Protein AF-0000000087793978 (afdb_homodimer)

Secondary structure (DSSP, 8-state):
--HHHHHHHHHHHHHHHT-SEEEE--HHHHHHHH---SSS-EEEE-SS-EEEEEEGGGHHHHHHHS-TTSEEEEESS-HHHHHHHHHHHHT-SEEEEEGGGSBHHHHHHHHHHH-TTSEEEEE-STTHHHHTS--HHHHHHHHHHHHHHHHHHHHHHHH--TT-BHHHHHHHHHHHHHHTT-SEESSPPEEEEGGGGG-TT-B--SPBP-TT-EEEEEE-EEETTEE--EEEEEESSPPPHHHHHHHHHHHHHHHHHHHH--TT-BHHHHHHHHHHHHHHTT-GGG--S-SEEE-SSSSSEEEEESTT--SB--TT-EEEE--EEEETTTEEEE-BEEEEEETTEEEE---S---SSPEE-/--HHHHHHHHHHHHHHHT-SEEEE--HHHHHHHH---SSSEEEEE-SS-EEEEEEGGGHHHHHHHS-TTSEEEEESS-HHHHHHHHHHHHT-SEEEEEGGGSBHHHHHHHHHHH-TTSEEEEE-STTHHHHTS--HHHHHHHHHHHHHHHHHHHHHHHH--TT-BHHHHHHHHHHHHHHTT-SEESSPPEEEEGGGGG-TT-B--SPBP-TT-EEEEEE-EEETTEE--EEEEEESSPPPHHHHHHHHHHHHHHHHHHHH--TT-BHHHHHHHHHHHHHHTT-GGG--S-SEEE-SSSSSEEEEESTT--SB--TT-EEEE--EEEETTTEEEE-BEEEEEETTEEEE---S---SSPEE-

Foldseek 3Di:
DCLVVLLVLLLVLVVVQPWQKEKEFPVLLVCSNFVQDDDAWIWIDGNVAIEIEGAPVCVVVCVVGGDPRHHYYHDDPGRLLVVLVVCVVVQTAEYEYAQVPADPVNVVVSDVSNDDRHHYDYDHCSSLVVVQFADPVQVVQQLLFLVQQQVQVVVLVVVDDFFDFLVNSQVSSQVSSVVSPFPGWLDQKAWAWWLRQLPPRHHTDRDTHDQQIWIKIWTTTHGSLWIFIWIFIAGAHDYDPVRFVQLLLQVVLLVQLQFQAAFPAFLQVSQCSSLVSCVVVPQNVQFDDFQKAWTTSHRHGDDTNGNPGGDTDHQRTKMKGWTKGRDHSGHMGIGMFIWGHHNNGTDTSNDNDDDSTHHYD/DCLVVLLVLLLVLVVVQPWQKEKAFPVLLVCSNFVQDDDAWIWIDGNVAIEIEGAPVCVVVCVVGGDPRHHYYHDDPGRLLVVLVVCVVVQTAEYEYAQVPADPVNVVVSDVSNDDRHHYDYDHCSSLVVVQFADPVQVVQQLLFLVQQQVQVVVLVVVDDFFDFLVNSQVSSQVSSVVSPFPGWLDQKAWAWWLRQLPPRHHTDRDTHDQQIWIKIWTTTHGSLWIDIWIFIAGAHDYDPVRFVQLLLQVVLLVQLQFQFAFPAFLQVSQCSSLVSCVVVPQNVQFDAFQKAWTTSHRHGDDTNGNPGGDTDHQRTKMKGWTKGRDHSGHMGIGMFIWGHHNNGTDTSNDNDDDSTHHYD

Nearest PDB structures (foldseek):
  3q6d-assembly2_B  TM=9.823E-01  e=2.619E-48  Bacillus anthracis str. Ames
  1wy2-assembly1_B  TM=9.639E-01  e=1.153E-41  Pyrococcus horikoshii OT3
  2zsg-assembly1_A  TM=9.156E-01  e=2.717E-42  Thermotoga maritima
  2zsg-assembly1_B  TM=9.093E-01  e=2.268E-42  Thermotoga maritima
  1pv9-assembly1_A  TM=9.529E-01  e=6.613E-41  Pyrococcus furiosus

Radius of gyration: 26.36 Å; Cα contacts (8 Å, |Δi|>4): 1694; chains: 2; bounding box: 59×70×66 Å

InterPro domains:
  IPR000587 Creatinase, N-terminal [PF01321] (6-133)
  IPR000994 Peptidase M24 [PF00557] (142-342)
  IPR001131 Peptidase M24B, X-Pro dipeptidase/aminopeptidase P, conserved site [PS00491] (289-301)
  IPR029149 Creatinase/Aminopeptidase P/Spt16, N-terminal [G3DSA:3.40.350.10] (5-132)
  IPR029149 Creatinase/Aminopeptidase P/Spt16, N-terminal [SSF53092] (4-117)
  IPR036005 Creatinase/aminopeptidase-like [G3DSA:3.90.230.10] (133-357)
  IPR036005 Creatinase/aminopeptidase-like [SSF55920] (86-354)
  IPR050659 Peptidase M24B family [PTHR46112] (2-354)

Organism: NCBI:txid1960156

Solvent-accessible surface area (backbone atoms only — not comparable to full-atom values): 35819 Å² total; per-residue (Å²): 127,66,33,69,59,48,47,53,55,44,44,57,50,40,70,73,67,77,37,51,28,38,43,42,57,48,56,71,57,40,25,67,43,41,59,44,83,72,95,58,55,35,36,43,38,36,92,88,49,39,35,34,35,27,35,74,81,40,51,70,55,45,66,74,44,46,56,88,82,37,50,80,41,72,26,86,85,36,58,66,58,47,48,42,53,54,36,59,75,69,64,49,46,31,37,26,36,46,17,72,72,31,22,41,45,54,48,54,52,49,48,63,70,52,37,91,74,35,43,79,36,83,34,70,58,68,63,57,59,60,62,37,46,47,51,72,63,53,49,54,41,29,50,51,10,31,49,37,35,34,56,26,48,60,56,50,62,72,66,66,52,69,69,43,28,24,41,56,52,46,50,51,46,51,52,38,22,38,75,65,68,24,83,32,59,41,53,84,48,26,31,14,50,28,42,43,18,29,34,88,79,24,60,42,39,83,55,58,40,44,78,48,21,35,35,26,39,36,43,27,13,18,22,97,64,19,24,27,58,37,28,45,48,36,20,36,40,65,69,54,72,65,59,41,46,55,36,32,49,38,44,52,19,32,53,52,28,54,67,62,39,20,35,68,37,39,20,28,56,46,20,45,52,24,49,48,50,36,33,76,72,72,42,43,86,30,42,81,69,52,27,30,31,6,48,37,68,43,62,75,36,64,52,41,19,13,91,80,27,65,62,57,39,43,59,36,25,34,33,38,44,38,35,41,42,36,38,83,83,54,16,35,38,38,43,30,37,30,29,40,26,28,78,89,22,47,48,70,66,53,71,62,85,76,65,76,53,67,46,62,90,126,67,32,70,60,47,48,52,54,45,44,56,49,41,69,71,67,78,37,51,28,39,42,41,56,47,57,70,57,40,25,68,42,42,61,46,82,71,96,57,54,34,35,42,38,37,93,86,50,42,33,33,34,26,36,74,81,42,48,71,55,45,64,74,44,46,55,86,82,38,50,78,40,72,26,85,85,37,58,65,58,46,48,41,52,55,36,60,74,70,64,46,46,32,36,26,34,45,18,74,72,31,22,41,45,55,48,55,51,49,47,61,71,51,35,90,74,34,42,79,37,83,34,72,58,68,63,56,58,58,63,36,46,46,52,73,62,53,49,54,42,30,51,51,9,32,50,38,36,34,57,27,48,60,55,50,61,72,66,66,50,69,70,44,27,24,41,57,52,44,49,53,45,53,52,37,23,38,75,66,67,25,83,32,59,44,52,84,46,27,29,15,50,29,41,41,19,30,36,88,77,25,58,40,39,82,55,58,41,44,78,48,22,36,35,26,38,36,43,26,13,19,22,96,65,18,25,26,60,38,28,45,49,36,22,36,39,68,68,54,72,66,59,42,48,55,37,34,48,39,44,51,19,33,53,52,27,54,67,62,39,21,35,68,36,39,20,25,56,45,20,45,51,24,50,48,51,35,32,73,72,73,42,44,88,30,42,83,68,55,27,29,31,6,48,36,69,42,63,74,38,65,53,41,19,12,90,80,26,65,64,58,39,43,58,35,24,34,34,38,44,38,35,41,41,36,38,82,83,55,17,35,38,38,42,31,36,30,30,38,27,28,78,90,21,46,46,70,66,52,71,59,83,77,65,76,53,68,47,63,89

Structure (mmCIF, N/CA/C/O backbone):
data_AF-0000000087793978-model_v1
#
loop_
_entity.id
_entity.type
_entity.pdbx_description
1 polymer 'Xaa-Pro aminopeptidase/Xaa-Pro dipeptidase'
#
loop_
_atom_site.group_PDB
_atom_site.id
_atom_site.type_symbol
_atom_site.label_atom_id
_atom_site.label_alt_id
_atom_site.label_comp_id
_atom_site.label_asym_id
_atom_site.label_entity_id
_atom_site.label_seq_id
_atom_site.pdbx_PDB_ins_code
_atom_site.Cartn_x
_atom_site.Cartn_y
_atom_site.Cartn_z
_atom_site.occupancy
_atom_site.B_iso_or_equiv
_atom_site.auth_seq_id
_atom_site.auth_comp_id
_atom_site.auth_asym_id
_atom_site.auth_atom_id
_atom_site.pdbx_PDB_model_num
ATOM 1 N N . MET A 1 1 ? 23.922 8.617 -0.248 1 83.12 1 MET A N 1
ATOM 2 C CA . MET A 1 1 ? 23.453 8.391 1.116 1 83.12 1 MET A CA 1
ATOM 3 C C . MET A 1 1 ? 24.5 7.637 1.931 1 83.12 1 MET A C 1
ATOM 5 O O . MET A 1 1 ? 25.172 6.746 1.409 1 83.12 1 MET A O 1
ATOM 9 N N . ASN A 1 2 ? 24.594 8.094 3.148 1 90.31 2 ASN A N 1
ATOM 10 C CA . ASN A 1 2 ? 25.562 7.434 4.012 1 90.31 2 ASN A CA 1
ATOM 11 C C . ASN A 1 2 ? 24.906 6.352 4.867 1 90.31 2 ASN A C 1
ATOM 13 O O . ASN A 1 2 ? 24.641 6.566 6.051 1 90.31 2 ASN A O 1
ATOM 17 N N . TYR A 1 3 ? 24.781 5.191 4.293 1 94.12 3 TYR A N 1
ATOM 18 C CA . TYR A 1 3 ? 24.062 4.098 4.926 1 94.12 3 TYR A CA 1
ATOM 19 C C . TYR A 1 3 ? 24.844 3.545 6.117 1 94.12 3 TYR A C 1
ATOM 21 O O . TYR A 1 3 ? 24.25 3.156 7.125 1 94.12 3 TYR A O 1
ATOM 29 N N . SER A 1 4 ? 26.172 3.545 6.016 1 93.62 4 SER A N 1
ATOM 30 C CA . SER A 1 4 ? 27 3.053 7.117 1 93.62 4 SER A CA 1
ATOM 31 C C . SER A 1 4 ? 26.797 3.887 8.375 1 93.62 4 SER A C 1
ATOM 33 O O . SER A 1 4 ? 26.719 3.344 9.484 1 93.62 4 SER A O 1
ATOM 35 N N . PHE A 1 5 ? 26.688 5.133 8.172 1 94.44 5 PHE A N 1
ATOM 36 C CA . PHE A 1 5 ? 26.453 6.039 9.289 1 94.44 5 PHE A CA 1
ATOM 37 C C . PHE A 1 5 ? 25.094 5.789 9.914 1 94.44 5 PHE A C 1
ATOM 39 O O . PHE A 1 5 ? 24.938 5.844 11.133 1 94.44 5 PHE A O 1
ATOM 46 N N . ARG A 1 6 ? 24.078 5.48 9.133 1 96.19 6 ARG A N 1
ATOM 47 C CA . ARG A 1 6 ? 22.719 5.195 9.609 1 96.19 6 ARG A CA 1
ATOM 48 C C . ARG A 1 6 ? 22.703 3.926 10.461 1 96.19 6 ARG A C 1
ATOM 50 O O . ARG A 1 6 ? 22.016 3.865 11.484 1 96.19 6 ARG A O 1
ATOM 57 N N . LEU A 1 7 ? 23.484 2.977 10.039 1 96 7 LEU A N 1
ATOM 58 C CA . LEU A 1 7 ? 23.562 1.732 10.797 1 96 7 LEU A CA 1
ATOM 59 C C . LEU A 1 7 ? 24.266 1.958 12.133 1 96 7 LEU A C 1
ATOM 61 O O . LEU A 1 7 ? 23.891 1.374 13.148 1 96 7 LEU A O 1
ATOM 65 N N . GLN A 1 8 ? 25.266 2.818 12.125 1 95.12 8 GLN A N 1
ATOM 66 C CA . GLN A 1 8 ? 25.938 3.154 13.375 1 95.12 8 GLN A CA 1
ATOM 67 C C . GLN A 1 8 ? 25 3.855 14.344 1 95.12 8 GLN A C 1
ATOM 69 O O . GLN A 1 8 ? 25.016 3.57 15.547 1 95.12 8 GLN A O 1
ATOM 74 N N . ASN A 1 9 ? 24.219 4.73 13.844 1 95.81 9 ASN A N 1
ATOM 75 C CA . ASN A 1 9 ? 23.234 5.41 14.68 1 95.81 9 ASN A CA 1
ATOM 76 C C . ASN A 1 9 ? 22.203 4.434 15.242 1 95.81 9 ASN A C 1
ATOM 78 O O . ASN A 1 9 ? 21.766 4.59 16.375 1 95.81 9 ASN A O 1
ATOM 82 N N . LEU A 1 10 ? 21.812 3.455 14.414 1 96.88 10 LEU A N 1
ATOM 83 C CA . LEU A 1 10 ? 20.859 2.449 14.883 1 96.88 10 LEU A CA 1
ATOM 84 C C . LEU A 1 10 ? 21.469 1.615 16.016 1 96.88 10 LEU A C 1
ATOM 86 O O . LEU A 1 10 ? 20.781 1.228 16.953 1 96.88 10 LEU A O 1
ATOM 90 N N . ARG A 1 11 ? 22.75 1.348 15.906 1 95.06 11 ARG A N 1
ATOM 91 C CA . ARG A 1 11 ? 23.438 0.604 16.953 1 95.06 11 ARG A CA 1
ATOM 92 C C . ARG A 1 11 ? 23.406 1.37 18.281 1 95.06 11 ARG A C 1
ATOM 94 O O . ARG A 1 11 ? 23.281 0.771 19.344 1 95.06 11 ARG A O 1
ATOM 101 N N . VAL A 1 12 ? 23.516 2.615 18.188 1 93.88 12 VAL A N 1
ATOM 102 C CA . VAL A 1 12 ? 23.406 3.455 19.375 1 93.88 12 VAL A CA 1
ATOM 103 C C . VAL A 1 12 ? 22.016 3.32 19.984 1 93.88 12 VAL A C 1
ATOM 105 O O . VAL A 1 12 ? 21.859 3.211 21.203 1 93.88 12 VAL A O 1
ATOM 108 N N . GLN A 1 13 ? 20.969 3.293 19.125 1 92.81 13 GLN A N 1
ATOM 109 C CA . GLN A 1 13 ? 19.609 3.09 19.609 1 92.81 13 GLN A CA 1
ATOM 110 C C . GLN A 1 13 ? 19.453 1.73 20.281 1 92.81 13 GLN A C 1
ATOM 112 O O . GLN A 1 13 ? 18.75 1.607 21.281 1 92.81 13 GLN A O 1
ATOM 117 N N . LEU A 1 14 ? 20.062 0.732 19.672 1 94.44 14 LEU A N 1
ATOM 118 C CA . LEU A 1 14 ? 20 -0.621 20.203 1 94.44 14 LEU A CA 1
ATOM 119 C C . LEU A 1 14 ? 20.484 -0.648 21.656 1 94.44 14 LEU A C 1
ATOM 121 O O . LEU A 1 14 ? 19.891 -1.331 22.5 1 94.44 14 LEU A O 1
ATOM 125 N N . SER A 1 15 ? 21.484 0.105 21.969 1 91.62 15 SER A N 1
ATOM 126 C CA . SER A 1 15 ? 22.062 0.128 23.312 1 91.62 15 SER A CA 1
ATOM 127 C C . SER A 1 15 ? 21.062 0.684 24.328 1 91.62 15 SER A C 1
ATOM 129 O O . SER A 1 15 ? 21.094 0.329 25.5 1 91.62 15 SER A O 1
ATOM 131 N N . LYS A 1 16 ? 20.125 1.435 23.844 1 92.12 16 LYS A N 1
ATOM 132 C CA . LYS A 1 16 ? 19.125 2.041 24.703 1 92.12 16 LYS A CA 1
ATOM 133 C C . LYS A 1 16 ? 17.938 1.099 24.922 1 92.12 16 LYS A C 1
ATOM 135 O O . LYS A 1 16 ? 17.188 1.238 25.891 1 92.12 16 LYS A O 1
ATOM 140 N N . LEU A 1 17 ? 17.609 0.109 24.031 1 92.12 17 LEU A N 1
ATOM 141 C CA . LEU A 1 17 ? 16.453 -0.776 24.047 1 92.12 17 LEU A CA 1
ATOM 142 C C . LEU A 1 17 ? 16.688 -1.983 24.938 1 92.12 17 LEU A C 1
ATOM 144 O O . LEU A 1 17 ? 15.758 -2.719 25.266 1 92.12 17 LEU A O 1
ATOM 148 N N . LYS A 1 18 ? 17.812 -2.191 25.516 1 89.62 18 LYS A N 1
ATOM 149 C CA . LYS A 1 18 ? 18.156 -3.348 26.344 1 89.62 18 LYS A CA 1
ATOM 150 C C . LYS A 1 18 ? 17.922 -4.652 25.578 1 89.62 18 LYS A C 1
ATOM 152 O O . LYS A 1 18 ? 17.281 -5.57 26.094 1 89.62 18 LYS A O 1
ATOM 157 N N . CYS A 1 19 ? 18.203 -4.742 24.344 1 95.31 19 CYS A N 1
ATOM 158 C CA . CYS A 1 19 ? 18.125 -5.918 23.484 1 95.31 19 CYS A CA 1
ATOM 159 C C . CYS A 1 19 ? 19.516 -6.312 22.984 1 95.31 19 CYS A C 1
ATOM 161 O O . CYS A 1 19 ? 20.391 -5.461 22.844 1 95.31 19 CYS A O 1
ATOM 163 N N . ASP A 1 20 ? 19.688 -7.578 22.766 1 96.38 20 ASP A N 1
ATOM 164 C CA . ASP A 1 20 ? 20.938 -8.086 22.219 1 96.38 20 ASP A CA 1
ATOM 165 C C . ASP A 1 20 ? 21 -7.914 20.703 1 96.38 20 ASP A C 1
ATOM 167 O O . ASP A 1 20 ? 22.078 -7.918 20.094 1 96.38 20 ASP A O 1
ATOM 171 N N . ALA A 1 21 ? 19.812 -7.828 20.109 1 97.25 21 ALA A N 1
ATOM 172 C CA . ALA A 1 21 ? 19.672 -7.637 18.656 1 97.25 21 ALA A CA 1
ATOM 173 C C . ALA A 1 21 ? 18.359 -6.953 18.328 1 97.25 21 ALA A C 1
ATOM 175 O O . ALA A 1 21 ? 17.422 -6.957 19.141 1 97.25 21 ALA A O 1
ATOM 176 N N . LEU A 1 22 ? 18.344 -6.297 17.219 1 98.06 22 LEU A N 1
ATOM 177 C CA . LEU A 1 22 ? 17.125 -5.703 16.688 1 98.06 22 LEU A CA 1
ATOM 178 C C . LEU A 1 22 ? 16.859 -6.191 15.266 1 98.06 22 LEU A C 1
ATOM 180 O O . LEU A 1 22 ? 17.75 -6.125 14.414 1 98.06 22 LEU A O 1
ATOM 184 N N . ALA A 1 23 ? 15.688 -6.762 15.094 1 98.12 23 ALA A N 1
ATOM 185 C CA . ALA A 1 23 ? 15.242 -7.176 13.766 1 98.12 23 ALA A CA 1
ATOM 186 C C . ALA A 1 23 ? 14.398 -6.086 13.109 1 98.12 23 ALA A C 1
ATOM 188 O O . ALA A 1 23 ? 13.344 -5.719 13.625 1 98.12 23 ALA A O 1
ATOM 189 N N . VAL A 1 24 ? 14.898 -5.535 12 1 98.44 24 VAL A N 1
ATOM 190 C CA . VAL A 1 24 ? 14.18 -4.547 11.211 1 98.44 24 VAL A CA 1
ATOM 191 C C . VAL A 1 24 ? 13.555 -5.219 9.984 1 98.44 24 VAL A C 1
ATOM 193 O O . VAL A 1 24 ? 14.273 -5.672 9.086 1 98.44 24 VAL A O 1
ATOM 196 N N . THR A 1 25 ? 12.234 -5.238 9.992 1 97.38 25 THR A N 1
ATOM 197 C CA . THR A 1 25 ? 11.562 -5.988 8.938 1 97.38 25 THR A CA 1
ATOM 198 C C . THR A 1 25 ? 10.711 -5.062 8.07 1 97.38 25 THR A C 1
ATOM 200 O O . THR A 1 25 ? 10.305 -5.438 6.969 1 97.38 25 THR A O 1
ATOM 203 N N . HIS A 1 26 ? 10.328 -3.904 8.602 1 97.69 26 HIS A N 1
ATOM 204 C CA . HIS A 1 26 ? 9.578 -2.951 7.785 1 97.69 26 HIS A CA 1
ATOM 205 C C . HIS A 1 26 ? 10.406 -2.479 6.594 1 97.69 26 HIS A C 1
ATOM 207 O O . HIS A 1 26 ? 11.461 -1.866 6.77 1 97.69 26 HIS A O 1
ATOM 213 N N . LEU A 1 27 ? 9.914 -2.701 5.418 1 97.38 27 LEU A N 1
ATOM 214 C CA . LEU A 1 27 ? 10.719 -2.551 4.211 1 97.38 27 LEU A CA 1
ATOM 215 C C . LEU A 1 27 ? 11.141 -1.098 4.016 1 97.38 27 LEU A C 1
ATOM 217 O O . LEU A 1 27 ? 12.227 -0.825 3.5 1 97.38 27 LEU A O 1
ATOM 221 N N . THR A 1 28 ? 10.312 -0.139 4.438 1 97.56 28 THR A N 1
ATOM 222 C CA . THR A 1 28 ? 10.711 1.263 4.359 1 97.56 28 THR A CA 1
ATOM 223 C C . THR A 1 28 ? 11.93 1.529 5.23 1 97.56 28 THR A C 1
ATOM 225 O O . THR A 1 28 ? 12.836 2.264 4.828 1 97.56 28 THR A O 1
ATOM 228 N N . ASN A 1 29 ? 11.938 0.895 6.402 1 98.25 29 ASN A N 1
ATOM 229 C CA . ASN A 1 29 ? 13.086 1.024 7.297 1 98.25 29 ASN A CA 1
ATOM 230 C C . ASN A 1 29 ? 14.32 0.338 6.723 1 98.25 29 ASN A C 1
ATOM 232 O O . ASN A 1 29 ? 15.438 0.858 6.836 1 98.25 29 ASN A O 1
ATOM 236 N N . VAL A 1 30 ? 14.125 -0.796 6.094 1 98.19 30 VAL A N 1
ATOM 237 C CA . VAL A 1 30 ? 15.219 -1.494 5.434 1 98.19 30 VAL A CA 1
ATOM 238 C C . VAL A 1 30 ? 15.797 -0.617 4.324 1 98.19 30 VAL A C 1
ATOM 240 O O . VAL A 1 30 ? 17.016 -0.447 4.23 1 98.19 30 VAL A O 1
ATOM 243 N N . ARG A 1 31 ? 14.922 -0.029 3.525 1 96.88 31 ARG A N 1
ATOM 244 C CA . ARG A 1 31 ? 15.328 0.871 2.451 1 96.88 31 ARG A CA 1
ATOM 245 C C . ARG A 1 31 ? 16.125 2.053 3 1 96.88 31 ARG A C 1
ATOM 247 O O . ARG A 1 31 ? 17.141 2.438 2.43 1 96.88 31 ARG A O 1
ATOM 254 N N . TYR A 1 32 ? 15.68 2.576 4.09 1 97.81 32 TYR A N 1
ATOM 255 C CA . TYR A 1 32 ? 16.359 3.697 4.727 1 97.81 32 TYR A CA 1
ATOM 256 C C . TYR A 1 32 ? 17.766 3.305 5.164 1 97.81 32 TYR A C 1
ATOM 258 O O . TYR A 1 32 ? 18.719 4.062 4.969 1 97.81 32 TYR A O 1
ATOM 266 N N . LEU A 1 33 ? 17.953 2.121 5.684 1 97.81 33 LEU A N 1
ATOM 267 C CA . LEU A 1 33 ? 19.188 1.718 6.359 1 97.81 33 LEU A CA 1
ATOM 268 C C . LEU A 1 33 ? 20.219 1.229 5.352 1 97.81 33 LEU A C 1
ATOM 270 O O . LEU A 1 33 ? 21.422 1.254 5.633 1 97.81 33 LEU A O 1
ATOM 274 N N . CYS A 1 34 ? 19.703 0.743 4.129 1 97 34 CYS A N 1
ATOM 275 C CA . CYS A 1 34 ? 20.734 0.135 3.303 1 97 34 CYS A CA 1
ATOM 276 C C . CYS A 1 34 ? 20.469 0.362 1.822 1 97 34 CYS A C 1
ATOM 278 O O . CYS A 1 34 ? 21.234 -0.079 0.967 1 97 34 CYS A O 1
ATOM 280 N N . GLY A 1 35 ? 19.328 0.941 1.468 1 95.56 35 GLY A N 1
ATOM 281 C CA . GLY A 1 35 ? 19.062 1.303 0.086 1 95.56 35 GLY A CA 1
ATOM 282 C C . GLY A 1 35 ? 18.406 0.184 -0.706 1 95.56 35 GLY A C 1
ATOM 283 O O . GLY A 1 35 ? 18.094 0.355 -1.885 1 95.56 35 GLY A O 1
ATOM 284 N N . PHE A 1 36 ? 18.172 -1 -0.053 1 95.25 36 PHE A N 1
ATOM 285 C CA . PHE A 1 36 ? 17.594 -2.137 -0.751 1 95.25 36 PHE A CA 1
ATOM 286 C C . PHE A 1 36 ? 16.141 -1.846 -1.133 1 95.25 36 PHE A C 1
ATOM 288 O O . PHE A 1 36 ? 15.359 -1.375 -0.305 1 95.25 36 PHE A O 1
ATOM 295 N N . SER A 1 37 ? 15.727 -2.17 -2.391 1 90.88 37 SER A N 1
ATOM 296 C CA . SER A 1 37 ? 14.414 -1.781 -2.898 1 90.88 37 SER A CA 1
ATOM 297 C C . SER A 1 37 ? 13.531 -3.002 -3.15 1 90.88 37 SER A C 1
ATOM 299 O O . SER A 1 37 ? 12.43 -2.879 -3.686 1 90.88 37 SER A O 1
ATOM 301 N N . GLY A 1 38 ? 14.055 -4.207 -2.801 1 89.88 38 GLY A N 1
ATOM 302 C CA . GLY A 1 38 ? 13.266 -5.41 -3.004 1 89.88 38 GLY A CA 1
ATOM 303 C C . GLY A 1 38 ? 12.109 -5.535 -2.023 1 89.88 38 GLY A C 1
ATOM 304 O O . GLY A 1 38 ? 11.977 -4.723 -1.106 1 89.88 38 GLY A O 1
ATOM 305 N N . SER A 1 39 ? 11.266 -6.52 -2.207 1 91 39 SER A N 1
ATOM 306 C CA . SER A 1 39 ? 10.031 -6.637 -1.436 1 91 39 SER A CA 1
ATOM 307 C C . SER A 1 39 ? 10.156 -7.715 -0.364 1 91 39 SER A C 1
ATOM 309 O O . SER A 1 39 ? 9.156 -8.094 0.259 1 91 39 SER A O 1
ATOM 311 N N . SER A 1 40 ? 11.289 -8.289 -0.178 1 94.06 40 SER A N 1
ATOM 312 C CA . SER A 1 40 ? 11.531 -9.289 0.859 1 94.06 40 SER A CA 1
ATOM 313 C C . SER A 1 40 ? 12.914 -9.109 1.479 1 94.06 40 SER A C 1
ATOM 315 O O . SER A 1 40 ? 13.93 -9.43 0.85 1 94.06 40 SER A O 1
ATOM 317 N N . ALA A 1 41 ? 12.93 -8.609 2.682 1 97.56 41 ALA A N 1
ATOM 318 C CA . ALA A 1 41 ? 14.219 -8.344 3.309 1 97.56 41 ALA A CA 1
ATOM 319 C C . ALA A 1 41 ? 14.062 -8.062 4.801 1 97.56 41 ALA A C 1
ATOM 321 O O . ALA A 1 41 ? 12.961 -7.738 5.262 1 97.56 41 ALA A O 1
ATOM 322 N N . MET A 1 42 ? 15.125 -8.258 5.52 1 97.94 42 MET A N 1
ATOM 323 C CA . MET A 1 42 ? 15.25 -7.887 6.926 1 97.94 42 MET A CA 1
ATOM 324 C C . MET A 1 42 ? 16.688 -7.508 7.262 1 97.94 42 MET A C 1
ATOM 326 O O . MET A 1 42 ? 17.625 -7.984 6.617 1 97.94 42 MET A O 1
ATOM 330 N N . ILE A 1 43 ? 16.875 -6.602 8.148 1 98.31 43 ILE A N 1
ATOM 331 C CA . ILE A 1 43 ? 18.188 -6.293 8.727 1 98.31 43 ILE A CA 1
ATOM 332 C C . ILE A 1 43 ? 18.219 -6.738 10.188 1 98.31 43 ILE A C 1
ATOM 334 O O . ILE A 1 43 ? 17.297 -6.453 10.953 1 98.31 43 ILE A O 1
ATOM 338 N N . LEU A 1 44 ? 19.125 -7.52 10.531 1 98.06 44 LEU A N 1
ATOM 339 C CA . LEU A 1 44 ? 19.406 -7.91 11.906 1 98.06 44 LEU A CA 1
ATOM 340 C C . LEU A 1 44 ? 20.672 -7.227 12.422 1 98.06 44 LEU A C 1
ATOM 342 O O . LEU A 1 44 ? 21.766 -7.5 11.938 1 98.06 44 LEU A O 1
ATOM 346 N N . ILE A 1 45 ? 20.5 -6.348 13.398 1 97.44 45 ILE A N 1
ATOM 347 C CA . ILE A 1 45 ? 21.656 -5.598 13.906 1 97.44 45 ILE A CA 1
ATOM 348 C C . ILE A 1 45 ? 21.969 -6.035 15.328 1 97.44 45 ILE A C 1
ATOM 350 O O . ILE A 1 45 ? 21.062 -6.254 16.141 1 97.44 45 ILE A O 1
ATOM 354 N N . THR A 1 46 ? 23.234 -6.297 15.617 1 95.69 46 THR A N 1
ATOM 355 C CA . THR A 1 46 ? 23.797 -6.59 16.938 1 95.69 46 THR A CA 1
ATOM 356 C C . THR A 1 46 ? 24.828 -5.539 17.328 1 95.69 46 THR A C 1
ATOM 358 O O . THR A 1 46 ? 25.141 -4.641 16.531 1 95.69 46 THR A O 1
ATOM 361 N N . PRO A 1 47 ? 25.312 -5.609 18.547 1 93.44 47 PRO A N 1
ATOM 362 C CA . PRO A 1 47 ? 26.312 -4.629 18.953 1 93.44 47 PRO A CA 1
ATOM 363 C C . PRO A 1 47 ? 27.578 -4.703 18.109 1 93.44 47 PRO A C 1
ATOM 365 O O . PRO A 1 47 ? 28.281 -3.697 17.938 1 93.44 47 PRO A O 1
ATOM 368 N N . ASP A 1 48 ? 27.812 -5.879 17.438 1 92.38 48 ASP A N 1
ATOM 369 C CA . ASP A 1 48 ? 29.109 -6.051 16.797 1 92.38 48 ASP A CA 1
ATOM 370 C C . ASP A 1 48 ? 28.969 -6.324 15.305 1 92.38 48 ASP A C 1
ATOM 372 O O . ASP A 1 48 ? 29.953 -6.324 14.57 1 92.38 48 ASP A O 1
ATOM 376 N N . ALA A 1 49 ? 27.766 -6.59 14.859 1 94.88 49 ALA A N 1
ATOM 377 C CA . ALA A 1 49 ? 27.594 -6.953 13.453 1 94.88 49 ALA A CA 1
ATOM 378 C C . ALA A 1 49 ? 26.234 -6.512 12.938 1 94.88 49 ALA A C 1
ATOM 380 O O . ALA A 1 49 ? 25.328 -6.203 13.719 1 94.88 49 ALA A O 1
ATOM 381 N N . ALA A 1 50 ? 26.125 -6.418 11.641 1 97.06 50 ALA A N 1
ATOM 382 C CA . ALA A 1 50 ? 24.875 -6.156 10.945 1 97.06 50 ALA A CA 1
ATOM 383 C C . ALA A 1 50 ? 24.672 -7.133 9.789 1 97.06 50 ALA A C 1
ATOM 385 O O . ALA A 1 50 ? 25.594 -7.355 8.992 1 97.06 50 ALA A O 1
ATOM 386 N N . HIS A 1 51 ? 23.5 -7.734 9.789 1 98.06 51 HIS A N 1
ATOM 387 C CA . HIS A 1 51 ? 23.172 -8.75 8.789 1 98.06 51 HIS A CA 1
ATOM 388 C C . HIS A 1 51 ? 22 -8.32 7.926 1 98.06 51 HIS A C 1
ATOM 390 O O . HIS A 1 51 ? 21.031 -7.738 8.422 1 98.06 51 HIS A O 1
ATOM 396 N N . PHE A 1 52 ? 22.125 -8.516 6.625 1 98.56 52 PHE A N 1
ATOM 397 C CA . PHE A 1 52 ? 21.047 -8.383 5.664 1 98.56 52 PHE A CA 1
ATOM 398 C C . PHE A 1 52 ? 20.547 -9.75 5.215 1 98.56 52 PHE A C 1
ATOM 400 O O . PHE A 1 52 ? 21.344 -10.602 4.793 1 98.56 52 PHE A O 1
ATOM 407 N N . ILE A 1 53 ? 19.25 -9.977 5.359 1 98.25 53 ILE A N 1
ATOM 408 C CA . ILE A 1 53 ? 18.672 -11.273 5.008 1 98.25 53 ILE A CA 1
ATOM 409 C C . ILE A 1 53 ? 17.594 -11.086 3.943 1 98.25 53 ILE A C 1
ATOM 411 O O . ILE A 1 53 ? 16.719 -10.227 4.082 1 98.25 53 ILE A O 1
ATOM 415 N N . THR A 1 54 ? 17.609 -11.805 2.865 1 96 54 THR A N 1
ATOM 416 C CA . THR A 1 54 ? 16.594 -11.859 1.824 1 96 54 THR A CA 1
ATOM 417 C C . THR A 1 54 ? 16.422 -13.281 1.303 1 96 54 THR A C 1
ATOM 419 O O . THR A 1 54 ? 16.844 -14.242 1.958 1 96 54 THR A O 1
ATOM 422 N N . ASP A 1 55 ? 15.648 -13.453 0.296 1 89.94 55 ASP A N 1
ATOM 423 C CA . ASP A 1 55 ? 15.484 -14.781 -0.276 1 89.94 55 ASP A CA 1
ATOM 424 C C . ASP A 1 55 ? 15.992 -14.828 -1.717 1 89.94 55 ASP A C 1
ATOM 426 O O . ASP A 1 55 ? 16.547 -13.852 -2.215 1 89.94 55 ASP A O 1
ATOM 430 N N . PHE A 1 56 ? 15.867 -15.977 -2.357 1 79.81 56 PHE A N 1
ATOM 431 C CA . PHE A 1 56 ? 16.531 -16.266 -3.625 1 79.81 56 PHE A CA 1
ATOM 432 C C . PHE A 1 56 ? 16.047 -15.32 -4.715 1 79.81 56 PHE A C 1
ATOM 434 O O . PHE A 1 56 ? 16.766 -15.062 -5.688 1 79.81 56 PHE A O 1
ATOM 441 N N . ARG A 1 57 ? 14.852 -14.781 -4.621 1 81.25 57 ARG A N 1
ATOM 442 C CA . ARG A 1 57 ? 14.281 -13.906 -5.641 1 81.25 57 ARG A CA 1
ATOM 443 C C . ARG A 1 57 ? 15.117 -12.648 -5.812 1 81.25 57 ARG A C 1
ATOM 445 O O . ARG A 1 57 ? 15.109 -12.031 -6.879 1 81.25 57 ARG A O 1
ATOM 452 N N . TYR A 1 58 ? 15.906 -12.344 -4.691 1 86.62 58 TYR A N 1
ATOM 453 C CA . TYR A 1 58 ? 16.578 -11.047 -4.699 1 86.62 58 TYR A CA 1
ATOM 454 C C . TYR A 1 58 ? 18.078 -11.211 -4.535 1 86.62 58 TYR A C 1
ATOM 456 O O . TYR A 1 58 ? 18.766 -10.266 -4.137 1 86.62 58 TYR A O 1
ATOM 464 N N . ARG A 1 59 ? 18.578 -12.367 -4.789 1 84.38 59 ARG A N 1
ATOM 465 C CA . ARG A 1 59 ? 20 -12.648 -4.613 1 84.38 59 ARG A CA 1
ATOM 466 C C . ARG A 1 59 ? 20.859 -11.656 -5.391 1 84.38 59 ARG A C 1
ATOM 468 O O . ARG A 1 59 ? 21.719 -10.977 -4.812 1 84.38 59 ARG A O 1
ATOM 475 N N . SER A 1 60 ? 20.594 -11.555 -6.668 1 82.62 60 SER A N 1
ATOM 476 C CA . SER A 1 60 ? 21.391 -10.672 -7.516 1 82.62 60 SER A CA 1
ATOM 477 C C . SER A 1 60 ? 21.172 -9.211 -7.145 1 82.62 60 SER A C 1
ATOM 479 O O . SER A 1 60 ? 22.109 -8.414 -7.145 1 82.62 60 SER A O 1
ATOM 481 N N . GLN A 1 61 ? 19.969 -8.906 -6.82 1 85.44 61 GLN A N 1
ATOM 482 C CA . GLN A 1 61 ? 19.656 -7.527 -6.453 1 85.44 61 GLN A CA 1
ATOM 483 C C . GLN A 1 61 ? 20.359 -7.129 -5.156 1 85.44 61 GLN A C 1
ATOM 485 O O . GLN A 1 61 ? 20.844 -6.004 -5.027 1 85.44 61 GLN A O 1
ATOM 490 N N . ALA A 1 62 ? 20.375 -8.016 -4.215 1 91.94 62 ALA A N 1
ATOM 491 C CA . ALA A 1 62 ? 21.047 -7.758 -2.947 1 91.94 62 ALA A CA 1
ATOM 492 C C . ALA A 1 62 ? 22.531 -7.504 -3.162 1 91.94 62 ALA A C 1
ATOM 494 O O . ALA A 1 62 ? 23.109 -6.598 -2.553 1 91.94 62 ALA A O 1
ATOM 495 N N . GLN A 1 63 ? 23.109 -8.234 -4.055 1 88.06 63 GLN A N 1
ATOM 496 C CA . GLN A 1 63 ? 24.516 -8.062 -4.371 1 88.06 63 GLN A CA 1
ATOM 497 C C . GLN A 1 63 ? 24.781 -6.695 -4.988 1 88.06 63 GLN A C 1
ATOM 499 O O . GLN A 1 63 ? 25.828 -6.078 -4.719 1 88.06 63 GLN A O 1
ATOM 504 N N . ALA A 1 64 ? 23.875 -6.246 -5.676 1 86.62 64 ALA A N 1
ATOM 505 C CA . ALA A 1 64 ? 24.047 -4.988 -6.398 1 86.62 64 ALA A CA 1
ATOM 506 C C . ALA A 1 64 ? 23.734 -3.795 -5.496 1 86.62 64 ALA A C 1
ATOM 508 O O . ALA A 1 64 ? 24.344 -2.73 -5.641 1 86.62 64 ALA A O 1
ATOM 509 N N . GLN A 1 65 ? 22.828 -3.93 -4.535 1 91.19 65 GLN A N 1
ATOM 510 C CA . GLN A 1 65 ? 22.297 -2.764 -3.844 1 91.19 65 GLN A CA 1
ATOM 511 C C . GLN A 1 65 ? 22.828 -2.68 -2.416 1 91.19 65 GLN A C 1
ATOM 513 O O . GLN A 1 65 ? 22.875 -1.596 -1.83 1 91.19 65 GLN A O 1
ATOM 518 N N . VAL A 1 66 ? 23.172 -3.768 -1.837 1 95.69 66 VAL A N 1
ATOM 519 C CA . VAL A 1 66 ? 23.516 -3.789 -0.417 1 95.69 66 VAL A CA 1
ATOM 520 C C . VAL A 1 66 ? 25.016 -3.631 -0.243 1 95.69 66 VAL A C 1
ATOM 522 O O . VAL A 1 66 ? 25.797 -4.352 -0.869 1 95.69 66 VAL A O 1
ATOM 525 N N . GLY A 1 67 ? 25.453 -2.668 0.58 1 93.56 67 GLY A N 1
ATOM 526 C CA . GLY A 1 67 ? 26.859 -2.361 0.777 1 93.56 67 GLY A CA 1
ATOM 527 C C . GLY A 1 67 ? 27.594 -3.418 1.585 1 93.56 67 GLY A C 1
ATOM 528 O O . GLY A 1 67 ? 26.969 -4.23 2.266 1 93.56 67 GLY A O 1
ATOM 529 N N . ALA A 1 68 ? 28.891 -3.346 1.603 1 91.94 68 ALA A N 1
ATOM 530 C CA . ALA A 1 68 ? 29.766 -4.34 2.201 1 91.94 68 ALA A CA 1
ATOM 531 C C . ALA A 1 68 ? 29.719 -4.281 3.725 1 91.94 68 ALA A C 1
ATOM 533 O O . ALA A 1 68 ? 30.188 -5.195 4.406 1 91.94 68 ALA A O 1
ATOM 534 N N . TYR A 1 69 ? 29.125 -3.236 4.242 1 92.69 69 TYR A N 1
ATOM 535 C CA . TYR A 1 69 ? 29.016 -3.08 5.688 1 92.69 69 TYR A CA 1
ATOM 536 C C . TYR A 1 69 ? 27.953 -4.016 6.262 1 92.69 69 TYR A C 1
ATOM 538 O O . TYR A 1 69 ? 27.859 -4.172 7.48 1 92.69 69 TYR A O 1
ATOM 546 N N . LEU A 1 70 ? 27.172 -4.676 5.422 1 96.94 70 LEU A N 1
ATOM 547 C CA . LEU A 1 70 ? 26.203 -5.684 5.82 1 96.94 70 LEU A CA 1
ATOM 548 C C . LEU A 1 70 ? 26.625 -7.066 5.34 1 96.94 70 LEU A C 1
ATOM 550 O O . LEU A 1 70 ? 27.094 -7.219 4.211 1 96.94 70 LEU A O 1
ATOM 554 N N . LYS A 1 71 ? 26.547 -8.031 6.195 1 97 71 LYS A N 1
ATOM 555 C CA . LYS A 1 71 ? 26.703 -9.422 5.766 1 97 71 LYS A CA 1
ATOM 556 C C . LYS A 1 71 ? 25.422 -9.945 5.133 1 97 71 LYS A C 1
ATOM 558 O O . LYS A 1 71 ? 24.391 -10.055 5.805 1 97 71 LYS A O 1
ATOM 563 N N . VAL A 1 72 ? 25.453 -10.344 3.891 1 97.25 72 VAL A N 1
ATOM 564 C CA . VAL A 1 72 ? 24.266 -10.719 3.141 1 97.25 72 VAL A CA 1
ATOM 565 C C . VAL A 1 72 ? 24.016 -12.219 3.293 1 97.25 72 VAL A C 1
ATOM 567 O O . VAL A 1 72 ? 24.938 -13.031 3.133 1 97.25 72 VAL A O 1
ATOM 570 N N . HIS A 1 73 ? 22.812 -12.547 3.674 1 97.19 73 HIS A N 1
ATOM 571 C CA . HIS A 1 73 ? 22.344 -13.93 3.779 1 97.19 73 HIS A CA 1
ATOM 572 C C . HIS A 1 73 ? 21.156 -14.18 2.859 1 97.19 73 HIS A C 1
ATOM 574 O O . HIS A 1 73 ? 20.219 -13.383 2.818 1 97.19 73 HIS A O 1
ATOM 580 N N . ILE A 1 74 ? 21.203 -15.281 2.16 1 93.56 74 ILE A N 1
ATOM 581 C CA . ILE A 1 74 ? 20.078 -15.727 1.353 1 93.56 74 ILE A CA 1
ATOM 582 C C . ILE A 1 74 ? 19.328 -16.844 2.07 1 93.56 74 ILE A C 1
ATOM 584 O O . ILE A 1 74 ? 19.828 -17.969 2.148 1 93.56 74 ILE A O 1
ATOM 588 N N . ALA A 1 75 ? 18.172 -16.516 2.572 1 93.81 75 ALA A N 1
ATOM 589 C CA . ALA A 1 75 ? 17.375 -17.469 3.332 1 93.81 75 ALA A CA 1
ATOM 590 C C . ALA A 1 75 ? 16.781 -18.531 2.418 1 93.81 75 ALA A C 1
ATOM 592 O O . ALA A 1 75 ? 16.281 -18.219 1.333 1 93.81 75 ALA A O 1
ATOM 593 N N . GLU A 1 76 ? 16.75 -19.719 2.869 1 84.44 76 GLU A N 1
ATOM 594 C CA . GLU A 1 76 ? 16.203 -20.828 2.098 1 84.44 76 GLU A CA 1
ATOM 595 C C . GLU A 1 76 ? 14.781 -21.172 2.553 1 84.44 76 GLU A C 1
ATOM 597 O O . GLU A 1 76 ? 13.953 -21.609 1.751 1 84.44 76 GLU A O 1
ATOM 602 N N . ARG A 1 77 ? 14.609 -21.062 3.861 1 84.25 77 ARG A N 1
ATOM 603 C CA . ARG A 1 77 ? 13.352 -21.516 4.434 1 84.25 77 ARG A CA 1
ATOM 604 C C . ARG A 1 77 ? 12.562 -20.359 5.035 1 84.25 77 ARG A C 1
ATOM 606 O O . ARG A 1 77 ? 11.625 -20.578 5.809 1 84.25 77 ARG A O 1
ATOM 613 N N . GLY A 1 78 ? 13.023 -19.156 4.859 1 91.06 78 GLY A N 1
ATOM 614 C CA . GLY A 1 78 ? 12.359 -17.984 5.41 1 91.06 78 GLY A CA 1
ATOM 615 C C . GLY A 1 78 ? 13.305 -17.031 6.105 1 91.06 78 GLY A C 1
ATOM 616 O O . GLY A 1 78 ? 14.328 -17.438 6.652 1 91.06 78 GLY A O 1
ATOM 617 N N . LEU A 1 79 ? 12.914 -15.812 6.18 1 95.38 79 LEU A N 1
ATOM 618 C CA . LEU A 1 79 ? 13.781 -14.766 6.715 1 95.38 79 LEU A CA 1
ATOM 619 C C . LEU A 1 79 ? 14.023 -14.977 8.211 1 95.38 79 LEU A C 1
ATOM 621 O O . LEU A 1 79 ? 15.172 -14.922 8.664 1 95.38 79 LEU A O 1
ATOM 625 N N . TRP A 1 80 ? 12.945 -15.297 8.953 1 95.12 80 TRP A N 1
ATOM 626 C CA . TRP A 1 80 ? 13.078 -15.422 10.398 1 95.12 80 TRP A CA 1
ATOM 627 C C . TRP A 1 80 ? 13.805 -16.719 10.773 1 95.12 80 TRP A C 1
ATOM 629 O O . TRP A 1 80 ? 14.477 -16.781 11.805 1 95.12 80 TRP A O 1
ATOM 639 N N . GLN A 1 81 ? 13.664 -17.719 9.93 1 94.69 81 GLN A N 1
ATOM 640 C CA . GLN A 1 81 ? 14.445 -18.938 10.172 1 94.69 81 GLN A CA 1
ATOM 641 C C . GLN A 1 81 ? 15.938 -18.656 10.078 1 94.69 81 GLN A C 1
ATOM 643 O O . GLN A 1 81 ? 16.719 -19.125 10.898 1 94.69 81 GLN A O 1
ATOM 648 N N . GLU A 1 82 ? 16.281 -17.922 9.031 1 95.88 82 GLU A N 1
ATOM 649 C CA . GLU A 1 82 ? 17.672 -17.516 8.883 1 95.88 82 GLU A CA 1
ATOM 650 C C . GLU A 1 82 ? 18.109 -16.609 10.031 1 95.88 82 GLU A C 1
ATOM 652 O O . GLU A 1 82 ? 19.219 -16.781 10.57 1 95.88 82 GLU A O 1
ATOM 657 N N . ALA A 1 83 ? 17.281 -15.688 10.438 1 96.19 83 ALA A N 1
ATOM 658 C CA . ALA A 1 83 ? 17.578 -14.789 11.555 1 96.19 83 ALA A CA 1
ATOM 659 C C . ALA A 1 83 ? 17.812 -15.578 12.836 1 96.19 83 ALA A C 1
ATOM 661 O O . ALA A 1 83 ? 18.734 -15.281 13.602 1 96.19 83 ALA A O 1
ATOM 662 N N . ALA A 1 84 ? 16.953 -16.578 13.086 1 95 84 ALA A N 1
ATOM 663 C CA . ALA A 1 84 ? 17.062 -17.406 14.289 1 95 84 ALA A CA 1
ATOM 664 C C . ALA A 1 84 ? 18.422 -18.109 14.352 1 95 84 ALA A C 1
ATOM 666 O O . ALA A 1 84 ? 19.031 -18.203 15.422 1 95 84 ALA A O 1
ATOM 667 N N . LYS A 1 85 ? 18.859 -18.578 13.188 1 94.44 85 LYS A N 1
ATOM 668 C CA . LYS A 1 85 ? 20.156 -19.234 13.117 1 94.44 85 LYS A CA 1
ATOM 669 C C . LYS A 1 85 ? 21.281 -18.266 13.523 1 94.44 85 LYS A C 1
ATOM 671 O O . LYS A 1 85 ? 22.156 -18.625 14.312 1 94.44 85 LYS A O 1
ATOM 676 N N . ILE A 1 86 ? 21.219 -17.109 13.016 1 95.31 86 ILE A N 1
ATOM 677 C CA . ILE A 1 86 ? 22.219 -16.094 13.281 1 95.31 86 ILE A CA 1
ATOM 678 C C . ILE A 1 86 ? 22.203 -15.703 14.758 1 95.31 86 ILE A C 1
ATOM 680 O O . ILE A 1 86 ? 23.25 -15.602 15.398 1 95.31 86 ILE A O 1
ATOM 684 N N . LEU A 1 87 ? 21.047 -15.539 15.289 1 95.06 87 LEU A N 1
ATOM 685 C CA . LEU A 1 87 ? 20.859 -15.125 16.672 1 95.06 87 LEU A CA 1
ATOM 686 C C . LEU A 1 87 ? 21.375 -16.188 17.641 1 95.06 87 LEU A C 1
ATOM 688 O O . LEU A 1 87 ? 22.031 -15.883 18.625 1 95.06 87 LEU A O 1
ATOM 692 N N . LYS A 1 88 ? 21 -17.422 17.328 1 92.25 88 LYS A N 1
ATOM 693 C CA . LYS A 1 88 ? 21.453 -18.531 18.156 1 92.25 88 LYS A CA 1
ATOM 694 C C . LYS A 1 88 ? 22.984 -18.625 18.172 1 92.25 88 LYS A C 1
ATOM 696 O O . LYS A 1 88 ? 23.578 -18.828 19.234 1 92.25 88 LYS A O 1
ATOM 701 N N . LYS A 1 89 ? 23.531 -18.469 17.016 1 91.94 89 LYS A N 1
ATOM 702 C CA . LYS A 1 89 ? 24.984 -18.516 16.891 1 91.94 89 LYS A CA 1
ATOM 703 C C . LYS A 1 89 ? 25.641 -17.406 17.719 1 91.94 89 LYS A C 1
ATOM 705 O O . LYS A 1 89 ? 26.734 -17.609 18.266 1 91.94 89 LYS A O 1
ATOM 710 N N . ASN A 1 90 ? 24.984 -16.297 17.891 1 90.94 90 ASN A N 1
ATOM 711 C CA . ASN A 1 90 ? 25.547 -15.141 18.594 1 90.94 90 ASN A CA 1
ATOM 712 C C . ASN A 1 90 ? 25.156 -15.141 20.062 1 90.94 90 ASN A C 1
ATOM 714 O O . ASN A 1 90 ? 25.547 -14.234 20.812 1 90.94 90 ASN A O 1
ATOM 718 N N . GLY A 1 91 ? 24.344 -16.047 20.484 1 89.44 91 GLY A N 1
ATOM 719 C CA . GLY A 1 91 ? 23.953 -16.172 21.875 1 89.44 91 GLY A CA 1
ATOM 720 C C . GLY A 1 91 ? 23 -15.07 22.328 1 89.44 91 GLY A C 1
ATOM 721 O O . GLY A 1 91 ? 23.062 -14.625 23.469 1 89.44 91 GLY A O 1
ATOM 722 N N . ALA A 1 92 ? 22.203 -14.609 21.422 1 92.38 92 ALA A N 1
ATOM 723 C CA . ALA A 1 92 ? 21.266 -13.555 21.766 1 92.38 92 ALA A CA 1
ATOM 724 C C . ALA A 1 92 ? 20.156 -14.078 22.688 1 92.38 92 ALA A C 1
ATOM 726 O O . ALA A 1 92 ? 19.641 -15.18 22.484 1 92.38 92 ALA A O 1
ATOM 727 N N . ALA A 1 93 ? 19.844 -13.328 23.703 1 94 93 ALA A N 1
ATOM 728 C CA . ALA A 1 93 ? 18.812 -13.719 24.656 1 94 93 ALA A CA 1
ATOM 729 C C . ALA A 1 93 ? 17.547 -12.875 24.469 1 94 93 ALA A C 1
ATOM 731 O O . ALA A 1 93 ? 16.438 -13.352 24.703 1 94 93 ALA A O 1
ATOM 732 N N . ARG A 1 94 ? 17.781 -11.68 24.109 1 95.94 94 ARG A N 1
ATOM 733 C CA . ARG A 1 94 ? 16.672 -10.75 23.938 1 95.94 94 ARG A CA 1
ATOM 734 C C . ARG A 1 94 ? 16.719 -10.086 22.562 1 95.94 94 ARG A C 1
ATOM 736 O O . ARG A 1 94 ? 17.688 -9.375 22.25 1 95.94 94 ARG A O 1
ATOM 743 N N . VAL A 1 95 ? 15.664 -10.312 21.781 1 96.81 95 VAL A N 1
ATOM 744 C CA . VAL A 1 95 ? 15.633 -9.805 20.406 1 96.81 95 VAL A CA 1
ATOM 745 C C . VAL A 1 95 ? 14.5 -8.797 20.266 1 96.81 95 VAL A C 1
ATOM 747 O O . VAL A 1 95 ? 13.336 -9.125 20.484 1 96.81 95 VAL A O 1
ATOM 750 N N . GLY A 1 96 ? 14.875 -7.539 19.953 1 97.5 96 GLY A N 1
ATOM 751 C CA . GLY A 1 96 ? 13.875 -6.527 19.656 1 97.5 96 GLY A CA 1
ATOM 752 C C . GLY A 1 96 ? 13.297 -6.672 18.25 1 97.5 96 GLY A C 1
ATOM 753 O O . GLY A 1 96 ? 13.992 -7.078 17.328 1 97.5 96 GLY A O 1
ATOM 754 N N . PHE A 1 97 ? 11.992 -6.363 18.109 1 97.81 97 PHE A N 1
ATOM 755 C CA . PHE A 1 97 ? 11.328 -6.316 16.812 1 97.81 97 PHE A CA 1
ATOM 756 C C . PHE A 1 97 ? 10.469 -5.066 16.688 1 97.81 97 PHE A C 1
ATOM 758 O O . PHE A 1 97 ? 10.18 -4.406 17.688 1 97.81 97 PHE A O 1
ATOM 765 N N . GLU A 1 98 ? 10.133 -4.68 15.523 1 97.88 98 GLU A N 1
ATOM 766 C CA . GLU A 1 98 ? 9.328 -3.486 15.258 1 97.88 98 GLU A CA 1
ATOM 767 C C . GLU A 1 98 ? 7.852 -3.744 15.531 1 97.88 98 GLU A C 1
ATOM 769 O O . GLU A 1 98 ? 7.117 -4.172 14.641 1 97.88 98 GLU A O 1
ATOM 774 N N . ALA A 1 99 ? 7.445 -3.359 16.656 1 97.69 99 ALA A N 1
ATOM 775 C CA . ALA A 1 99 ? 6.113 -3.717 17.141 1 97.69 99 ALA A CA 1
ATOM 776 C C . ALA A 1 99 ? 5.027 -3.072 16.281 1 97.69 99 ALA A C 1
ATOM 778 O O . ALA A 1 99 ? 3.939 -3.635 16.125 1 97.69 99 ALA A O 1
ATOM 779 N N . GLN A 1 100 ? 5.277 -1.895 15.703 1 96.62 100 GLN A N 1
ATOM 780 C CA . GLN A 1 100 ? 4.289 -1.182 14.906 1 96.62 100 GLN A CA 1
ATOM 781 C C . GLN A 1 100 ? 4.113 -1.839 13.539 1 96.62 100 GLN A C 1
ATOM 783 O O . GLN A 1 100 ? 3.123 -1.591 12.844 1 96.62 100 GLN A O 1
ATOM 788 N N . HIS A 1 101 ? 5.117 -2.713 13.211 1 97.19 101 HIS A N 1
ATOM 789 C CA . HIS A 1 101 ? 5.129 -3.24 11.852 1 97.19 101 HIS A CA 1
ATOM 790 C C . HIS A 1 101 ? 5.066 -4.766 11.852 1 97.19 101 HIS A C 1
ATOM 792 O O . HIS A 1 101 ? 5.312 -5.398 10.828 1 97.19 101 HIS A O 1
ATOM 798 N N . THR A 1 102 ? 4.855 -5.332 12.984 1 97.75 102 THR A N 1
ATOM 799 C CA . THR A 1 102 ? 4.742 -6.781 13.125 1 97.75 102 THR A CA 1
ATOM 800 C C . THR A 1 102 ? 3.35 -7.168 13.617 1 97.75 102 THR A C 1
ATOM 802 O O . THR A 1 102 ? 2.938 -6.773 14.703 1 97.75 102 THR A O 1
ATOM 805 N N . SER A 1 103 ? 2.674 -7.887 12.805 1 97.5 103 SER A N 1
ATOM 806 C CA . SER A 1 103 ? 1.338 -8.312 13.211 1 97.5 103 SER A CA 1
ATOM 807 C C . SER A 1 103 ? 1.401 -9.281 14.383 1 97.5 103 SER A C 1
ATOM 809 O O . SER A 1 103 ? 2.434 -9.914 14.625 1 97.5 103 SER A O 1
ATOM 811 N N . VAL A 1 104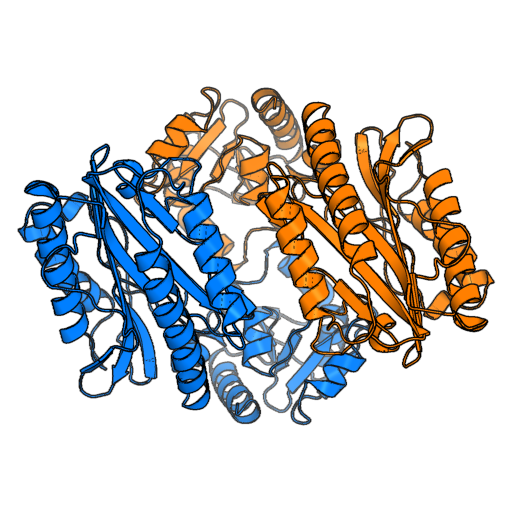 ? 0.318 -9.414 15.102 1 97.88 104 VAL A N 1
ATOM 812 C CA . VAL A 1 104 ? 0.233 -10.344 16.219 1 97.88 104 VAL A CA 1
ATOM 813 C C . VAL A 1 104 ? 0.468 -11.773 15.727 1 97.88 104 VAL A C 1
ATOM 815 O O . VAL A 1 104 ? 1.202 -12.539 16.344 1 97.88 104 VAL A O 1
ATOM 818 N N . ALA A 1 105 ? -0.071 -12.078 14.555 1 96.5 105 ALA A N 1
ATOM 819 C CA . ALA A 1 105 ? 0.116 -13.414 14 1 96.5 105 ALA A CA 1
ATOM 820 C C . ALA A 1 105 ? 1.585 -13.672 13.68 1 96.5 105 ALA A C 1
ATOM 822 O O . ALA A 1 105 ? 2.117 -14.742 13.992 1 96.5 105 ALA A O 1
ATOM 823 N N . ALA A 1 106 ? 2.189 -12.742 13.031 1 95.31 106 ALA A N 1
ATOM 824 C CA . ALA A 1 106 ? 3.609 -12.875 12.711 1 95.31 106 ALA A CA 1
ATOM 825 C C . ALA A 1 106 ? 4.445 -13.008 13.984 1 95.31 106 ALA A C 1
ATOM 827 O O . ALA A 1 106 ? 5.371 -13.82 14.039 1 95.31 106 ALA A O 1
ATOM 828 N N . TRP A 1 107 ? 4.137 -12.211 14.969 1 96.81 107 TRP A N 1
ATOM 829 C CA . TRP A 1 107 ? 4.855 -12.234 16.234 1 96.81 107 TRP A CA 1
ATOM 830 C C . TRP A 1 107 ? 4.734 -13.602 16.906 1 96.81 107 TRP A C 1
ATOM 832 O O . TRP A 1 107 ? 5.719 -14.133 17.438 1 96.81 107 TRP A O 1
ATOM 842 N N . GLN A 1 108 ? 3.559 -14.18 16.875 1 95.19 108 GLN A N 1
ATOM 843 C CA . GLN A 1 108 ? 3.348 -15.508 17.438 1 95.19 108 GLN A CA 1
ATOM 844 C C . GLN A 1 108 ? 4.207 -16.547 16.734 1 95.19 108 GLN A C 1
ATOM 846 O O . GLN A 1 108 ? 4.797 -17.422 17.375 1 95.19 108 GLN A O 1
ATOM 851 N N . GLU A 1 109 ? 4.328 -16.422 15.453 1 92.62 109 GLU A N 1
ATOM 852 C CA . GLU A 1 109 ? 5.168 -17.328 14.68 1 92.62 109 GLU A CA 1
ATOM 853 C C . GLU A 1 109 ? 6.645 -17.141 15.016 1 92.62 109 GLU A C 1
ATOM 855 O O . GLU A 1 109 ? 7.398 -18.109 15.102 1 92.62 109 GLU A O 1
ATOM 860 N N . ILE A 1 110 ? 7.039 -15.938 15.133 1 94.19 110 ILE A N 1
ATOM 861 C CA . ILE A 1 110 ? 8.414 -15.602 15.484 1 94.19 110 ILE A CA 1
ATOM 862 C C . ILE A 1 110 ? 8.766 -16.219 16.844 1 94.19 110 ILE A C 1
ATOM 864 O O . ILE A 1 110 ? 9.844 -16.797 17 1 94.19 110 ILE A O 1
ATOM 868 N N . GLN A 1 111 ? 7.867 -16.109 17.75 1 94.94 111 GLN A N 1
ATOM 869 C CA . GLN A 1 111 ? 8.094 -16.656 19.078 1 94.94 111 GLN A CA 1
ATOM 870 C C . GLN A 1 111 ? 8.297 -18.172 19.031 1 94.94 111 GLN A C 1
ATOM 872 O O . GLN A 1 111 ? 9.188 -18.703 19.703 1 94.94 111 GLN A O 1
ATOM 877 N N . LYS A 1 112 ? 7.496 -18.812 18.281 1 92.88 112 LYS A N 1
ATOM 878 C CA . LYS A 1 112 ? 7.617 -20.25 18.109 1 92.88 112 LYS A CA 1
ATOM 879 C C . LYS A 1 112 ? 8.969 -20.625 17.516 1 92.88 112 LYS A C 1
ATOM 881 O O . LYS A 1 112 ? 9.602 -21.594 17.953 1 92.88 112 LYS A O 1
ATOM 886 N N . LEU A 1 113 ? 9.352 -19.875 16.547 1 91.19 113 LEU A N 1
ATOM 887 C CA . LEU A 1 113 ? 10.594 -20.156 15.828 1 91.19 113 LEU A CA 1
ATOM 888 C C . LEU A 1 113 ? 11.797 -19.938 16.75 1 91.19 113 LEU A C 1
ATOM 890 O O . LEU A 1 113 ? 12.758 -20.719 16.703 1 91.19 113 LEU A O 1
ATOM 894 N N . LEU A 1 114 ? 11.781 -18.906 17.531 1 92.94 114 LEU A N 1
ATOM 895 C CA . LEU A 1 114 ? 12.906 -18.578 18.391 1 92.94 114 LEU A CA 1
ATOM 896 C C . LEU A 1 114 ? 12.961 -19.484 19.609 1 92.94 114 LEU A C 1
ATOM 898 O O . LEU A 1 114 ? 14.039 -19.719 20.172 1 92.94 114 LEU A O 1
ATOM 902 N N . GLY A 1 115 ? 11.836 -20.031 19.969 1 88.56 115 GLY A N 1
ATOM 903 C CA . GLY A 1 115 ? 11.773 -20.953 21.094 1 88.56 115 GLY A CA 1
ATOM 904 C C . GLY A 1 115 ? 11.812 -20.281 22.438 1 88.56 115 GLY A C 1
ATOM 905 O O . GLY A 1 115 ? 11.719 -19.047 22.516 1 88.56 115 GLY A O 1
ATOM 906 N N . GLN A 1 116 ? 12 -21.031 23.469 1 86 116 GLN A N 1
ATOM 907 C CA . GLN A 1 116 ? 11.883 -20.547 24.844 1 86 116 GLN A CA 1
ATOM 908 C C . GLN A 1 116 ? 13.18 -19.891 25.312 1 86 116 GLN A C 1
ATOM 910 O O . GLN A 1 116 ? 13.188 -19.156 26.312 1 86 116 GLN A O 1
ATOM 915 N N . SER A 1 117 ? 14.211 -20.062 24.562 1 87.69 117 SER A N 1
ATOM 916 C CA . SER A 1 117 ? 15.516 -19.578 25 1 87.69 117 SER A CA 1
ATOM 917 C C . SER A 1 117 ? 15.719 -18.109 2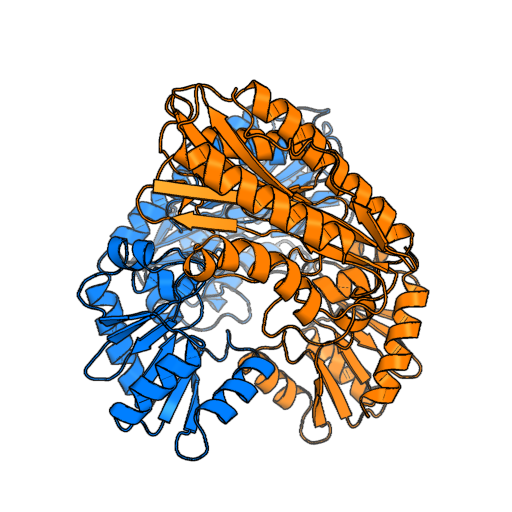4.641 1 87.69 117 SER A C 1
ATOM 919 O O . SER A 1 117 ? 16.641 -17.469 25.141 1 87.69 117 SER A O 1
ATOM 921 N N . MET A 1 118 ? 14.922 -17.625 23.781 1 92.38 118 MET A N 1
ATOM 922 C CA . MET A 1 118 ? 15.031 -16.234 23.344 1 92.38 118 MET A CA 1
ATOM 923 C C . MET A 1 118 ? 13.727 -15.477 23.594 1 92.38 118 MET A C 1
ATOM 925 O O . MET A 1 118 ? 12.641 -15.992 23.328 1 92.38 118 MET A O 1
ATOM 929 N N . GLU A 1 119 ? 13.922 -14.352 24.156 1 94.69 119 GLU A N 1
ATOM 930 C CA . GLU A 1 119 ? 12.781 -13.484 24.422 1 94.69 119 GLU A CA 1
ATOM 931 C C . GLU A 1 119 ? 12.648 -12.414 23.344 1 94.69 119 GLU A C 1
ATOM 933 O O . GLU A 1 119 ? 13.641 -11.844 22.891 1 94.69 119 GLU A O 1
ATOM 938 N N . THR A 1 120 ? 11.398 -12.211 22.891 1 95.88 120 THR A N 1
ATOM 939 C CA . THR A 1 120 ? 11.148 -11.109 21.969 1 95.88 120 THR A CA 1
ATOM 940 C C . THR A 1 120 ? 10.75 -9.844 22.719 1 95.88 120 THR A C 1
ATOM 942 O O . THR A 1 120 ? 10.023 -9.914 23.719 1 95.88 120 THR A O 1
ATOM 945 N N . SER A 1 121 ? 11.273 -8.742 22.344 1 96.5 121 SER A N 1
ATOM 946 C CA . SER A 1 121 ? 10.977 -7.449 22.953 1 96.5 121 SER A CA 1
ATOM 947 C C . SER A 1 121 ? 10.352 -6.496 21.938 1 96.5 121 SER A C 1
ATOM 949 O O . SER A 1 121 ? 10.961 -6.195 20.906 1 96.5 121 SER A O 1
ATOM 951 N N . ALA A 1 122 ? 9.117 -6.039 22.234 1 96.62 122 ALA A N 1
ATOM 952 C CA . ALA A 1 122 ? 8.445 -5.066 21.375 1 96.62 122 ALA A CA 1
ATOM 953 C C . ALA A 1 122 ? 9.164 -3.721 21.406 1 96.62 122 ALA A C 1
ATOM 955 O O . ALA A 1 122 ? 9.383 -3.15 22.484 1 96.62 122 ALA A O 1
ATOM 956 N N . THR A 1 123 ? 9.609 -3.301 20.312 1 96.38 123 THR A N 1
ATOM 957 C CA . THR A 1 123 ? 10.211 -1.977 20.188 1 96.38 123 THR A CA 1
ATOM 958 C C . THR A 1 123 ? 9.422 -1.116 19.203 1 96.38 123 THR A C 1
ATOM 960 O O . THR A 1 123 ? 8.727 -1.64 18.328 1 96.38 123 THR A O 1
ATOM 963 N N . SER A 1 124 ? 9.461 0.212 19.484 1 93.44 124 SER A N 1
ATOM 964 C CA . SER A 1 124 ? 8.781 1.141 18.594 1 93.44 124 SER A CA 1
ATOM 965 C C . SER A 1 124 ? 9.672 2.33 18.25 1 93.44 124 SER A C 1
ATOM 967 O O . SER A 1 124 ? 10.484 2.764 19.062 1 93.44 124 SER A O 1
ATOM 969 N N . MET A 1 125 ? 9.672 2.785 17.031 1 94.44 125 MET A N 1
ATOM 970 C CA . MET A 1 125 ? 10.211 4.062 16.562 1 94.44 125 MET A CA 1
ATOM 971 C C . MET A 1 125 ? 11.734 4.039 16.547 1 94.44 125 MET A C 1
ATOM 973 O O . MET A 1 125 ? 12.375 5.082 16.391 1 94.44 125 MET A O 1
ATOM 977 N N . ALA A 1 126 ? 12.359 2.838 16.703 1 96.12 126 ALA A N 1
ATOM 978 C CA . ALA A 1 126 ? 13.82 2.783 16.766 1 96.12 126 ALA A CA 1
ATOM 979 C C . ALA A 1 126 ? 14.438 3.34 15.484 1 96.12 126 ALA A C 1
ATOM 981 O O . ALA A 1 126 ? 15.391 4.125 15.539 1 96.12 126 ALA A O 1
ATOM 982 N N . VAL A 1 127 ? 13.922 2.951 14.352 1 97.56 127 VAL A N 1
ATOM 983 C CA . VAL A 1 127 ? 14.438 3.432 13.07 1 97.56 127 VAL A CA 1
ATOM 984 C C . VAL A 1 127 ? 13.766 4.754 12.711 1 97.56 127 VAL A C 1
ATOM 986 O O . VAL A 1 127 ? 14.43 5.688 12.258 1 97.56 127 VAL A O 1
ATOM 989 N N . GLU A 1 128 ? 12.461 4.898 13.008 1 97 128 GLU A N 1
ATOM 990 C CA . GLU A 1 128 ? 11.695 6.094 12.672 1 97 128 GLU A CA 1
ATOM 991 C C . GLU A 1 128 ? 12.266 7.328 13.367 1 97 128 GLU A C 1
ATOM 993 O O . GLU A 1 128 ? 12.234 8.43 12.812 1 97 128 GLU A O 1
ATOM 998 N N . ASN A 1 129 ? 12.836 7.148 14.523 1 96.06 129 ASN A N 1
ATOM 999 C CA . ASN A 1 129 ? 13.445 8.273 15.227 1 96.06 129 ASN A CA 1
ATOM 1000 C C . ASN A 1 129 ? 14.672 8.805 14.492 1 96.06 129 ASN A C 1
ATOM 1002 O O . ASN A 1 129 ? 14.938 10.008 14.523 1 96.06 129 ASN A O 1
ATOM 1006 N N . LEU A 1 130 ? 15.383 7.895 13.883 1 97.06 130 LEU A N 1
ATOM 1007 C CA . LEU A 1 130 ? 16.516 8.32 13.07 1 97.06 130 LEU A CA 1
ATOM 1008 C C . LEU A 1 130 ? 16.047 9.062 11.828 1 97.06 130 LEU A C 1
ATOM 1010 O O . LEU A 1 130 ? 16.703 10 11.375 1 97.06 130 LEU A O 1
ATOM 1014 N N . ARG A 1 131 ? 14.859 8.688 11.32 1 97.62 131 ARG A N 1
ATOM 1015 C CA . ARG A 1 131 ? 14.32 9.258 10.086 1 97.62 131 ARG A CA 1
ATOM 1016 C C . ARG A 1 131 ? 13.734 10.641 10.336 1 97.62 131 ARG A C 1
ATOM 1018 O O . ARG A 1 131 ? 13.445 11.375 9.391 1 97.62 131 ARG A O 1
ATOM 1025 N N . LEU A 1 132 ? 13.586 11.023 11.633 1 97.62 132 LEU A N 1
ATOM 1026 C CA . LEU A 1 132 ? 13 12.312 11.969 1 97.62 132 LEU A CA 1
ATOM 1027 C C . LEU A 1 132 ? 13.852 13.461 11.43 1 97.62 132 LEU A C 1
ATOM 1029 O O . LEU A 1 132 ? 13.312 14.461 10.953 1 97.62 132 LEU A O 1
ATOM 1033 N N . ILE A 1 133 ? 15.133 13.258 11.586 1 97.88 133 ILE A N 1
ATOM 1034 C CA . ILE A 1 133 ? 16.078 14.289 11.164 1 97.88 133 ILE A CA 1
ATOM 1035 C C . ILE A 1 133 ? 16.672 13.93 9.812 1 97.88 133 ILE A C 1
ATOM 1037 O O . ILE A 1 133 ? 17.438 12.977 9.695 1 97.88 133 ILE A O 1
ATOM 1041 N N . LYS A 1 134 ? 16.328 14.688 8.812 1 98.19 134 LYS A N 1
ATOM 1042 C CA . LYS A 1 134 ? 16.828 14.438 7.469 1 98.19 134 LYS A CA 1
ATOM 1043 C C . LYS A 1 134 ? 18.281 14.891 7.332 1 98.19 134 LYS A C 1
ATOM 1045 O O . LYS A 1 134 ? 18.641 15.969 7.816 1 98.19 134 LYS A O 1
ATOM 1050 N N . ASP A 1 135 ? 19.125 14.055 6.75 1 96.38 135 ASP A N 1
ATOM 1051 C CA . ASP A 1 135 ? 20.469 14.5 6.418 1 96.38 135 ASP A CA 1
ATOM 1052 C C . ASP A 1 135 ? 20.484 15.297 5.113 1 96.38 135 ASP A C 1
ATOM 1054 O O . ASP A 1 135 ? 19.438 15.484 4.492 1 96.38 135 ASP A O 1
ATOM 1058 N N . GLU A 1 136 ? 21.641 15.766 4.703 1 96.81 136 GLU A N 1
ATOM 1059 C CA . GLU A 1 136 ? 21.75 16.672 3.561 1 96.81 136 GLU A CA 1
ATOM 1060 C C . GLU A 1 136 ? 21.328 15.969 2.268 1 96.81 136 GLU A C 1
ATOM 1062 O O . GLU A 1 136 ? 20.734 16.594 1.386 1 96.81 136 GLU A O 1
ATOM 1067 N N . ASP A 1 137 ? 21.656 14.742 2.158 1 96.88 137 ASP A N 1
ATOM 1068 C CA . ASP A 1 137 ? 21.297 13.992 0.96 1 96.88 137 ASP A CA 1
ATOM 1069 C C . ASP A 1 137 ? 19.781 13.828 0.853 1 96.88 137 ASP A C 1
ATOM 1071 O O . ASP A 1 137 ? 19.219 13.953 -0.235 1 96.88 137 ASP A O 1
ATOM 1075 N N . GLU A 1 138 ? 19.156 13.516 1.957 1 97.94 138 GLU A N 1
ATOM 1076 C CA . GLU A 1 138 ? 17.703 13.398 1.981 1 97.94 138 GLU A CA 1
ATOM 1077 C C . GLU A 1 138 ? 17.031 14.711 1.593 1 97.94 138 GLU A C 1
ATOM 1079 O O . GLU A 1 138 ? 16.094 14.727 0.798 1 97.94 138 GLU A O 1
ATOM 1084 N N . VAL A 1 139 ? 17.516 15.789 2.139 1 98.44 139 VAL A N 1
ATOM 1085 C CA . VAL A 1 139 ? 16.953 17.109 1.872 1 98.44 139 VAL A CA 1
ATOM 1086 C C . VAL A 1 139 ? 17.031 17.406 0.379 1 98.44 139 VAL A C 1
ATOM 1088 O O . VAL A 1 139 ? 16.078 17.922 -0.212 1 98.44 139 VAL A O 1
ATOM 1091 N N . LYS A 1 140 ? 18.125 17.109 -0.195 1 98.31 140 LYS A N 1
ATOM 1092 C CA . LYS A 1 140 ? 18.312 17.344 -1.623 1 98.31 140 LYS A CA 1
ATOM 1093 C C . LYS A 1 140 ? 17.281 16.578 -2.447 1 98.31 140 LYS A C 1
ATOM 1095 O O .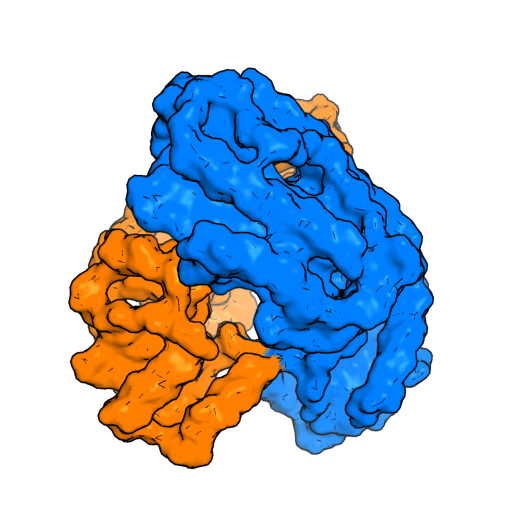 LYS A 1 140 ? 16.672 17.141 -3.355 1 98.31 140 LYS A O 1
ATOM 1100 N N . VAL A 1 141 ? 17.094 15.328 -2.127 1 98.12 141 VAL A N 1
ATOM 1101 C CA . VAL A 1 141 ? 16.172 14.492 -2.869 1 98.12 141 VAL A CA 1
ATOM 1102 C C . VAL A 1 141 ? 14.734 14.992 -2.654 1 98.12 141 VAL A C 1
ATOM 1104 O O . VAL A 1 141 ? 13.938 15.031 -3.594 1 98.12 141 VAL A O 1
ATOM 1107 N N . ILE A 1 142 ? 14.422 15.383 -1.448 1 98.69 142 ILE A N 1
ATOM 1108 C CA . ILE A 1 142 ? 13.086 15.891 -1.141 1 98.69 142 ILE A CA 1
ATOM 1109 C C . ILE A 1 142 ? 12.844 17.203 -1.887 1 98.69 142 ILE A C 1
ATOM 1111 O O . ILE A 1 142 ? 11.75 17.422 -2.404 1 98.69 142 ILE A O 1
ATOM 1115 N N . ARG A 1 143 ? 13.859 18.062 -1.98 1 98.69 143 ARG A N 1
ATOM 1116 C CA . ARG A 1 143 ? 13.742 19.281 -2.77 1 98.69 143 ARG A CA 1
ATOM 1117 C C . ARG A 1 143 ? 13.398 18.953 -4.223 1 98.69 143 ARG A C 1
ATOM 1119 O O . ARG A 1 143 ? 12.609 19.672 -4.848 1 98.69 143 ARG A O 1
ATOM 1126 N N . ASP A 1 144 ? 13.992 17.938 -4.707 1 98.56 144 ASP A N 1
ATOM 1127 C CA . ASP A 1 144 ? 13.688 17.516 -6.07 1 98.56 144 ASP A CA 1
ATOM 1128 C C . ASP A 1 144 ? 12.242 17.047 -6.188 1 98.56 144 ASP A C 1
ATOM 1130 O O . ASP A 1 144 ? 11.547 17.391 -7.152 1 98.56 144 ASP A O 1
ATOM 1134 N N . ALA A 1 145 ? 11.758 16.266 -5.215 1 98.69 145 ALA A N 1
ATOM 1135 C CA . ALA A 1 145 ? 10.367 15.82 -5.211 1 98.69 145 ALA A CA 1
ATOM 1136 C C . ALA A 1 145 ? 9.414 17 -5.172 1 98.69 145 ALA A C 1
ATOM 1138 O O . ALA A 1 145 ? 8.406 17.016 -5.879 1 98.69 145 ALA A O 1
ATOM 1139 N N . VAL A 1 146 ? 9.742 17.984 -4.379 1 98.81 146 VAL A N 1
ATOM 1140 C CA . VAL A 1 146 ? 8.93 19.188 -4.246 1 98.81 146 VAL A CA 1
ATOM 1141 C C . VAL A 1 146 ? 8.922 19.953 -5.566 1 98.81 146 VAL A C 1
ATOM 1143 O O . VAL A 1 146 ? 7.867 20.406 -6.027 1 98.81 146 VAL A O 1
ATOM 1146 N N . ARG A 1 147 ? 10.062 20.094 -6.16 1 98.75 147 ARG A N 1
ATOM 1147 C CA . ARG A 1 147 ? 10.18 20.781 -7.441 1 98.75 147 ARG A CA 1
ATOM 1148 C C . ARG A 1 147 ? 9.305 20.109 -8.5 1 98.75 147 ARG A C 1
ATOM 1150 O O . ARG A 1 147 ? 8.594 20.797 -9.25 1 98.75 147 ARG A O 1
ATOM 1157 N N . ILE A 1 148 ? 9.328 18.812 -8.547 1 98.5 148 ILE A N 1
ATOM 1158 C CA . ILE A 1 148 ? 8.523 18.047 -9.5 1 98.5 148 ILE A CA 1
ATOM 1159 C C . ILE A 1 148 ? 7.043 18.344 -9.273 1 98.5 148 ILE A C 1
ATOM 1161 O O . ILE A 1 148 ? 6.305 18.609 -10.227 1 98.5 148 ILE A O 1
ATOM 1165 N N . ALA A 1 149 ? 6.613 18.328 -8.047 1 98.69 149 ALA A N 1
ATOM 1166 C CA . ALA A 1 149 ? 5.223 18.609 -7.711 1 98.69 149 ALA A CA 1
ATOM 1167 C C . ALA A 1 149 ? 4.844 20.047 -8.086 1 98.69 149 ALA A C 1
ATOM 1169 O O . ALA A 1 149 ? 3.787 20.281 -8.672 1 98.69 149 ALA A O 1
ATOM 1170 N N . ASP A 1 150 ? 5.738 20.984 -7.785 1 98.75 150 ASP A N 1
ATOM 1171 C CA . ASP A 1 150 ? 5.508 22.391 -8.102 1 98.75 150 ASP A CA 1
ATOM 1172 C C . ASP A 1 150 ? 5.32 22.594 -9.602 1 98.75 150 ASP A C 1
ATOM 1174 O O . ASP A 1 150 ? 4.344 23.203 -10.031 1 98.75 150 ASP A O 1
ATOM 1178 N N . GLU A 1 151 ? 6.203 22.094 -10.352 1 98.62 151 GLU A N 1
ATOM 1179 C CA . GLU A 1 151 ? 6.164 22.25 -11.797 1 98.62 151 GLU A CA 1
ATOM 1180 C C . GLU A 1 151 ? 4.938 21.578 -12.398 1 98.62 151 GLU A C 1
ATOM 1182 O O . GLU A 1 151 ? 4.336 22.094 -13.344 1 98.62 151 GLU A O 1
ATOM 1187 N N . THR A 1 152 ? 4.605 20.438 -11.867 1 98.44 152 THR A N 1
ATOM 1188 C CA . THR A 1 152 ? 3.436 19.719 -12.352 1 98.44 152 THR A CA 1
ATOM 1189 C C . THR A 1 152 ? 2.16 20.516 -12.094 1 98.44 152 THR A C 1
ATOM 1191 O O . THR A 1 152 ? 1.318 20.656 -12.977 1 98.44 152 THR A O 1
ATOM 1194 N N . LEU A 1 153 ? 2.016 21.031 -10.883 1 98.44 153 LEU A N 1
ATOM 1195 C CA . LEU A 1 153 ? 0.803 21.781 -10.562 1 98.44 153 LEU A CA 1
ATOM 1196 C C . LEU A 1 153 ? 0.693 23.031 -11.438 1 98.44 153 LEU A C 1
ATOM 1198 O O . LEU A 1 153 ? -0.4 23.375 -11.883 1 98.44 153 LEU A O 1
ATOM 1202 N N . ALA A 1 154 ? 1.796 23.703 -11.672 1 98 154 ALA A N 1
ATOM 1203 C CA . ALA A 1 154 ? 1.792 24.875 -12.539 1 98 154 ALA A CA 1
ATOM 1204 C C . ALA A 1 154 ? 1.197 24.547 -13.906 1 98 154 ALA A C 1
ATOM 1206 O O . ALA A 1 154 ? 0.374 25.297 -14.43 1 98 154 ALA A O 1
ATOM 1207 N N . GLU A 1 155 ? 1.545 23.484 -14.453 1 97.44 155 GLU A N 1
ATOM 1208 C CA . GLU A 1 155 ? 1.039 23.047 -15.75 1 97.44 155 GLU A CA 1
ATOM 1209 C C . GLU A 1 155 ? -0.439 22.688 -15.672 1 97.44 155 GLU A C 1
ATOM 1211 O O . GLU A 1 155 ? -1.222 23.031 -16.562 1 97.44 155 GLU A O 1
ATOM 1216 N N . VAL A 1 156 ? -0.8 22 -14.633 1 97.5 156 VAL A N 1
ATOM 1217 C CA . VAL A 1 156 ? -2.164 21.5 -14.492 1 97.5 156 VAL A CA 1
ATOM 1218 C C . VAL A 1 156 ? -3.125 22.672 -14.297 1 97.5 156 VAL A C 1
ATOM 1220 O O . VAL A 1 156 ? -4.25 22.656 -14.805 1 97.5 156 VAL A O 1
ATOM 1223 N N . LEU A 1 157 ? -2.697 23.656 -13.57 1 97.31 157 LEU A N 1
ATOM 1224 C CA . LEU A 1 157 ? -3.541 24.828 -13.336 1 97.31 157 LEU A CA 1
ATOM 1225 C C . LEU A 1 157 ? -3.916 25.5 -14.648 1 97.31 157 LEU A C 1
ATOM 1227 O O . LEU A 1 157 ? -5.023 26.031 -14.789 1 97.31 157 LEU A O 1
ATOM 1231 N N . GLU A 1 158 ? -3.09 25.406 -15.641 1 96.62 158 GLU A N 1
ATOM 1232 C CA . GLU A 1 158 ? -3.344 26.016 -16.938 1 96.62 158 GLU A CA 1
ATOM 1233 C C . GLU A 1 158 ? -4.375 25.203 -17.734 1 96.62 158 GLU A C 1
ATOM 1235 O O . GLU A 1 158 ? -5 25.719 -18.656 1 96.62 158 GLU A O 1
ATOM 1240 N N . LEU A 1 159 ? -4.516 24 -17.312 1 95.5 159 LEU A N 1
ATOM 1241 C CA . LEU A 1 159 ? -5.406 23.094 -18.031 1 95.5 159 LEU A CA 1
ATOM 1242 C C . LEU A 1 159 ? -6.828 23.188 -17.484 1 95.5 159 LEU A C 1
ATOM 1244 O O . LEU A 1 159 ? -7.77 22.703 -18.125 1 95.5 159 LEU A O 1
ATOM 1248 N N . LEU A 1 160 ? -7.031 23.719 -16.281 1 97.44 160 LEU A N 1
ATOM 1249 C CA . LEU A 1 160 ? -8.328 23.688 -15.609 1 97.44 160 LEU A CA 1
ATOM 1250 C C . LEU A 1 160 ? -9.359 24.516 -16.391 1 97.44 160 LEU A C 1
ATOM 1252 O O . LEU A 1 160 ? -9.102 25.656 -16.75 1 97.44 160 LEU A O 1
ATOM 1256 N N . ARG A 1 161 ? -10.492 23.938 -16.688 1 97.44 161 ARG A N 1
ATOM 1257 C CA . ARG A 1 161 ? -11.617 24.547 -17.375 1 97.44 161 ARG A CA 1
ATOM 1258 C C . ARG A 1 161 ? -12.914 23.812 -17.094 1 97.44 161 ARG A C 1
ATOM 1260 O O . ARG A 1 161 ? -12.891 22.625 -16.75 1 97.44 161 ARG A O 1
ATOM 1267 N N . PRO A 1 162 ? -14.016 24.547 -17.219 1 97.19 162 PRO A N 1
ATOM 1268 C CA . PRO A 1 162 ? -15.289 23.844 -17.047 1 97.19 162 PRO A CA 1
ATOM 1269 C C . PRO A 1 162 ? -15.414 22.625 -17.969 1 97.19 162 PRO A C 1
ATOM 1271 O O . PRO A 1 162 ? -14.969 22.672 -19.125 1 97.19 162 PRO A O 1
ATOM 1274 N N . GLY A 1 163 ? -15.977 21.594 -17.438 1 97.44 163 GLY A N 1
ATOM 1275 C CA . GLY A 1 163 ? -16.219 20.406 -18.266 1 97.44 163 GLY A CA 1
ATOM 1276 C C . GLY A 1 163 ? -15.219 19.297 -18.016 1 97.44 163 GLY A C 1
ATOM 1277 O O . GLY A 1 163 ? -15.492 18.141 -18.312 1 97.44 163 GLY A O 1
ATOM 1278 N N . LEU A 1 164 ? -14.055 19.625 -17.469 1 96.38 164 LEU A N 1
ATOM 1279 C CA . LEU A 1 164 ? -13.102 18.594 -17.062 1 96.38 164 LEU A CA 1
ATOM 1280 C C . LEU A 1 164 ? -13.586 17.859 -15.828 1 96.38 164 LEU A C 1
ATOM 1282 O O . LEU A 1 164 ? -14.148 18.469 -14.914 1 96.38 164 LEU A O 1
ATOM 1286 N N . SER A 1 165 ? -13.359 16.625 -15.781 1 95.94 165 SER A N 1
ATOM 1287 C CA . SER A 1 165 ? -13.695 15.898 -14.555 1 95.94 165 SER A CA 1
ATOM 1288 C C . SER A 1 165 ? -12.547 15.961 -13.555 1 95.94 165 SER A C 1
ATOM 1290 O O . SER A 1 165 ? -11.398 16.172 -13.93 1 95.94 165 SER A O 1
ATOM 1292 N N . GLU A 1 166 ? -12.898 15.766 -12.281 1 96.31 166 GLU A N 1
ATOM 1293 C CA . GLU A 1 166 ? -11.859 15.672 -11.258 1 96.31 166 GLU A CA 1
ATOM 1294 C C . GLU A 1 166 ? -10.859 14.578 -11.586 1 96.31 166 GLU A C 1
ATOM 1296 O O . GLU A 1 166 ? -9.656 14.742 -11.375 1 96.31 166 GLU A O 1
ATOM 1301 N N . ARG A 1 167 ? -11.328 13.5 -12.133 1 91.25 167 ARG A N 1
ATOM 1302 C CA . ARG A 1 167 ? -10.492 12.359 -12.477 1 91.25 167 ARG A CA 1
ATOM 1303 C C . ARG A 1 167 ? -9.508 12.711 -13.586 1 91.25 167 ARG A C 1
ATOM 1305 O O . ARG A 1 167 ? -8.359 12.266 -13.562 1 91.25 167 ARG A O 1
ATOM 1312 N N . GLU A 1 168 ? -9.984 13.453 -14.539 1 91.31 168 GLU A N 1
ATOM 1313 C CA . GLU A 1 168 ? -9.102 13.891 -15.617 1 91.31 168 GLU A CA 1
ATOM 1314 C C . GLU A 1 168 ? -7.984 14.789 -15.086 1 91.31 168 GLU A C 1
ATOM 1316 O O . GLU A 1 168 ? -6.844 14.703 -15.547 1 91.31 168 GLU A O 1
ATOM 1321 N N . VAL A 1 169 ? -8.328 15.641 -14.133 1 96 169 VAL A N 1
ATOM 1322 C CA . VAL A 1 169 ? -7.328 16.5 -13.508 1 96 169 VAL A CA 1
ATOM 1323 C C . VAL A 1 169 ? -6.305 15.648 -12.758 1 96 169 VAL A C 1
ATOM 1325 O O . VAL A 1 169 ? -5.098 15.852 -12.898 1 96 169 VAL A O 1
ATOM 1328 N N . ALA A 1 170 ? -6.773 14.695 -12.008 1 94.19 170 ALA A N 1
ATOM 1329 C CA . ALA A 1 170 ? -5.891 13.797 -11.266 1 94.19 170 ALA A CA 1
ATOM 1330 C C . ALA A 1 170 ? -4.965 13.039 -12.219 1 94.19 170 ALA A C 1
ATOM 1332 O O . ALA A 1 170 ? -3.783 12.844 -11.914 1 94.19 170 ALA A O 1
ATOM 1333 N N . LEU A 1 171 ? -5.504 12.617 -13.305 1 88.81 171 LEU A N 1
ATOM 1334 C CA . LEU A 1 171 ? -4.711 11.906 -14.305 1 88.81 171 LEU A CA 1
ATOM 1335 C C . LEU A 1 171 ? -3.615 12.805 -14.867 1 88.81 171 LEU A C 1
ATOM 1337 O O . LEU A 1 171 ? -2.479 12.367 -15.055 1 88.81 171 LEU A O 1
ATOM 1341 N N . ALA A 1 172 ? -3.973 14.031 -15.164 1 93.5 172 ALA A N 1
ATOM 1342 C CA . ALA A 1 172 ? -2.986 14.992 -15.656 1 93.5 172 ALA A CA 1
ATOM 1343 C C . ALA A 1 172 ? -1.854 15.18 -14.648 1 93.5 172 ALA A C 1
ATOM 1345 O O . ALA A 1 172 ? -0.687 15.289 -15.031 1 93.5 172 ALA A O 1
ATOM 1346 N N . ILE A 1 173 ? -2.17 15.195 -13.398 1 96.38 173 ILE A N 1
ATOM 1347 C CA . ILE A 1 173 ? -1.179 15.344 -12.344 1 96.38 173 ILE A CA 1
ATOM 1348 C C . ILE A 1 173 ? -0.259 14.125 -12.32 1 96.38 173 ILE A C 1
ATOM 1350 O O . ILE A 1 173 ? 0.965 14.266 -12.266 1 96.38 173 ILE A O 1
ATOM 1354 N N . GLU A 1 174 ? -0.82 12.961 -12.352 1 91.62 174 GLU A N 1
ATOM 1355 C CA . GLU A 1 174 ? -0.032 11.734 -12.352 1 91.62 174 GLU A CA 1
ATOM 1356 C C . GLU A 1 174 ? 0.918 11.695 -13.547 1 91.62 174 GLU A C 1
ATOM 1358 O O . GLU A 1 174 ? 2.096 11.359 -13.391 1 91.62 174 GLU A O 1
ATOM 1363 N N . GLN A 1 175 ? 0.386 12.023 -14.703 1 87.5 175 GLN A N 1
ATOM 1364 C CA . GLN A 1 175 ? 1.213 12.055 -15.898 1 87.5 175 GLN A CA 1
ATOM 1365 C C . GLN A 1 175 ? 2.322 13.094 -15.781 1 87.5 175 GLN A C 1
ATOM 1367 O O . GLN A 1 175 ? 3.451 12.859 -16.219 1 87.5 175 GLN A O 1
ATOM 1372 N N . GLY A 1 176 ? 2.006 14.203 -15.203 1 94 176 GLY A N 1
ATOM 1373 C CA . GLY A 1 176 ? 2.967 15.281 -15.047 1 94 176 GLY A CA 1
ATOM 1374 C C . GLY A 1 176 ? 4.145 14.914 -14.172 1 94 176 GLY A C 1
ATOM 1375 O O . GLY A 1 176 ? 5.297 15.172 -14.523 1 94 176 GLY A O 1
ATOM 1376 N N . VAL A 1 177 ? 3.865 14.297 -13.039 1 95.62 177 VAL A N 1
ATOM 1377 C CA . VAL A 1 177 ? 4.957 13.969 -12.125 1 95.62 177 VAL A CA 1
ATOM 1378 C C . VAL A 1 177 ? 5.844 12.891 -12.75 1 95.62 177 VAL A C 1
ATOM 1380 O O . VAL A 1 177 ? 7.066 12.922 -12.602 1 95.62 177 VAL A O 1
ATOM 1383 N N . ARG A 1 178 ? 5.246 11.945 -13.43 1 87.38 178 ARG A N 1
ATOM 1384 C CA . ARG A 1 178 ? 6.004 10.883 -14.086 1 87.38 178 ARG A CA 1
ATOM 1385 C C . ARG A 1 178 ? 6.875 11.445 -15.203 1 87.38 178 ARG A C 1
ATOM 1387 O O . ARG A 1 178 ? 8.023 11.031 -15.367 1 87.38 178 ARG A O 1
ATOM 1394 N N . ALA A 1 179 ? 6.297 12.336 -15.961 1 87.44 179 ALA A N 1
ATOM 1395 C CA . ALA A 1 179 ? 7.02 12.953 -17.062 1 87.44 179 ALA A CA 1
ATOM 1396 C C . ALA A 1 179 ? 8.258 13.688 -16.578 1 87.44 179 ALA A C 1
ATOM 1398 O O . ALA A 1 179 ? 9.211 13.898 -17.328 1 87.44 179 ALA A O 1
ATOM 1399 N N . ARG A 1 180 ? 8.281 14 -15.352 1 94.06 180 ARG A N 1
ATOM 1400 C CA . ARG A 1 180 ? 9.367 14.797 -14.789 1 94.06 180 ARG A CA 1
ATOM 1401 C C . ARG A 1 180 ? 10.312 13.922 -13.977 1 94.06 180 ARG A C 1
ATOM 1403 O O . ARG A 1 180 ? 11.148 14.43 -13.227 1 94.06 180 ARG A O 1
ATOM 1410 N N . GLY A 1 181 ? 10.117 12.68 -14.008 1 89 181 GLY A N 1
ATOM 1411 C CA . GLY A 1 181 ? 11.117 11.758 -13.5 1 89 181 GLY A CA 1
ATOM 1412 C C . GLY A 1 181 ? 10.711 11.094 -12.195 1 89 181 GLY A C 1
ATOM 1413 O O . GLY A 1 181 ? 11.438 10.242 -11.672 1 89 181 GLY A O 1
ATOM 1414 N N . ALA A 1 182 ? 9.555 11.531 -11.633 1 93.75 182 ALA A N 1
ATOM 1415 C CA . ALA A 1 182 ? 9.102 10.883 -10.414 1 93.75 182 ALA A CA 1
ATOM 1416 C C . ALA A 1 182 ? 8.711 9.43 -10.672 1 93.75 182 ALA A C 1
ATOM 1418 O O . ALA A 1 182 ? 8.312 9.078 -11.781 1 93.75 182 ALA A O 1
ATOM 1419 N N . SER A 1 183 ? 8.859 8.539 -9.641 1 87.69 183 SER A N 1
ATOM 1420 C CA . SER A 1 183 ? 8.398 7.156 -9.742 1 87.69 183 SER A CA 1
ATOM 1421 C C . SER A 1 183 ? 6.879 7.078 -9.727 1 87.69 183 SER A C 1
ATOM 1423 O O . SER A 1 183 ? 6.297 6.102 -10.203 1 87.69 183 SER A O 1
ATOM 1425 N N . GLY A 1 184 ? 6.23 8.07 -9.258 1 89.94 184 GLY A N 1
ATOM 1426 C CA . GLY A 1 184 ? 4.781 8.18 -9.164 1 89.94 184 GLY A CA 1
ATOM 1427 C C . GLY A 1 184 ? 4.32 9.203 -8.148 1 89.94 184 GLY A C 1
ATOM 1428 O O . GLY A 1 184 ? 5.051 10.141 -7.832 1 89.94 184 GLY A O 1
ATOM 1429 N N . LEU A 1 185 ? 3.115 9.023 -7.73 1 94 185 LEU A N 1
ATOM 1430 C CA . LEU A 1 185 ? 2.535 9.906 -6.719 1 94 185 LEU A CA 1
ATOM 1431 C C . LEU A 1 185 ? 2.91 9.445 -5.316 1 94 185 LEU A C 1
ATOM 1433 O O . LEU A 1 185 ? 3.105 8.25 -5.082 1 94 185 LEU A O 1
ATOM 1437 N N . SER A 1 186 ? 3.072 10.414 -4.43 1 97 186 SER A N 1
ATOM 1438 C CA . SER A 1 186 ? 3.354 10.055 -3.045 1 97 186 SER A CA 1
ATOM 1439 C C . SER A 1 186 ? 2.098 9.547 -2.342 1 97 186 SER A C 1
ATOM 1441 O O . SER A 1 186 ? 2.184 8.914 -1.286 1 97 186 SER A O 1
ATOM 1443 N N . PHE A 1 187 ? 0.957 9.859 -2.824 1 93.94 187 PHE A N 1
ATOM 1444 C CA . PHE A 1 187 ? -0.354 9.43 -2.348 1 93.94 187 PHE A CA 1
ATOM 1445 C C . PHE A 1 187 ? -1.421 9.672 -3.408 1 93.94 187 PHE A C 1
ATOM 1447 O O . PHE A 1 187 ? -1.16 10.328 -4.418 1 93.94 187 PHE A O 1
ATOM 1454 N N . ASP A 1 188 ? -2.598 9.141 -3.189 1 89.06 188 ASP A N 1
ATOM 1455 C CA . ASP A 1 188 ? -3.674 9.359 -4.148 1 89.06 188 ASP A CA 1
ATOM 1456 C C . ASP A 1 188 ? -4.07 10.836 -4.199 1 89.06 188 ASP A C 1
ATOM 1458 O O . ASP A 1 188 ? -4.418 11.422 -3.172 1 89.06 188 ASP A O 1
ATOM 1462 N N . THR A 1 189 ? -4.066 11.359 -5.379 1 94.69 189 THR A N 1
ATOM 1463 C CA . THR A 1 189 ? -4.324 12.789 -5.566 1 94.69 189 THR A CA 1
ATOM 1464 C C . THR A 1 189 ? -5.754 13.133 -5.168 1 94.69 189 THR A C 1
ATOM 1466 O O . THR A 1 189 ? -6.691 12.406 -5.488 1 94.69 189 THR A O 1
ATOM 1469 N N . ILE A 1 190 ? -5.891 14.172 -4.406 1 94.94 190 ILE A N 1
ATOM 1470 C CA . ILE A 1 190 ? -7.195 14.734 -4.09 1 94.94 190 ILE A CA 1
ATOM 1471 C C . ILE A 1 190 ? -7.516 15.883 -5.051 1 94.94 190 ILE A C 1
ATOM 1473 O O . ILE A 1 190 ? -6.719 16.812 -5.207 1 94.94 190 ILE A O 1
ATOM 1477 N N . VAL A 1 191 ? -8.555 15.75 -5.738 1 97 191 VAL A N 1
ATOM 1478 C CA . VAL A 1 191 ? -9.18 16.812 -6.512 1 97 191 VAL A CA 1
ATOM 1479 C C . VAL A 1 191 ? -10.656 16.922 -6.152 1 97 191 VAL A C 1
ATOM 1481 O O . VAL A 1 191 ? -11.461 16.078 -6.559 1 97 191 VAL A O 1
ATOM 1484 N N . ALA A 1 192 ? -10.977 17.922 -5.422 1 96 192 ALA A N 1
ATOM 1485 C CA . ALA A 1 192 ? -12.352 18.109 -4.949 1 96 192 ALA A CA 1
ATOM 1486 C C . ALA A 1 192 ? -12.875 19.484 -5.32 1 96 192 ALA A C 1
ATOM 1488 O O . ALA A 1 192 ? -12.328 20.5 -4.891 1 96 192 ALA A O 1
ATOM 1489 N N . SER A 1 193 ? -13.953 19.531 -6.129 1 97.5 193 SER A N 1
ATOM 1490 C CA . SER A 1 193 ? -14.484 20.797 -6.625 1 97.5 193 SER A CA 1
ATOM 1491 C C . SER A 1 193 ? -15.883 21.062 -6.082 1 97.5 193 SER A C 1
ATOM 1493 O O . SER A 1 193 ? -16.641 20.125 -5.809 1 97.5 193 SER A O 1
ATOM 1495 N N . GLY A 1 194 ? -16.188 22.297 -5.922 1 96.56 194 GLY A N 1
ATOM 1496 C CA . GLY A 1 194 ? -17.5 22.656 -5.414 1 96.56 194 GLY A CA 1
ATOM 1497 C C . GLY A 1 194 ? -17.797 22.109 -4.031 1 96.56 194 GLY A C 1
ATOM 1498 O O . GLY A 1 194 ? -16.969 22.219 -3.127 1 96.56 194 GLY A O 1
ATOM 1499 N N . ALA A 1 195 ? -18.938 21.562 -3.875 1 94.5 195 ALA A N 1
ATOM 1500 C CA . ALA A 1 195 ? -19.375 21.047 -2.578 1 94.5 195 ALA A CA 1
ATOM 1501 C C . ALA A 1 195 ? -18.469 19.922 -2.104 1 94.5 195 ALA A C 1
ATOM 1503 O O . ALA A 1 195 ? -18.328 19.688 -0.901 1 94.5 195 ALA A O 1
ATOM 1504 N N . ARG A 1 196 ? -17.766 19.297 -3.037 1 93.81 196 ARG A N 1
ATOM 1505 C CA . ARG A 1 196 ? -16.906 18.172 -2.678 1 93.81 196 ARG A CA 1
ATOM 1506 C C . ARG A 1 196 ? -15.648 18.656 -1.968 1 93.81 196 ARG A C 1
ATOM 1508 O O . ARG A 1 196 ? -14.93 17.859 -1.349 1 93.81 196 ARG A O 1
ATOM 1515 N N . GLY A 1 197 ? -15.398 19.969 -2.096 1 93.88 197 GLY A N 1
ATOM 1516 C CA . GLY A 1 197 ? -14.281 20.547 -1.361 1 93.88 197 GLY A CA 1
ATOM 1517 C C . GLY A 1 197 ? -14.422 20.406 0.143 1 93.88 197 GLY A C 1
ATOM 1518 O O . GLY A 1 197 ? -13.445 20.578 0.881 1 93.88 197 GLY A O 1
ATOM 1519 N N . ALA A 1 198 ? -15.602 20.062 0.589 1 91.38 198 ALA A N 1
ATOM 1520 C CA . ALA A 1 198 ? -15.859 19.859 2.012 1 91.38 198 ALA A CA 1
ATOM 1521 C C . ALA A 1 198 ? -15.289 18.516 2.488 1 91.38 198 ALA A C 1
ATOM 1523 O O . ALA A 1 198 ? -15.195 18.266 3.691 1 91.38 198 ALA A O 1
ATOM 1524 N N . LEU A 1 199 ? -14.859 17.656 1.594 1 87.56 199 LEU A N 1
ATOM 1525 C CA . LEU A 1 199 ? -14.281 16.359 1.907 1 87.56 199 LEU A CA 1
ATOM 1526 C C . LEU A 1 199 ? -12.766 16.438 2.035 1 87.56 199 LEU A C 1
ATOM 1528 O O . LEU A 1 199 ? -12.055 16.484 1.027 1 87.56 199 LEU A O 1
ATOM 1532 N N . PRO A 1 200 ? -12.266 16.391 3.283 1 85.5 200 PRO A N 1
ATOM 1533 C CA . PRO A 1 200 ? -10.812 16.516 3.43 1 85.5 200 PRO A CA 1
ATOM 1534 C C . PRO A 1 200 ? -10.047 15.484 2.609 1 85.5 200 PRO A C 1
ATOM 1536 O O . PRO A 1 200 ? -8.93 15.758 2.158 1 85.5 200 PRO A O 1
ATOM 1539 N N . HIS A 1 201 ? -10.617 14.312 2.416 1 86.31 201 HIS A N 1
ATOM 1540 C CA . HIS A 1 201 ? -9.984 13.25 1.638 1 86.31 201 HIS A CA 1
ATOM 1541 C C . HIS A 1 201 ? -10.805 12.922 0.393 1 86.31 201 HIS A C 1
ATOM 1543 O O . HIS A 1 201 ? -10.977 11.75 0.049 1 86.31 201 HIS A O 1
ATOM 1549 N N . GLY A 1 202 ? -11.297 14.008 -0.26 1 84.06 202 GLY A N 1
ATOM 1550 C CA . GLY A 1 202 ? -12.125 13.852 -1.443 1 84.06 202 GLY A CA 1
ATOM 1551 C C . GLY A 1 202 ? -11.359 13.344 -2.648 1 84.06 202 GLY A C 1
ATOM 1552 O O . GLY A 1 202 ? -10.859 14.133 -3.455 1 84.06 202 GLY A O 1
ATOM 1553 N N . VAL A 1 203 ? -11.328 12.031 -2.801 1 84.38 203 VAL A N 1
ATOM 1554 C CA . VAL A 1 203 ? -10.688 11.406 -3.955 1 84.38 203 VAL A CA 1
ATOM 1555 C C . VAL A 1 203 ? -11.367 11.875 -5.238 1 84.38 203 VAL A C 1
ATOM 1557 O O . VAL A 1 203 ? -12.594 12.008 -5.289 1 84.38 203 VAL A O 1
ATOM 1560 N N . ALA A 1 204 ? -10.562 12.148 -6.285 1 90.62 204 ALA A N 1
ATOM 1561 C CA . ALA A 1 204 ? -11.055 12.672 -7.555 1 90.62 204 ALA A CA 1
ATOM 1562 C C . ALA A 1 204 ? -12.188 11.805 -8.102 1 90.62 204 ALA A C 1
ATOM 1564 O O . ALA A 1 204 ? -12.07 10.578 -8.156 1 90.62 204 ALA A O 1
ATOM 1565 N N . SER A 1 205 ? -13.266 12.438 -8.484 1 89.19 205 SER A N 1
ATOM 1566 C CA . SER A 1 205 ? -14.453 11.742 -8.961 1 89.19 205 SER A CA 1
ATOM 1567 C C . SER A 1 205 ? -14.766 12.109 -10.406 1 89.19 205 SER A C 1
ATOM 1569 O O . SER A 1 205 ? -13.961 12.75 -11.078 1 89.19 205 SER A O 1
ATOM 1571 N N . ASP A 1 206 ? -15.938 11.617 -10.828 1 90.88 206 ASP A N 1
ATOM 1572 C CA . ASP A 1 206 ? -16.375 11.922 -12.188 1 90.88 206 ASP A CA 1
ATOM 1573 C C . ASP A 1 206 ? -17.094 13.266 -12.25 1 90.88 206 ASP A C 1
ATOM 1575 O O . ASP A 1 206 ? -17.547 13.68 -13.312 1 90.88 206 ASP A O 1
ATOM 1579 N N . LYS A 1 207 ? -17.109 13.914 -11.109 1 94.81 207 LYS A N 1
ATOM 1580 C CA . LYS A 1 207 ? -17.734 15.227 -11.133 1 94.81 207 LYS A CA 1
ATOM 1581 C C . LYS A 1 207 ? -17.047 16.156 -12.125 1 94.81 207 LYS A C 1
ATOM 1583 O O . LYS A 1 207 ? -15.82 16.203 -12.188 1 94.81 207 LYS A O 1
ATOM 1588 N N . LEU A 1 208 ? -17.859 16.844 -12.875 1 97.56 208 LEU A N 1
ATOM 1589 C CA . LEU A 1 208 ? -17.328 17.828 -13.82 1 97.56 208 LEU A CA 1
ATOM 1590 C C . LEU A 1 208 ? -17.125 19.188 -13.156 1 97.56 208 LEU A C 1
ATOM 1592 O O . LEU A 1 208 ? -17.969 19.625 -12.367 1 97.56 208 LEU A O 1
ATOM 1596 N N . LEU A 1 209 ? -15.992 19.797 -13.414 1 98 209 LEU A N 1
ATOM 1597 C CA . LEU A 1 209 ? -15.734 21.156 -12.938 1 98 209 LEU A CA 1
ATOM 1598 C C . LEU A 1 209 ? -16.734 22.141 -13.523 1 98 209 LEU A C 1
ATOM 1600 O O . LEU A 1 209 ? -17.125 22.016 -14.688 1 98 209 LEU A O 1
ATOM 1604 N N . LYS A 1 210 ? -17.141 23.125 -12.695 1 97.75 210 LYS A N 1
ATOM 1605 C CA . LYS A 1 210 ? -18.062 24.188 -13.133 1 97.75 210 LYS A CA 1
ATOM 1606 C C . LYS A 1 210 ? -17.531 25.562 -12.766 1 97.75 210 LYS A C 1
ATOM 1608 O O . LYS A 1 210 ? -16.766 25.703 -11.805 1 97.75 210 LYS A O 1
ATOM 1613 N N . ASN A 1 211 ? -17.984 26.531 -13.617 1 97.25 211 ASN A N 1
ATOM 1614 C CA . ASN A 1 211 ? -17.703 27.906 -13.227 1 97.25 211 ASN A CA 1
ATOM 1615 C C . ASN A 1 211 ? -18.234 28.219 -11.828 1 97.25 211 ASN A C 1
ATOM 1617 O O . ASN A 1 211 ? -19.375 27.875 -11.5 1 97.25 211 ASN A O 1
ATOM 1621 N N . GLY A 1 212 ? -17.297 28.797 -11.062 1 97.38 212 GLY A N 1
ATOM 1622 C CA . GLY A 1 212 ? -17.672 29.109 -9.688 1 97.38 212 GLY A CA 1
ATOM 1623 C C . GLY A 1 212 ? -17.156 28.094 -8.688 1 97.38 212 GLY A C 1
ATOM 1624 O O . GLY A 1 212 ? -17.141 28.359 -7.48 1 97.38 212 GLY A O 1
ATOM 1625 N N . ASP A 1 213 ? -16.703 26.938 -9.156 1 97.5 213 ASP A N 1
ATOM 1626 C CA . ASP A 1 213 ? -16.172 25.906 -8.273 1 97.5 213 ASP A CA 1
ATOM 1627 C C . ASP A 1 213 ? -14.867 26.344 -7.629 1 97.5 213 ASP A C 1
ATOM 1629 O O . ASP A 1 213 ? -13.953 26.812 -8.32 1 97.5 213 ASP A O 1
ATOM 1633 N N . MET A 1 214 ? -14.797 26.25 -6.348 1 97.62 214 MET A N 1
ATOM 1634 C CA . MET A 1 214 ? -13.484 26.141 -5.703 1 97.62 214 MET A CA 1
ATOM 1635 C C . MET A 1 214 ? -12.922 24.734 -5.844 1 97.62 214 MET A C 1
ATOM 1637 O O . MET A 1 214 ? -13.641 23.75 -5.625 1 97.62 214 MET A O 1
ATOM 1641 N N . ILE A 1 215 ? -11.711 24.656 -6.262 1 98.12 215 ILE A N 1
ATOM 1642 C CA . ILE A 1 215 ? -11.07 23.359 -6.504 1 98.12 215 ILE A CA 1
ATOM 1643 C C . ILE A 1 215 ? -9.867 23.203 -5.578 1 98.12 215 ILE A C 1
ATOM 1645 O O . ILE A 1 215 ? -8.906 23.969 -5.656 1 98.12 215 ILE A O 1
ATOM 1649 N N . THR A 1 216 ? -9.953 22.25 -4.684 1 97.94 216 THR A N 1
ATOM 1650 C CA . THR A 1 216 ? -8.82 21.891 -3.832 1 97.94 216 THR A CA 1
ATOM 1651 C C . THR A 1 216 ? -8.016 20.75 -4.449 1 97.94 216 THR A C 1
ATOM 1653 O O . THR A 1 216 ? -8.562 19.688 -4.738 1 97.94 216 THR A O 1
ATOM 1656 N N . ILE A 1 217 ? -6.777 21 -4.676 1 98.25 217 ILE A N 1
ATOM 1657 C CA . ILE A 1 217 ? -5.867 20 -5.23 1 98.25 217 ILE A CA 1
ATOM 1658 C C . ILE A 1 217 ? -4.781 19.672 -4.207 1 98.25 217 ILE A C 1
ATOM 1660 O O . ILE A 1 217 ? -3.998 20.547 -3.824 1 98.25 217 ILE A O 1
ATOM 1664 N N . ASP A 1 218 ? -4.777 18.484 -3.691 1 98.19 218 ASP A N 1
ATOM 1665 C CA . ASP A 1 218 ? -3.762 17.922 -2.809 1 98.19 218 ASP A CA 1
ATOM 1666 C C . ASP A 1 218 ? -2.965 16.828 -3.518 1 98.19 218 ASP A C 1
ATOM 1668 O O . ASP A 1 218 ? -3.521 15.805 -3.906 1 98.19 218 ASP A O 1
ATOM 1672 N N . MET A 1 219 ? -1.66 17.078 -3.65 1 98.19 219 MET A N 1
ATOM 1673 C CA . MET A 1 219 ? -0.859 16.203 -4.504 1 98.19 219 MET A CA 1
ATOM 1674 C C . MET A 1 219 ? 0.581 16.125 -4.004 1 98.19 219 MET A C 1
ATOM 1676 O O . MET A 1 219 ? 1.006 16.953 -3.197 1 98.19 219 MET A O 1
ATOM 1680 N N . GLY A 1 220 ? 1.26 15.188 -4.496 1 98.31 220 GLY A N 1
ATOM 1681 C CA . GLY A 1 220 ? 2.682 15.023 -4.238 1 98.31 220 GLY A CA 1
ATOM 1682 C C . GLY A 1 220 ? 3.346 14.023 -5.168 1 98.31 220 GLY A C 1
ATOM 1683 O O . GLY A 1 220 ? 2.664 13.258 -5.852 1 98.31 220 GLY A O 1
ATOM 1684 N N . ALA A 1 221 ? 4.645 14.117 -5.242 1 98.19 221 ALA A N 1
ATOM 1685 C CA . ALA A 1 221 ? 5.465 13.234 -6.066 1 98.19 221 ALA A CA 1
ATOM 1686 C C . ALA A 1 221 ? 6.414 12.406 -5.207 1 98.19 221 ALA A C 1
ATOM 1688 O O . ALA A 1 221 ? 6.875 12.867 -4.156 1 98.19 221 ALA A O 1
ATOM 1689 N N . LYS A 1 222 ? 6.617 11.227 -5.625 1 97.38 222 LYS A N 1
ATOM 1690 C CA . LYS A 1 222 ? 7.664 10.391 -5.055 1 97.38 222 LYS A CA 1
ATOM 1691 C C . LYS A 1 222 ? 8.875 10.32 -5.98 1 97.38 222 LYS A C 1
ATOM 1693 O O . LYS A 1 222 ? 8.766 9.898 -7.129 1 97.38 222 LYS A O 1
ATOM 1698 N N . PHE A 1 223 ? 9.992 10.766 -5.438 1 95.94 223 PHE A N 1
ATOM 1699 C CA . PHE A 1 223 ? 11.234 10.805 -6.207 1 95.94 223 PHE A CA 1
ATOM 1700 C C . PHE A 1 223 ? 12.383 10.195 -5.418 1 95.94 223 PHE A C 1
ATOM 1702 O O . PHE A 1 223 ? 12.68 10.633 -4.305 1 95.94 223 PHE A O 1
ATOM 1709 N N . ASN A 1 224 ? 13 9.148 -5.988 1 93.31 224 ASN A N 1
ATOM 1710 C CA . ASN A 1 224 ? 14.07 8.422 -5.32 1 93.31 224 ASN A CA 1
ATOM 1711 C C . ASN A 1 224 ? 13.695 8.055 -3.887 1 93.31 224 ASN A C 1
ATOM 1713 O O . ASN A 1 224 ? 14.445 8.336 -2.951 1 93.31 224 ASN A O 1
ATOM 1717 N N . ASP A 1 225 ? 12.469 7.629 -3.68 1 94.75 225 ASP A N 1
ATOM 1718 C CA . ASP A 1 225 ? 11.906 7.027 -2.473 1 94.75 225 ASP A CA 1
ATOM 1719 C C . ASP A 1 225 ? 11.383 8.102 -1.521 1 94.75 225 ASP A C 1
ATOM 1721 O O . ASP A 1 225 ? 10.727 7.781 -0.522 1 94.75 225 ASP A O 1
ATOM 1725 N N . TYR A 1 226 ? 11.594 9.305 -1.803 1 98.25 226 TYR A N 1
ATOM 1726 C CA . TYR A 1 226 ? 11.164 10.367 -0.896 1 98.25 226 TYR A CA 1
ATOM 1727 C C . TYR A 1 226 ? 9.945 11.094 -1.453 1 98.25 226 TYR A C 1
ATOM 1729 O O . TYR A 1 226 ? 9.773 11.188 -2.67 1 98.25 226 TYR A O 1
ATOM 1737 N N . CYS A 1 227 ? 9.164 11.68 -0.565 1 98.75 227 CYS A N 1
ATOM 1738 C CA . CYS A 1 227 ? 7.844 12.195 -0.921 1 98.75 227 CYS A CA 1
ATOM 1739 C C . CYS A 1 227 ? 7.816 13.711 -0.854 1 98.75 227 CYS A C 1
ATOM 1741 O O . CYS A 1 227 ? 8.609 14.32 -0.137 1 98.75 227 CYS A O 1
ATOM 1743 N N . SER A 1 228 ? 6.934 14.258 -1.614 1 98.81 228 SER A N 1
ATOM 1744 C CA . SER A 1 228 ? 6.484 15.633 -1.431 1 98.81 228 SER A CA 1
ATOM 1745 C C . SER A 1 228 ? 4.992 15.688 -1.128 1 98.81 228 SER A C 1
ATOM 1747 O O . SER A 1 228 ? 4.285 14.688 -1.264 1 98.81 228 SER A O 1
ATOM 1749 N N . ASP A 1 229 ? 4.523 16.828 -0.661 1 98.75 229 ASP A N 1
ATOM 1750 C CA . ASP A 1 229 ? 3.141 17.078 -0.263 1 98.75 229 ASP A CA 1
ATOM 1751 C C . ASP A 1 229 ? 2.777 18.547 -0.403 1 98.75 229 ASP A C 1
ATOM 1753 O O . ASP A 1 229 ? 3.451 19.422 0.159 1 98.75 229 ASP A O 1
ATOM 1757 N N . MET A 1 230 ? 1.711 18.781 -1.165 1 98.19 230 MET A N 1
ATOM 1758 C CA . MET A 1 230 ? 1.276 20.156 -1.352 1 98.19 230 MET A CA 1
ATOM 1759 C C . MET A 1 230 ? -0.225 20.234 -1.608 1 98.19 230 MET A C 1
ATOM 1761 O O . MET A 1 230 ? -0.799 19.312 -2.209 1 98.19 230 MET A O 1
ATOM 1765 N N . THR A 1 231 ? -0.818 21.25 -1.087 1 98.56 231 THR A N 1
ATOM 1766 C CA . THR A 1 231 ? -2.221 21.531 -1.385 1 98.56 231 THR A CA 1
ATOM 1767 C C . THR A 1 231 ? -2.416 22.984 -1.8 1 98.56 231 THR A C 1
ATOM 1769 O O . THR A 1 231 ? -1.841 23.891 -1.192 1 98.56 231 THR A O 1
ATOM 1772 N N . ARG A 1 232 ? -3.17 23.188 -2.898 1 98.56 232 ARG A N 1
ATOM 1773 C CA . ARG A 1 232 ? -3.66 24.516 -3.289 1 98.56 232 ARG A CA 1
ATOM 1774 C C . ARG A 1 232 ? -5.16 24.469 -3.562 1 98.56 232 ARG A C 1
ATOM 1776 O O . ARG A 1 232 ? -5.695 23.453 -3.996 1 98.56 232 ARG A O 1
ATOM 1783 N N . THR A 1 233 ? -5.762 25.547 -3.256 1 98.5 233 THR A N 1
ATOM 1784 C CA . THR A 1 233 ? -7.16 25.75 -3.615 1 98.5 233 THR A CA 1
ATOM 1785 C C . THR A 1 233 ? -7.305 26.953 -4.539 1 98.5 233 THR A C 1
ATOM 1787 O O . THR A 1 233 ? -6.77 28.031 -4.254 1 98.5 233 THR A O 1
ATOM 1790 N N . VAL A 1 234 ? -8.016 26.766 -5.656 1 98.38 234 VAL A N 1
ATOM 1791 C CA . VAL A 1 234 ? -8.258 27.844 -6.621 1 98.38 234 VAL A CA 1
ATOM 1792 C C . VAL A 1 234 ? -9.742 27.891 -6.973 1 98.38 234 VAL A C 1
ATOM 1794 O O . VAL A 1 234 ? -10.508 26.984 -6.609 1 98.38 234 VAL A O 1
ATOM 1797 N N . CYS A 1 235 ? -10.125 28.984 -7.598 1 98.06 235 CYS A N 1
ATOM 1798 C CA . CYS A 1 235 ? -11.508 29.109 -8.047 1 98.06 235 CYS A CA 1
ATOM 1799 C C . CYS A 1 235 ? -11.578 29.188 -9.57 1 98.06 235 CYS A C 1
ATOM 1801 O O . CYS A 1 235 ? -10.828 29.953 -10.195 1 98.06 235 CYS A O 1
ATOM 1803 N N . LEU A 1 236 ? -12.352 28.328 -10.148 1 97.38 236 LEU A N 1
ATOM 1804 C CA . LEU A 1 236 ? -12.617 28.438 -11.578 1 97.38 236 LEU A CA 1
ATOM 1805 C C . LEU A 1 236 ? -13.648 29.531 -11.852 1 97.38 236 LEU A C 1
ATOM 1807 O O . LEU A 1 236 ? -14.805 29.422 -11.43 1 97.38 236 LEU A O 1
ATOM 1811 N N . GLY A 1 237 ? -13.281 30.562 -12.555 1 96.19 237 GLY A N 1
ATOM 1812 C CA . GLY A 1 237 ? -14.156 31.703 -12.734 1 96.19 237 GLY A CA 1
ATOM 1813 C C . GLY A 1 237 ? -14.148 32.656 -11.555 1 96.19 237 GLY A C 1
ATOM 1814 O O . GLY A 1 237 ? -13.102 32.906 -10.945 1 96.19 237 GLY A O 1
ATOM 1815 N N . LYS A 1 238 ? -15.367 33.219 -11.242 1 96.38 238 LYS A N 1
ATOM 1816 C CA . LYS A 1 238 ? -15.469 34.219 -10.195 1 96.38 238 LYS A CA 1
ATOM 1817 C C . LYS A 1 238 ? -15.883 33.594 -8.867 1 96.38 238 LYS A C 1
ATOM 1819 O O . LYS A 1 238 ? -16.875 32.875 -8.797 1 96.38 238 LYS A O 1
ATOM 1824 N N . ALA A 1 239 ? -15.102 33.938 -7.844 1 96.88 239 ALA A N 1
ATOM 1825 C CA . ALA A 1 239 ? -15.398 33.438 -6.5 1 96.88 239 ALA A CA 1
ATOM 1826 C C . ALA A 1 239 ? -16.469 34.312 -5.828 1 96.88 239 ALA A C 1
ATOM 1828 O O . ALA A 1 239 ? -16.562 35.5 -6.086 1 96.88 239 ALA A O 1
ATOM 1829 N N . ASN A 1 240 ? -17.312 33.688 -5.027 1 96.44 240 ASN A N 1
ATOM 1830 C CA . ASN A 1 240 ? -18.25 34.469 -4.223 1 96.44 240 ASN A CA 1
ATOM 1831 C C . ASN A 1 240 ? -17.609 34.938 -2.924 1 96.44 240 ASN A C 1
ATOM 1833 O O . ASN A 1 240 ? -16.453 34.625 -2.637 1 96.44 240 ASN A O 1
ATOM 1837 N N . ALA A 1 241 ? -18.281 35.75 -2.162 1 97.25 241 ALA A N 1
ATOM 1838 C CA . ALA A 1 241 ? -17.734 36.438 -0.987 1 97.25 241 ALA A CA 1
ATOM 1839 C C . ALA A 1 241 ? -17.328 35.406 0.086 1 97.25 241 ALA A C 1
ATOM 1841 O O . ALA A 1 241 ? -16.297 35.562 0.741 1 97.25 241 ALA A O 1
ATOM 1842 N N . ARG A 1 242 ? -18.125 34.406 0.243 1 97.06 242 ARG A N 1
ATOM 1843 C CA . ARG A 1 242 ? -17.859 33.438 1.277 1 97.06 242 ARG A CA 1
ATOM 1844 C C . ARG A 1 242 ? -16.625 32.594 0.935 1 97.06 242 ARG A C 1
ATOM 1846 O O . ARG A 1 242 ? -15.828 32.25 1.816 1 97.06 242 ARG A O 1
ATOM 1853 N N . GLN A 1 243 ? -16.484 32.219 -0.338 1 97.75 243 GLN A N 1
ATOM 1854 C CA . GLN A 1 243 ? -15.297 31.516 -0.814 1 97.75 243 GLN A CA 1
ATOM 1855 C C . GLN A 1 243 ? -14.023 32.312 -0.538 1 97.75 243 GLN A C 1
ATOM 1857 O O . GLN A 1 243 ? -13.047 31.781 -0.025 1 97.75 243 GLN A O 1
ATOM 1862 N N . LYS A 1 244 ? -14.07 33.562 -0.797 1 98.19 244 LYS A N 1
ATOM 1863 C CA . LYS A 1 244 ? -12.922 34.438 -0.558 1 98.19 244 LYS A CA 1
ATOM 1864 C C . LYS A 1 244 ? -12.617 34.562 0.934 1 98.19 244 LYS A C 1
ATOM 1866 O O . LYS A 1 244 ? -11.453 34.531 1.339 1 98.19 244 LYS A O 1
ATOM 1871 N N . GLU A 1 245 ? -13.625 34.625 1.675 1 98.06 245 GLU A N 1
ATOM 1872 C CA . GLU A 1 245 ? -13.477 34.75 3.121 1 98.06 245 GLU A CA 1
ATOM 1873 C C . GLU A 1 245 ? -12.734 33.562 3.709 1 98.06 245 GLU A C 1
ATOM 1875 O O . GLU A 1 245 ? -11.727 33.75 4.398 1 98.06 245 GLU A O 1
ATOM 1880 N N . ILE A 1 246 ? -13.219 32.375 3.447 1 98.25 246 ILE A N 1
ATOM 1881 C CA . ILE A 1 246 ? -12.625 31.203 4.086 1 98.25 246 ILE A CA 1
ATOM 1882 C C . ILE A 1 246 ? -11.219 30.969 3.537 1 98.25 246 ILE A C 1
ATOM 1884 O O . ILE A 1 246 ? -10.336 30.5 4.258 1 98.25 246 ILE A O 1
ATOM 1888 N N . TYR A 1 247 ? -11 31.359 2.25 1 98.56 247 TYR A N 1
ATOM 1889 C CA . TYR A 1 247 ? -9.648 31.266 1.713 1 98.56 247 TYR A CA 1
ATOM 1890 C C . TYR A 1 247 ? -8.695 32.188 2.471 1 98.56 247 TYR A C 1
ATOM 1892 O O . TYR A 1 247 ? -7.617 31.75 2.891 1 98.56 247 TYR A O 1
ATOM 1900 N N . GLU A 1 248 ? -9.086 33.406 2.656 1 98.56 248 GLU A N 1
ATOM 1901 C CA . GLU A 1 248 ? -8.219 34.375 3.293 1 98.56 248 GLU A CA 1
ATOM 1902 C C . GLU A 1 248 ? -7.918 34 4.738 1 98.56 248 GLU A C 1
ATOM 1904 O O . GLU A 1 248 ? -6.793 34.188 5.211 1 98.56 248 GLU A O 1
ATOM 1909 N N . ILE A 1 249 ? -8.93 33.5 5.414 1 98.69 249 ILE A N 1
ATOM 1910 C CA . ILE A 1 249 ? -8.734 33.031 6.785 1 98.69 249 ILE A CA 1
ATOM 1911 C C . ILE A 1 249 ? -7.727 31.891 6.805 1 98.69 249 ILE A C 1
ATOM 1913 O O . ILE A 1 249 ? -6.797 31.875 7.613 1 98.69 249 ILE A O 1
ATOM 1917 N N . THR A 1 250 ? -7.887 30.891 5.922 1 98.75 250 THR A N 1
ATOM 1918 C CA . THR A 1 250 ? -6.996 29.75 5.828 1 98.75 250 THR A CA 1
ATOM 1919 C C . THR A 1 250 ? -5.578 30.188 5.477 1 98.75 250 THR A C 1
ATOM 1921 O O . THR A 1 250 ? -4.605 29.688 6.047 1 98.75 250 THR A O 1
ATOM 1924 N N . TYR A 1 251 ? -5.484 31.125 4.531 1 98.62 251 TYR A N 1
ATOM 1925 C CA . TYR A 1 251 ? -4.195 31.688 4.133 1 98.62 251 TYR A CA 1
ATOM 1926 C C . TYR A 1 251 ? -3.477 32.312 5.324 1 98.62 251 TYR A C 1
ATOM 1928 O O . TYR A 1 251 ? -2.295 32.031 5.555 1 98.62 251 TYR A O 1
ATOM 1936 N N . ARG A 1 252 ? -4.176 33.125 6.078 1 98.62 252 ARG A N 1
ATOM 1937 C CA . ARG A 1 252 ? -3.586 33.781 7.238 1 98.62 252 ARG A CA 1
ATOM 1938 C C . ARG A 1 252 ? -3.1 32.75 8.258 1 98.62 252 ARG A C 1
ATOM 1940 O O . ARG A 1 252 ? -2.014 32.906 8.828 1 98.62 252 ARG A O 1
ATOM 1947 N N . ALA A 1 253 ? -3.912 31.75 8.469 1 98.75 253 ALA A N 1
ATOM 1948 C CA . ALA A 1 253 ? -3.543 30.688 9.406 1 98.75 253 ALA A CA 1
ATOM 1949 C C . ALA A 1 253 ? -2.287 29.969 8.938 1 98.75 253 ALA A C 1
ATOM 1951 O O . ALA A 1 253 ? -1.385 29.688 9.727 1 98.75 253 ALA A O 1
ATOM 1952 N N . GLN A 1 254 ? -2.256 29.641 7.676 1 98.75 254 GLN A N 1
ATOM 1953 C CA . GLN A 1 254 ? -1.138 28.922 7.082 1 98.75 254 GLN A CA 1
ATOM 1954 C C . GLN A 1 254 ? 0.156 29.719 7.188 1 98.75 254 GLN A C 1
ATOM 1956 O O . GLN A 1 254 ? 1.188 29.188 7.609 1 98.75 254 GLN A O 1
ATOM 1961 N N . VAL A 1 255 ? 0.1 30.969 6.848 1 98.56 255 VAL A N 1
ATOM 1962 C CA . VAL A 1 255 ? 1.262 31.844 6.883 1 98.56 255 VAL A CA 1
ATOM 1963 C C . VAL A 1 255 ? 1.747 32 8.328 1 98.56 255 VAL A C 1
ATOM 1965 O O . VAL A 1 255 ? 2.949 31.938 8.594 1 98.56 255 VAL A O 1
ATOM 1968 N N . ALA A 1 256 ? 0.836 32.188 9.227 1 98.75 256 ALA A N 1
ATOM 1969 C CA . ALA A 1 256 ? 1.191 32.344 10.633 1 98.75 256 ALA A CA 1
ATOM 1970 C C . ALA A 1 256 ? 1.894 31.109 11.164 1 98.75 256 ALA A C 1
ATOM 1972 O O . ALA A 1 256 ? 2.887 31.219 11.891 1 98.75 256 ALA A O 1
ATOM 1973 N N . ALA A 1 257 ? 1.351 29.969 10.828 1 98.75 257 ALA A N 1
ATOM 1974 C CA . ALA A 1 257 ? 1.959 28.719 11.273 1 98.75 257 ALA A CA 1
ATOM 1975 C C . ALA A 1 257 ? 3.365 28.562 10.703 1 98.75 257 ALA A C 1
ATOM 1977 O O . ALA A 1 257 ? 4.297 28.188 11.422 1 98.75 257 ALA A O 1
ATOM 1978 N N . CYS A 1 258 ? 3.531 28.844 9.422 1 98.62 258 CYS A N 1
ATOM 1979 C CA . CYS A 1 258 ? 4.84 28.75 8.781 1 98.62 258 CYS A CA 1
ATOM 1980 C C . CYS A 1 258 ? 5.852 29.656 9.469 1 98.62 258 CYS A C 1
ATOM 1982 O O . CYS A 1 258 ? 7.004 29.266 9.672 1 98.62 258 CYS A O 1
ATOM 1984 N N . LYS A 1 259 ? 5.434 30.797 9.867 1 98.38 259 LYS A N 1
ATOM 1985 C CA . LYS A 1 259 ? 6.316 31.766 10.516 1 98.38 259 LYS A CA 1
ATOM 1986 C C . LYS A 1 259 ? 6.695 31.312 11.922 1 98.38 259 LYS A C 1
ATOM 1988 O O . LYS A 1 259 ? 7.797 31.594 12.398 1 98.38 259 LYS A O 1
ATOM 1993 N N . ALA A 1 260 ? 5.832 30.625 12.562 1 98.44 260 ALA A N 1
ATOM 1994 C CA . ALA A 1 260 ? 6.039 30.203 13.945 1 98.44 260 ALA A CA 1
ATOM 1995 C C . ALA A 1 260 ? 6.953 28.984 14.023 1 98.44 260 ALA A C 1
ATOM 1997 O O . ALA A 1 260 ? 7.652 28.797 15.016 1 98.44 260 ALA A O 1
ATOM 1998 N N . ILE A 1 261 ? 6.961 28.125 13.047 1 98.62 261 ILE A N 1
ATOM 1999 C CA . ILE A 1 261 ? 7.68 26.859 13.047 1 98.62 261 ILE A CA 1
ATOM 2000 C C . ILE A 1 261 ? 9.188 27.125 13.031 1 98.62 261 ILE A C 1
ATOM 2002 O O . ILE A 1 261 ? 9.703 27.766 12.117 1 98.62 261 ILE A O 1
ATOM 2006 N N . THR A 1 262 ? 9.812 26.656 14.039 1 98.56 262 THR A N 1
ATOM 2007 C CA . THR A 1 262 ? 11.258 26.766 14.219 1 98.56 262 THR A CA 1
ATOM 2008 C C . THR A 1 262 ? 11.766 25.688 15.172 1 98.56 262 THR A C 1
ATOM 2010 O O . THR A 1 262 ? 10.977 25.016 15.844 1 98.56 262 THR A O 1
ATOM 2013 N N . ALA A 1 263 ? 13.094 25.484 15.133 1 98.44 263 ALA A N 1
ATOM 2014 C CA . ALA A 1 263 ? 13.664 24.531 16.078 1 98.44 263 ALA A CA 1
ATOM 2015 C C . ALA A 1 263 ? 13.32 24.906 17.516 1 98.44 263 ALA A C 1
ATOM 2017 O O . ALA A 1 263 ? 13.375 26.078 17.891 1 98.44 263 ALA A O 1
ATOM 2018 N N . GLY A 1 264 ? 12.898 23.875 18.25 1 98.31 264 GLY A N 1
ATOM 2019 C CA . GLY A 1 264 ? 12.555 24.078 19.656 1 98.31 264 GLY A CA 1
ATOM 2020 C C . GLY A 1 264 ? 11.078 24.344 19.875 1 98.31 264 GLY A C 1
ATOM 2021 O O . GLY A 1 264 ? 10.586 24.219 21 1 98.31 264 GLY A O 1
ATOM 2022 N N . PHE A 1 265 ? 10.344 24.766 18.828 1 98.19 265 PHE A N 1
ATOM 2023 C CA . PHE A 1 265 ? 8.922 25.047 18.938 1 98.19 265 PHE A CA 1
ATOM 2024 C C . PHE A 1 265 ? 8.133 23.75 19.125 1 98.19 265 PHE A C 1
ATOM 2026 O O . PHE A 1 265 ? 8.477 22.719 18.547 1 98.19 265 PHE A O 1
ATOM 2033 N N . GLY A 1 266 ? 7.102 23.766 19.906 1 98.56 266 GLY A N 1
ATOM 2034 C CA . GLY A 1 266 ? 6.316 22.578 20.203 1 98.56 266 GLY A CA 1
ATOM 2035 C C . GLY A 1 266 ? 5.43 22.156 19.047 1 98.56 266 GLY A C 1
ATOM 2036 O O . GLY A 1 266 ? 4.859 23 18.344 1 98.56 266 GLY A O 1
ATOM 2037 N N . CYS A 1 267 ? 5.277 20.844 18.875 1 98.56 267 CYS A N 1
ATOM 2038 C CA . CYS A 1 267 ? 4.41 20.328 17.828 1 98.56 267 CYS A CA 1
ATOM 2039 C C . CYS A 1 267 ? 2.961 20.719 18.078 1 98.56 267 CYS A C 1
ATOM 2041 O O . CYS A 1 267 ? 2.27 21.156 17.141 1 98.56 267 CYS A O 1
ATOM 2043 N N . LYS A 1 268 ? 2.512 20.578 19.266 1 98.38 268 LYS A N 1
ATOM 2044 C CA . LYS A 1 268 ? 1.168 21 19.641 1 98.38 268 LYS A CA 1
ATOM 2045 C C . LYS A 1 268 ? 1.001 22.516 19.484 1 98.38 268 LYS A C 1
ATOM 2047 O O . LYS A 1 268 ? -0.043 22.984 19.016 1 98.38 268 LYS A O 1
ATOM 2052 N N . ALA A 1 269 ? 1.977 23.25 19.859 1 98.56 269 ALA A N 1
ATOM 2053 C CA . ALA A 1 269 ? 1.938 24.703 19.781 1 98.56 269 ALA A CA 1
ATOM 2054 C C . ALA A 1 269 ? 1.827 25.156 18.328 1 98.56 269 ALA A C 1
ATOM 2056 O O . ALA A 1 269 ? 1.141 26.141 18.031 1 98.56 269 ALA A O 1
ATOM 2057 N N . ALA A 1 270 ? 2.543 24.516 17.469 1 98.56 270 ALA A N 1
ATOM 2058 C CA . ALA A 1 270 ? 2.457 24.844 16.047 1 98.56 270 ALA A CA 1
ATOM 2059 C C . ALA A 1 270 ? 1.024 24.719 15.539 1 98.56 270 ALA A C 1
ATOM 2061 O O . ALA A 1 270 ? 0.529 25.594 14.828 1 98.56 270 ALA A O 1
ATOM 2062 N N . ASP A 1 271 ? 0.411 23.641 15.906 1 98.69 271 ASP A N 1
ATOM 2063 C CA . ASP A 1 271 ? -0.987 23.422 15.547 1 98.69 271 ASP A CA 1
ATOM 2064 C C . ASP A 1 271 ? -1.874 24.531 16.109 1 98.69 271 ASP A C 1
ATOM 2066 O O . ASP A 1 271 ? -2.76 25.047 15.422 1 98.69 271 ASP A O 1
ATOM 2070 N N . ALA A 1 272 ? -1.624 24.922 17.297 1 98.62 272 ALA A N 1
ATOM 2071 C CA . ALA A 1 272 ? -2.445 25.906 18 1 98.62 272 ALA A CA 1
ATOM 2072 C C . ALA A 1 272 ? -2.414 27.25 17.297 1 98.62 272 ALA A C 1
ATOM 2074 O O . ALA A 1 272 ? -3.398 28 17.312 1 98.62 272 ALA A O 1
ATOM 2075 N N . VAL A 1 273 ? -1.323 27.562 16.672 1 98.75 273 VAL A N 1
ATOM 2076 C CA . VAL A 1 273 ? -1.183 28.844 15.992 1 98.75 273 VAL A CA 1
ATOM 2077 C C . VAL A 1 273 ? -2.238 28.953 14.898 1 98.75 273 VAL A C 1
ATOM 2079 O O . VAL A 1 273 ? -3.006 29.922 14.867 1 98.75 273 VAL A O 1
ATOM 2082 N N . ALA A 1 274 ? -2.316 28.016 14.047 1 98.69 274 ALA A N 1
ATOM 2083 C CA . ALA A 1 274 ? -3.277 28.031 12.945 1 98.69 274 ALA A CA 1
ATOM 2084 C C . ALA A 1 274 ? -4.703 27.844 13.453 1 98.69 274 ALA A C 1
ATOM 2086 O O . ALA A 1 274 ? -5.625 28.531 13.016 1 98.69 274 ALA A O 1
ATOM 2087 N N . ARG A 1 275 ? -4.832 26.922 14.352 1 98.56 275 ARG A N 1
ATOM 2088 C CA . ARG A 1 275 ? -6.148 26.594 14.891 1 98.56 275 ARG A CA 1
ATOM 2089 C C . ARG A 1 275 ? -6.785 27.812 15.562 1 98.56 275 ARG A C 1
ATOM 2091 O O . ARG A 1 275 ? -7.996 28.016 15.461 1 98.56 275 ARG A O 1
ATOM 2098 N N . LYS A 1 276 ? -6.043 28.578 16.266 1 98.62 276 LYS A N 1
ATOM 2099 C CA . LYS A 1 276 ? -6.559 29.781 16.922 1 98.62 276 LYS A CA 1
ATOM 2100 C C . LYS A 1 276 ? -7.105 30.781 15.922 1 98.62 276 LYS A C 1
ATOM 2102 O O . LYS A 1 276 ? -8.18 31.359 16.125 1 98.62 276 LYS A O 1
ATOM 2107 N N . ILE A 1 277 ? -6.418 31 14.867 1 98.75 277 ILE A N 1
ATOM 2108 C CA . ILE A 1 277 ? -6.824 31.953 13.844 1 98.75 277 ILE A CA 1
ATOM 2109 C C . ILE A 1 277 ? -8.148 31.516 13.219 1 98.75 277 ILE A C 1
ATOM 2111 O O . ILE A 1 277 ? -9.07 32.312 13.07 1 98.75 277 ILE A O 1
ATOM 2115 N N . ILE A 1 278 ? -8.266 30.25 12.906 1 98.69 278 ILE A N 1
ATOM 2116 C CA . ILE A 1 278 ? -9.461 29.719 12.266 1 98.69 278 ILE A CA 1
ATOM 2117 C C . ILE A 1 278 ? -10.625 29.719 13.258 1 98.69 278 ILE A C 1
ATOM 2119 O O . ILE A 1 278 ? -11.742 30.094 12.906 1 98.69 278 ILE A O 1
ATOM 2123 N N . SER A 1 279 ? -10.328 29.391 14.5 1 98.5 279 SER A N 1
ATOM 2124 C CA . SER A 1 279 ? -11.352 29.375 15.539 1 98.5 279 SER A CA 1
ATOM 2125 C C . SER A 1 279 ? -11.852 30.781 15.828 1 98.5 279 SER A C 1
ATOM 2127 O O . SER A 1 279 ? -13.055 31 15.977 1 98.5 279 SER A O 1
ATOM 2129 N N . ASP A 1 280 ? -10.969 31.719 15.938 1 98.56 280 ASP A N 1
ATOM 2130 C CA . ASP A 1 280 ? -11.328 33.094 16.219 1 98.56 280 ASP A CA 1
ATOM 2131 C C . ASP A 1 280 ? -12.211 33.656 15.102 1 98.56 280 ASP A C 1
ATOM 2133 O O . ASP A 1 280 ? -13.023 34.562 15.352 1 98.56 280 ASP A O 1
ATOM 2137 N N . ALA A 1 281 ? -12.078 33.125 13.953 1 98.5 281 ALA A N 1
ATOM 2138 C CA . ALA A 1 281 ? -12.875 33.594 12.82 1 98.5 281 ALA A CA 1
ATOM 2139 C C . ALA A 1 281 ? -14.227 32.875 12.773 1 98.5 281 ALA A C 1
ATOM 2141 O O . ALA A 1 281 ? -15.039 33.125 11.875 1 98.5 281 ALA A O 1
ATOM 2142 N N . GLY A 1 282 ? -14.438 31.922 13.68 1 98.06 282 GLY A N 1
ATOM 2143 C CA . GLY A 1 282 ? -15.742 31.281 13.805 1 98.06 282 GLY A CA 1
ATOM 2144 C C . GLY A 1 282 ? -15.812 29.922 13.117 1 98.06 282 GLY A C 1
ATOM 2145 O O . GLY A 1 282 ? -16.891 29.328 13.031 1 98.06 282 GLY A O 1
ATOM 2146 N N . TYR A 1 283 ? -14.633 29.406 12.641 1 97.69 283 TYR A N 1
ATOM 2147 C CA . TYR A 1 283 ? -14.648 28.172 11.859 1 97.69 283 TYR A CA 1
ATOM 2148 C C . TYR A 1 283 ? -13.914 27.062 12.586 1 97.69 283 TYR A C 1
ATOM 2150 O O . TYR A 1 283 ? -13.414 26.125 11.953 1 97.69 283 TYR A O 1
ATOM 2158 N N . GLY A 1 284 ? -13.805 27.062 13.883 1 96.06 284 GLY A N 1
ATOM 2159 C CA . GLY A 1 284 ? -13.07 26.094 14.664 1 96.06 284 GLY A CA 1
ATOM 2160 C C . GLY A 1 284 ? -13.547 24.672 14.445 1 96.06 284 GLY A C 1
ATOM 2161 O O . GLY A 1 284 ? -12.727 23.75 14.312 1 96.06 284 GLY A O 1
ATOM 2162 N N . LYS A 1 285 ? -14.828 24.469 14.336 1 91.88 285 LYS A N 1
ATOM 2163 C CA . LYS A 1 285 ? -15.406 23.141 14.188 1 91.88 285 LYS A CA 1
ATOM 2164 C C . LYS A 1 285 ? -15.18 22.594 12.773 1 91.88 285 LYS A C 1
ATOM 2166 O O . LYS A 1 285 ? -15.375 21.406 12.523 1 91.88 285 LYS A O 1
ATOM 2171 N N . ASP A 1 286 ? -14.773 23.453 11.867 1 92.38 286 ASP A N 1
ATOM 2172 C CA . ASP A 1 286 ? -14.633 23.094 10.461 1 92.38 286 ASP A CA 1
ATOM 2173 C C . ASP A 1 286 ? -13.18 22.766 10.125 1 92.38 286 ASP A C 1
ATOM 2175 O O . ASP A 1 286 ? -12.852 22.5 8.961 1 92.38 286 ASP A O 1
ATOM 2179 N N . PHE A 1 287 ? -12.305 22.891 11.109 1 94.12 287 PHE A N 1
ATOM 2180 C CA . PHE A 1 287 ? -10.914 22.453 11.031 1 94.12 287 PHE A CA 1
ATOM 2181 C C . PHE A 1 287 ? -10.688 21.234 11.906 1 94.12 287 PHE A C 1
ATOM 2183 O O . PHE A 1 287 ? -10.227 21.359 13.047 1 94.12 287 PHE A O 1
ATOM 2190 N N . GLY A 1 288 ? -10.867 20 11.297 1 87.56 288 GLY A N 1
ATOM 2191 C CA . GLY A 1 288 ? -11.008 18.812 12.109 1 87.56 288 GLY A CA 1
ATOM 2192 C C . GLY A 1 288 ? -9.742 17.969 12.156 1 87.56 288 GLY A C 1
ATOM 2193 O O . GLY A 1 288 ? -9.641 17.031 12.945 1 87.56 288 GLY A O 1
ATOM 2194 N N . HIS A 1 289 ? -8.797 18.219 11.32 1 90.25 289 HIS A N 1
ATOM 2195 C CA . HIS A 1 289 ? -7.551 17.453 11.312 1 90.25 289 HIS A CA 1
ATOM 2196 C C . HIS A 1 289 ? -6.395 18.281 11.875 1 90.25 289 HIS A C 1
ATOM 2198 O O . HIS A 1 289 ? -6.551 19.469 12.148 1 90.25 289 HIS A O 1
ATOM 2204 N N . GLY A 1 290 ? -5.254 17.641 12.117 1 95.19 290 GLY A N 1
ATOM 2205 C CA . GLY A 1 290 ? -4.07 18.344 12.578 1 95.19 290 GLY A CA 1
ATOM 2206 C C . GLY A 1 290 ? -3.492 19.281 11.539 1 95.19 290 GLY A C 1
ATOM 2207 O O . GLY A 1 290 ? -3.885 19.234 10.367 1 95.19 290 GLY A O 1
ATOM 2208 N N . LEU A 1 291 ? -2.582 20.078 12.008 1 98.25 291 LEU A N 1
ATOM 2209 C CA . LEU A 1 291 ? -1.958 21.078 11.141 1 98.25 291 LEU A CA 1
ATOM 2210 C C . LEU A 1 291 ? -1.068 20.406 10.102 1 98.25 291 LEU A C 1
ATOM 2212 O O . LEU A 1 291 ? -0.979 20.875 8.961 1 98.25 291 LEU A O 1
ATOM 2216 N N . GLY A 1 292 ? -0.396 19.375 10.594 1 98.31 292 GLY A N 1
ATOM 2217 C CA . GLY A 1 292 ? 0.544 18.781 9.656 1 98.31 292 GLY A CA 1
ATOM 2218 C C . GLY A 1 292 ? 1.245 17.547 10.219 1 98.31 292 GLY A C 1
ATOM 2219 O O . GLY A 1 292 ? 0.834 17.016 11.25 1 98.31 292 GLY A O 1
ATOM 2220 N N . HIS A 1 293 ? 2.215 17.078 9.453 1 98.44 293 HIS A N 1
ATOM 2221 C CA . HIS A 1 293 ? 2.963 15.875 9.789 1 98.44 293 HIS A CA 1
ATOM 2222 C C . HIS A 1 293 ? 4.359 15.906 9.172 1 98.44 293 HIS A C 1
ATOM 2224 O O . HIS A 1 293 ? 4.633 16.719 8.289 1 98.44 293 HIS A O 1
ATOM 2230 N N . GLY A 1 294 ? 5.203 15.039 9.727 1 98.62 294 GLY A N 1
ATOM 2231 C CA . GLY A 1 294 ? 6.492 14.828 9.086 1 98.62 294 GLY A CA 1
ATOM 2232 C C . GLY A 1 294 ? 6.375 14.156 7.727 1 98.62 294 GLY A C 1
ATOM 2233 O O . GLY A 1 294 ? 5.406 13.445 7.461 1 98.62 294 GLY A O 1
ATOM 2234 N N . VAL A 1 295 ? 7.398 14.414 6.859 1 98.75 295 VAL A N 1
ATOM 2235 C CA . VAL A 1 295 ? 7.457 13.82 5.527 1 98.75 295 VAL A CA 1
ATOM 2236 C C . VAL A 1 295 ? 8.875 13.32 5.246 1 98.75 295 VAL A C 1
ATOM 2238 O O . VAL A 1 295 ? 9.852 13.977 5.617 1 98.75 295 VAL A O 1
ATOM 2241 N N . GLY A 1 296 ? 9.039 12.227 4.695 1 98.38 296 GLY A N 1
ATOM 2242 C CA . GLY A 1 296 ? 10.281 11.617 4.262 1 98.38 296 GLY A CA 1
ATOM 2243 C C . GLY A 1 296 ? 10.078 10.516 3.24 1 98.38 296 GLY A C 1
ATOM 2244 O O . GLY A 1 296 ? 9.445 10.727 2.203 1 98.38 296 GLY A O 1
ATOM 2245 N N . ILE A 1 297 ? 10.594 9.352 3.621 1 97.81 297 ILE A N 1
ATOM 2246 C CA . ILE A 1 297 ? 10.352 8.203 2.758 1 97.81 297 ILE A CA 1
ATOM 2247 C C . ILE A 1 297 ? 8.867 7.852 2.773 1 97.81 297 ILE A C 1
ATOM 2249 O O . ILE A 1 297 ? 8.289 7.496 1.74 1 97.81 297 ILE A O 1
ATOM 2253 N N . ASP A 1 298 ? 8.305 8.008 3.93 1 97.69 298 ASP A N 1
ATOM 2254 C CA . ASP A 1 298 ? 6.855 7.898 4.043 1 97.69 298 ASP A CA 1
ATOM 2255 C C . ASP A 1 298 ? 6.188 9.266 3.91 1 97.69 298 ASP A C 1
ATOM 2257 O O . ASP A 1 298 ? 6.719 10.273 4.387 1 97.69 298 ASP A O 1
ATOM 2261 N N . ILE A 1 299 ? 4.984 9.258 3.328 1 98 299 ILE A N 1
ATOM 2262 C CA . ILE A 1 299 ? 4.242 10.5 3.139 1 98 299 ILE A CA 1
ATOM 2263 C C . ILE A 1 299 ? 3.811 11.055 4.496 1 98 299 ILE A C 1
ATOM 2265 O O . ILE A 1 299 ? 3.781 12.273 4.691 1 98 299 ILE A O 1
ATOM 2269 N N . HIS A 1 300 ? 3.469 10.172 5.422 1 96.38 300 HIS A N 1
ATOM 2270 C CA . HIS A 1 300 ? 3.145 10.539 6.797 1 96.38 300 HIS A CA 1
ATOM 2271 C C . HIS A 1 300 ? 4.148 9.945 7.777 1 96.38 300 HIS A C 1
ATOM 2273 O O . HIS A 1 300 ? 4.238 8.727 7.922 1 96.38 300 HIS A O 1
ATOM 2279 N N . GLU A 1 301 ? 4.906 10.734 8.406 1 96.44 301 GLU A N 1
ATOM 2280 C CA . GLU A 1 301 ? 5.855 10.375 9.453 1 96.44 301 GLU A CA 1
ATOM 2281 C C . GLU A 1 301 ? 5.758 11.32 10.641 1 96.44 301 GLU A C 1
ATOM 2283 O O . GLU A 1 301 ? 5.031 12.32 10.594 1 96.44 301 GLU A O 1
ATOM 2288 N N . ALA A 1 302 ? 6.418 10.883 11.68 1 96.56 302 ALA A N 1
ATOM 2289 C CA . ALA A 1 302 ? 6.566 11.812 12.797 1 96.56 302 ALA A CA 1
ATOM 2290 C C . ALA A 1 302 ? 7.426 13.016 12.406 1 96.56 302 ALA A C 1
ATOM 2292 O O . ALA A 1 302 ? 8.25 12.922 11.492 1 96.56 302 ALA A O 1
ATOM 2293 N N . PRO A 1 303 ? 7.141 14.125 13.047 1 97.94 303 PRO A N 1
ATOM 2294 C CA . PRO A 1 303 ? 6.188 14.383 14.133 1 97.94 303 PRO A CA 1
ATOM 2295 C C . PRO A 1 303 ? 4.801 14.766 13.617 1 97.94 303 PRO A C 1
ATOM 2297 O O . PRO A 1 303 ? 4.629 15.016 12.422 1 97.94 303 PRO A O 1
ATOM 2300 N N . ARG A 1 304 ? 3.914 14.75 14.523 1 97.62 304 ARG A N 1
ATOM 2301 C CA . ARG A 1 304 ? 2.57 15.242 14.234 1 97.62 304 ARG A CA 1
ATOM 2302 C C . ARG A 1 304 ? 2.365 16.641 14.797 1 97.62 304 ARG A C 1
ATOM 2304 O O . ARG A 1 304 ? 2.666 16.906 15.961 1 97.62 304 ARG A O 1
ATOM 2311 N N . LEU A 1 305 ? 1.952 17.516 13.953 1 98.5 305 LEU A N 1
ATOM 2312 C CA . LEU A 1 305 ? 1.516 18.844 14.391 1 98.5 305 LEU A CA 1
ATOM 2313 C C . LEU A 1 305 ? 0.005 18.875 14.594 1 98.5 305 LEU A C 1
ATOM 2315 O O . LEU A 1 305 ? -0.744 19.188 13.664 1 98.5 305 LEU A O 1
ATOM 2319 N N . ALA A 1 306 ? -0.337 18.609 15.781 1 96.94 306 ALA A N 1
ATOM 2320 C CA . ALA A 1 306 ? -1.746 18.438 16.125 1 96.94 306 ALA A CA 1
ATOM 2321 C C . ALA A 1 306 ? -2 18.766 17.594 1 96.94 306 ALA A C 1
ATOM 2323 O O . ALA A 1 306 ? -1.059 18.984 18.359 1 96.94 306 ALA A O 1
ATOM 2324 N N . LYS A 1 307 ? -3.271 18.734 17.953 1 94.5 307 LYS A N 1
ATOM 2325 C CA . LYS A 1 307 ? -3.646 18.953 19.344 1 94.5 307 LYS A CA 1
ATOM 2326 C C . LYS A 1 307 ? -2.977 17.922 20.25 1 94.5 307 LYS A C 1
ATOM 2328 O O . LYS A 1 307 ? -2.654 18.234 21.406 1 94.5 307 LYS A O 1
ATOM 2333 N N . THR A 1 308 ? -2.715 16.75 19.656 1 91.94 308 THR A N 1
ATOM 2334 C CA . THR A 1 308 ? -2.146 15.664 20.438 1 91.94 308 THR A CA 1
ATOM 2335 C C . THR A 1 308 ? -0.649 15.531 20.172 1 91.94 308 THR A C 1
ATOM 2337 O O . THR A 1 308 ? -0.023 14.555 20.594 1 91.94 308 THR A O 1
ATOM 2340 N N . GLY A 1 309 ? -0.202 16.422 19.391 1 94.56 309 GLY A N 1
ATOM 2341 C CA . GLY A 1 309 ? 1.208 16.359 19.047 1 94.56 309 GLY A CA 1
ATOM 2342 C C . GLY A 1 309 ? 2.123 16.375 20.25 1 94.56 309 GLY A C 1
ATOM 2343 O O . GLY A 1 309 ? 1.83 17.047 21.25 1 94.56 309 GLY A O 1
ATOM 2344 N N . LYS A 1 310 ? 3.201 15.648 20.188 1 95.31 310 LYS A N 1
ATOM 2345 C CA . LYS A 1 310 ? 4.172 15.594 21.281 1 95.31 310 LYS A CA 1
ATOM 2346 C C . LYS A 1 310 ? 5.555 16.031 20.812 1 95.31 310 LYS A C 1
ATOM 2348 O O . LYS A 1 310 ? 5.891 15.883 19.641 1 95.31 310 LYS A O 1
ATOM 2353 N N . GLY A 1 311 ? 6.254 16.578 21.734 1 96.62 311 GLY A N 1
ATOM 2354 C CA . GLY A 1 311 ? 7.645 16.906 21.469 1 96.62 311 GLY A CA 1
ATOM 2355 C C . GLY A 1 311 ? 7.82 18.266 20.797 1 96.62 311 GLY A C 1
ATOM 2356 O O . GLY A 1 311 ? 6.875 19.047 20.719 1 96.62 311 GLY A O 1
ATOM 2357 N N . ASN A 1 312 ? 9.094 18.516 20.469 1 98.25 312 ASN A N 1
ATOM 2358 C CA . ASN A 1 312 ? 9.484 19.781 19.828 1 98.25 312 ASN A CA 1
ATOM 2359 C C . ASN A 1 312 ? 10.086 19.547 18.453 1 98.25 312 ASN A C 1
ATOM 2361 O O . ASN A 1 312 ? 10.633 18.469 18.188 1 98.25 312 ASN A O 1
ATOM 2365 N N . LEU A 1 313 ? 9.922 20.547 17.656 1 98.62 313 LEU A N 1
ATOM 2366 C CA . LEU A 1 313 ? 10.555 20.516 16.328 1 98.62 313 LEU A CA 1
ATOM 2367 C C . LEU A 1 313 ? 12.062 20.672 16.453 1 98.62 313 LEU A C 1
ATOM 2369 O O . LEU A 1 313 ? 12.555 21.344 17.359 1 98.62 313 LEU A O 1
ATOM 2373 N N . GLU A 1 314 ? 12.766 20.016 15.594 1 98.56 314 GLU A N 1
ATOM 2374 C CA . GLU A 1 314 ? 14.219 20.062 15.578 1 98.56 314 GLU A CA 1
ATOM 2375 C C . GLU A 1 314 ? 14.758 20.391 14.188 1 98.56 314 GLU A C 1
ATOM 2377 O O . GLU A 1 314 ? 14.094 20.109 13.188 1 98.56 314 GLU A O 1
ATOM 2382 N N . THR A 1 315 ? 15.992 20.969 14.234 1 98.56 315 THR A N 1
ATOM 2383 C CA . THR A 1 315 ? 16.656 21.266 12.969 1 98.56 315 THR A CA 1
ATOM 2384 C C . THR A 1 315 ? 16.781 20 12.125 1 98.56 315 THR A C 1
ATOM 2386 O O . THR A 1 315 ? 17.188 18.953 12.625 1 98.56 315 THR A O 1
ATOM 2389 N N . GLY A 1 316 ? 16.344 20.109 10.883 1 98.5 316 GLY A N 1
ATOM 2390 C CA . GLY A 1 316 ? 16.469 18.984 9.969 1 98.5 316 GLY A CA 1
ATOM 2391 C C . GLY A 1 316 ? 15.164 18.234 9.781 1 98.5 316 GLY A C 1
ATOM 2392 O O . GLY A 1 316 ? 15.055 17.391 8.883 1 98.5 316 GLY A O 1
ATOM 2393 N N . MET A 1 317 ? 14.156 18.5 10.602 1 98.81 317 MET A N 1
ATOM 2394 C CA . MET A 1 317 ? 12.836 17.922 10.383 1 98.81 317 MET A CA 1
ATOM 2395 C C . MET A 1 317 ? 12.148 18.562 9.18 1 98.81 317 MET A C 1
ATOM 2397 O O . MET A 1 317 ? 12.297 19.766 8.938 1 98.81 317 MET A O 1
ATOM 2401 N N . ILE A 1 318 ? 11.516 17.797 8.414 1 98.88 318 ILE A N 1
ATOM 2402 C CA . ILE A 1 318 ? 10.641 18.312 7.359 1 98.88 318 ILE A CA 1
ATOM 2403 C C . ILE A 1 318 ? 9.18 18.016 7.715 1 98.88 318 ILE A C 1
ATOM 2405 O O . ILE A 1 318 ? 8.812 16.875 7.965 1 98.88 318 ILE A O 1
ATOM 2409 N N . VAL A 1 319 ? 8.352 19.078 7.762 1 98.88 319 VAL A N 1
ATOM 2410 C CA . VAL A 1 319 ? 6.957 18.938 8.172 1 98.88 319 VAL A CA 1
ATOM 2411 C C . VAL A 1 319 ? 6.059 19.703 7.199 1 98.88 319 VAL A C 1
ATOM 2413 O O . VAL A 1 319 ? 6.531 20.562 6.449 1 98.88 319 VAL A O 1
ATOM 2416 N N . THR A 1 320 ? 4.812 19.359 7.195 1 98.81 320 THR A N 1
ATOM 2417 C CA . THR A 1 320 ? 3.812 20.109 6.445 1 98.81 320 THR A CA 1
ATOM 2418 C C . THR A 1 320 ? 3.076 21.078 7.359 1 98.81 320 THR A C 1
ATOM 2420 O O . THR A 1 320 ? 2.99 20.859 8.57 1 98.81 320 THR A O 1
ATOM 2423 N N . SER A 1 321 ? 2.639 22.141 6.844 1 98.75 321 SER A N 1
ATOM 2424 C CA . SER A 1 321 ? 1.618 23.016 7.395 1 98.75 321 SER A CA 1
ATOM 2425 C C . SER A 1 321 ? 0.419 23.125 6.461 1 98.75 321 SER A C 1
ATOM 2427 O O . SER A 1 321 ? 0.517 23.719 5.383 1 98.75 321 SER A O 1
ATOM 2429 N N . GLU A 1 322 ? -0.678 22.547 6.906 1 98.62 322 GLU A N 1
ATOM 2430 C CA . GLU A 1 322 ? -1.78 22.375 5.961 1 98.62 322 GLU A CA 1
ATOM 2431 C C . GLU A 1 322 ? -3.127 22.609 6.641 1 98.62 322 GLU A C 1
ATOM 2433 O O . GLU A 1 322 ? -4.02 21.766 6.566 1 98.62 322 GLU A O 1
ATOM 2438 N N . PRO A 1 323 ? -3.334 23.812 7.16 1 98.5 323 PRO A N 1
ATOM 2439 C CA . PRO A 1 323 ? -4.664 24.094 7.711 1 98.5 323 PRO A CA 1
ATOM 2440 C C . PRO A 1 323 ? -5.754 24.078 6.645 1 98.5 323 PRO A C 1
ATOM 2442 O O . PRO A 1 323 ? -5.461 24.203 5.453 1 98.5 323 PRO A O 1
ATOM 2445 N N . GLY A 1 324 ? -6.992 23.859 7.152 1 97.5 324 GLY A N 1
ATOM 2446 C CA . GLY A 1 324 ? -8.117 23.844 6.234 1 97.5 324 GLY A CA 1
ATOM 2447 C C . GLY A 1 324 ? -9.445 24.156 6.91 1 97.5 324 GLY A C 1
ATOM 2448 O O . GLY A 1 324 ? -9.555 24.047 8.133 1 97.5 324 GLY A O 1
ATOM 2449 N N . ILE A 1 325 ? -10.367 24.656 6.148 1 97.5 325 ILE A N 1
ATOM 2450 C CA . ILE A 1 325 ? -11.758 24.875 6.543 1 97.5 325 ILE A CA 1
ATOM 2451 C C . ILE A 1 325 ? -12.688 24.094 5.609 1 97.5 325 ILE A C 1
ATOM 2453 O O . ILE A 1 325 ? -12.656 24.281 4.395 1 97.5 325 ILE A O 1
ATOM 2457 N N . TYR A 1 326 ? -13.508 23.25 6.168 1 93.94 326 TYR A N 1
ATOM 2458 C CA . TYR A 1 326 ? -14.391 22.391 5.391 1 93.94 326 TYR A CA 1
ATOM 2459 C C . TYR A 1 326 ? -15.852 22.594 5.789 1 93.94 326 TYR A C 1
ATOM 2461 O O . TYR A 1 326 ? -16.25 22.281 6.914 1 93.94 326 TYR A O 1
ATOM 2469 N N . LEU A 1 327 ? -16.609 23.094 4.867 1 94.06 327 LEU A N 1
ATOM 2470 C CA . LEU A 1 327 ? -18 23.422 5.109 1 94.06 327 LEU A CA 1
ATOM 2471 C C . LEU A 1 327 ? -18.922 22.469 4.34 1 94.06 327 LEU A C 1
ATOM 2473 O O . LEU A 1 327 ? -18.969 22.5 3.109 1 94.06 327 LEU A O 1
ATOM 2477 N N . ALA A 1 328 ? -19.625 21.703 5.086 1 88.44 328 ALA A N 1
ATOM 2478 C CA . ALA A 1 328 ? -20.547 20.734 4.488 1 88.44 328 ALA A CA 1
ATOM 2479 C C . ALA A 1 328 ? -21.469 21.406 3.469 1 88.44 328 ALA A C 1
ATOM 2481 O O . ALA A 1 328 ? -21.984 22.5 3.715 1 88.44 328 ALA A O 1
ATOM 2482 N N . GLU A 1 329 ? -21.625 20.75 2.326 1 89.75 329 GLU A N 1
ATOM 2483 C CA . GLU A 1 329 ? -22.547 21.125 1.255 1 89.75 329 GLU A CA 1
ATOM 2484 C C . GLU A 1 329 ? -22.094 22.406 0.566 1 89.75 329 GLU A C 1
ATOM 2486 O O . GLU A 1 329 ? -22.781 22.906 -0.325 1 89.75 329 GLU A O 1
ATOM 2491 N N . PHE A 1 330 ? -21.016 23 0.955 1 94.12 330 PHE A N 1
ATOM 2492 C CA . PHE A 1 330 ? -20.531 24.25 0.375 1 94.12 330 PHE A CA 1
ATOM 2493 C C . PHE A 1 330 ? -19.188 24.031 -0.31 1 94.12 330 PHE A C 1
ATOM 2495 O O . PHE A 1 330 ? -19.016 24.391 -1.479 1 94.12 330 PHE A O 1
ATOM 2502 N N . GLY A 1 331 ? -18.234 23.547 0.39 1 94.62 331 GLY A N 1
ATOM 2503 C CA . GLY A 1 331 ? -16.875 23.375 -0.096 1 94.62 331 GLY A CA 1
ATOM 2504 C C . GLY A 1 331 ? -15.828 23.531 0.988 1 94.62 331 GLY A C 1
ATOM 2505 O O . GLY A 1 331 ? -16.141 23.422 2.176 1 94.62 331 GLY A O 1
ATOM 2506 N N . GLY A 1 332 ? -14.586 23.688 0.554 1 95.69 332 GLY A N 1
ATOM 2507 C CA . GLY A 1 332 ? -13.516 23.844 1.525 1 95.69 332 GLY A CA 1
ATOM 2508 C C . GLY A 1 332 ? -12.234 24.375 0.914 1 95.69 332 GLY A C 1
ATOM 2509 O O . GLY A 1 332 ? -12.148 24.562 -0.302 1 95.69 332 GLY A O 1
ATOM 2510 N N . VAL A 1 333 ? -11.352 24.781 1.851 1 97.88 333 VAL A N 1
ATOM 2511 C CA . VAL A 1 333 ? -10.031 25.297 1.485 1 97.88 333 VAL A CA 1
ATOM 2512 C C . VAL A 1 333 ? -8.953 24.578 2.293 1 97.88 333 VAL A C 1
ATOM 2514 O O . VAL A 1 333 ? -9.148 24.281 3.477 1 97.88 333 VAL A O 1
ATOM 2517 N N . ARG A 1 334 ? -7.949 24.219 1.655 1 98.25 334 ARG A N 1
ATOM 2518 C CA . ARG A 1 334 ? -6.699 23.781 2.277 1 98.25 334 ARG A CA 1
ATOM 2519 C C . ARG A 1 334 ? -5.496 24.375 1.555 1 98.25 334 ARG A C 1
ATOM 2521 O O . ARG A 1 334 ? -5.473 24.453 0.324 1 98.25 334 ARG A O 1
ATOM 2528 N N . ILE A 1 335 ? -4.602 24.875 2.271 1 98.69 335 ILE A N 1
ATOM 2529 C CA . ILE A 1 335 ? -3.332 25.375 1.763 1 98.69 335 ILE A CA 1
ATOM 2530 C C . ILE A 1 335 ? -2.176 24.719 2.502 1 98.69 335 ILE A C 1
ATOM 2532 O O . ILE A 1 335 ? -2.121 24.734 3.732 1 98.69 335 ILE A O 1
ATOM 2536 N N . GLU A 1 336 ? -1.309 24.094 1.742 1 98.75 336 GLU A N 1
ATOM 2537 C CA . GLU A 1 336 ? -0.283 23.266 2.379 1 98.75 336 GLU A CA 1
ATOM 2538 C C . GLU A 1 336 ? 1.088 23.516 1.758 1 98.75 336 GLU A C 1
ATOM 2540 O O . GLU A 1 336 ? 1.224 23.562 0.533 1 98.75 336 GLU A O 1
ATOM 2545 N N . ASP A 1 337 ? 2.09 23.688 2.594 1 98.75 337 ASP A N 1
ATOM 2546 C CA . ASP A 1 337 ? 3.496 23.719 2.207 1 98.75 337 ASP A CA 1
ATOM 2547 C C . ASP A 1 337 ? 4.309 22.703 3.01 1 98.75 337 ASP A C 1
ATOM 2549 O O . ASP A 1 337 ? 3.898 22.297 4.102 1 98.75 337 ASP A O 1
ATOM 2553 N N . MET A 1 338 ? 5.379 22.344 2.412 1 98.81 338 MET A N 1
ATOM 2554 C CA . MET A 1 338 ? 6.406 21.594 3.129 1 98.81 338 MET A CA 1
ATOM 2555 C C . MET A 1 338 ? 7.5 22.516 3.641 1 98.81 338 MET A C 1
ATOM 2557 O O . MET A 1 338 ? 7.949 23.406 2.918 1 98.81 338 MET A O 1
ATOM 2561 N N . LEU A 1 339 ? 7.898 22.281 4.871 1 98.88 339 LEU A N 1
ATOM 2562 C CA . LEU A 1 339 ? 8.875 23.141 5.527 1 98.88 339 LEU A CA 1
ATOM 2563 C C . LEU A 1 339 ? 10.062 22.328 6.031 1 98.88 339 LEU A C 1
ATOM 2565 O O . LEU A 1 339 ? 9.891 21.25 6.586 1 98.88 339 LEU A O 1
ATOM 2569 N N . LEU A 1 340 ? 11.273 22.844 5.797 1 98.88 340 LEU A N 1
ATOM 2570 C CA . LEU A 1 340 ? 12.484 22.359 6.461 1 98.88 340 LEU A CA 1
ATOM 2571 C C . LEU A 1 340 ? 12.781 23.188 7.703 1 98.88 340 LEU A C 1
ATOM 2573 O O . LEU A 1 340 ? 13.039 24.391 7.602 1 98.88 340 LEU A O 1
ATOM 2577 N N . VAL A 1 341 ? 12.719 22.562 8.844 1 98.88 341 VAL A N 1
ATOM 2578 C CA . VAL A 1 341 ? 12.945 23.281 10.102 1 98.88 341 VAL A CA 1
ATOM 2579 C C . VAL A 1 341 ? 14.422 23.656 10.211 1 98.88 341 VAL A C 1
ATOM 2581 O O . VAL A 1 341 ? 15.305 22.828 9.984 1 98.88 341 VAL A O 1
ATOM 2584 N N . THR A 1 342 ? 14.68 24.891 10.539 1 98.38 342 THR A N 1
ATOM 2585 C CA . THR A 1 342 ? 16.031 25.422 10.734 1 98.38 342 THR A CA 1
ATOM 2586 C C . THR A 1 342 ? 16.188 25.984 12.148 1 98.38 342 THR A C 1
ATOM 2588 O O . THR A 1 342 ? 15.211 26.062 12.898 1 98.38 342 THR A O 1
ATOM 2591 N N . PRO A 1 343 ? 17.406 26.312 12.539 1 97.5 343 PRO A N 1
ATOM 2592 C CA . PRO A 1 343 ? 17.625 26.812 13.891 1 97.5 343 PRO A CA 1
ATOM 2593 C C . PRO A 1 343 ? 16.844 28.094 14.172 1 97.5 343 PRO A C 1
ATOM 2595 O O . PRO A 1 343 ? 16.406 28.328 15.305 1 97.5 343 PRO A O 1
ATOM 2598 N N . ASP A 1 344 ? 16.609 28.953 13.086 1 96.69 344 ASP A N 1
ATOM 2599 C CA . ASP A 1 344 ? 15.984 30.25 13.297 1 96.69 344 ASP A CA 1
ATOM 2600 C C . ASP A 1 344 ? 14.719 30.391 12.453 1 96.69 344 ASP A C 1
ATOM 2602 O O . ASP A 1 344 ? 14.406 31.5 11.984 1 96.69 344 ASP A O 1
ATOM 2606 N N . GLY A 1 345 ? 14.047 29.359 12.32 1 97.94 345 GLY A N 1
ATOM 2607 C CA . GLY A 1 345 ? 12.828 29.375 11.523 1 97.94 345 GLY A CA 1
ATOM 2608 C C . GLY A 1 345 ? 12.641 28.109 10.703 1 97.94 345 GLY A C 1
ATOM 2609 O O . GLY A 1 345 ? 12.922 27.016 11.172 1 97.94 345 GLY A O 1
ATOM 2610 N N . ALA A 1 346 ? 12.008 28.328 9.555 1 98.38 346 ALA A N 1
ATOM 2611 C CA . ALA A 1 346 ? 11.812 27.219 8.617 1 98.38 346 ALA A CA 1
ATOM 2612 C C . ALA A 1 346 ? 11.898 27.703 7.172 1 98.38 346 ALA A C 1
ATOM 2614 O O . ALA A 1 346 ? 11.453 28.797 6.848 1 98.38 346 ALA A O 1
ATOM 2615 N N . GLU A 1 347 ? 12.531 26.938 6.422 1 98.56 347 GLU A N 1
ATOM 2616 C CA . GLU A 1 347 ? 12.547 27.188 4.98 1 98.56 347 GLU A CA 1
ATOM 2617 C C . GLU A 1 347 ? 11.336 26.547 4.305 1 98.56 347 GLU A C 1
ATOM 2619 O O . GLU A 1 347 ? 11.102 25.344 4.434 1 98.56 347 GLU A O 1
ATOM 2624 N N . ILE A 1 348 ? 10.531 27.359 3.648 1 98.69 348 ILE A N 1
ATOM 2625 C CA . ILE A 1 348 ? 9.438 26.828 2.854 1 98.69 348 ILE A CA 1
ATOM 2626 C C . ILE A 1 348 ? 9.984 26.188 1.578 1 98.69 348 ILE A C 1
ATOM 2628 O O . ILE A 1 348 ? 10.531 26.875 0.715 1 98.69 348 ILE A O 1
ATOM 2632 N N . LEU A 1 349 ? 9.844 24.875 1.472 1 98.81 349 LEU A N 1
ATOM 2633 C CA . LEU A 1 349 ? 10.375 24.156 0.319 1 98.81 349 LEU A CA 1
ATOM 2634 C C . LEU A 1 349 ? 9.461 24.312 -0.89 1 98.81 349 LEU A C 1
ATOM 2636 O O . LEU A 1 349 ? 9.938 24.422 -2.023 1 98.81 349 LEU A O 1
ATOM 2640 N N . THR A 1 350 ? 8.133 24.312 -0.642 1 98.62 350 THR A N 1
ATOM 2641 C CA . THR A 1 350 ? 7.141 24.469 -1.7 1 98.62 350 THR A CA 1
ATOM 2642 C C . THR A 1 350 ? 7.238 25.844 -2.346 1 98.62 350 THR A C 1
ATOM 2644 O O . THR A 1 350 ? 7.289 26.859 -1.649 1 98.62 350 THR A O 1
ATOM 2647 N N . GLN A 1 351 ? 7.184 25.812 -3.66 1 97.5 351 GLN A N 1
ATOM 2648 C CA . GLN A 1 351 ? 7.406 27.078 -4.336 1 97.5 351 GLN A CA 1
ATOM 2649 C C . GLN A 1 351 ? 6.148 27.547 -5.074 1 97.5 351 GLN A C 1
ATOM 2651 O O . GLN A 1 351 ? 6.055 28.703 -5.492 1 97.5 351 GLN A O 1
ATOM 2656 N N . THR A 1 352 ? 5.242 26.688 -5.324 1 97.31 352 THR A N 1
ATOM 2657 C CA . THR A 1 352 ? 3.998 27.109 -5.953 1 97.31 352 THR A CA 1
ATOM 2658 C C . THR A 1 352 ? 3.373 28.266 -5.188 1 97.31 352 THR A C 1
ATOM 2660 O O . THR A 1 352 ? 3.211 28.203 -3.965 1 97.31 352 THR A O 1
ATOM 2663 N N . PRO A 1 353 ? 2.984 29.281 -5.906 1 94.5 353 PRO A N 1
ATOM 2664 C CA . PRO A 1 353 ? 2.441 30.453 -5.219 1 94.5 353 PRO A CA 1
ATOM 2665 C C . PRO A 1 353 ? 1.152 30.156 -4.461 1 94.5 353 PRO A C 1
ATOM 2667 O O . PRO A 1 353 ? 0.367 29.297 -4.887 1 94.5 353 PRO A O 1
ATOM 2670 N N . LYS A 1 354 ? 1.05 30.781 -3.281 1 93.12 354 LYS A N 1
ATOM 2671 C CA . LYS A 1 354 ? -0.189 30.828 -2.51 1 93.12 354 LYS A CA 1
ATOM 2672 C C . LYS A 1 354 ? -0.584 32.25 -2.193 1 93.12 354 LYS A C 1
ATOM 2674 O O . LYS A 1 354 ? -0.378 32.75 -1.074 1 93.12 354 LYS A O 1
ATOM 2679 N N . PRO A 1 355 ? -1.267 32.875 -3.17 1 90.94 355 PRO A N 1
ATOM 2680 C CA . PRO A 1 355 ? -1.605 34.281 -2.998 1 90.94 355 PRO A CA 1
ATOM 2681 C C . PRO A 1 355 ? -2.51 34.531 -1.794 1 90.94 355 PRO A C 1
ATOM 2683 O O . PRO A 1 355 ? -3.193 33.625 -1.331 1 90.94 355 PRO A O 1
ATOM 2686 N N . ALA A 1 356 ? -2.51 35.812 -1.346 1 92.38 356 ALA A N 1
ATOM 2687 C CA . ALA A 1 356 ? -3.301 36.188 -0.184 1 92.38 356 ALA A CA 1
ATOM 2688 C C . ALA A 1 356 ? -4.793 36.188 -0.507 1 92.38 356 ALA A C 1
ATOM 2690 O O . ALA A 1 356 ? -5.629 36.156 0.398 1 92.38 356 ALA A O 1
ATOM 2691 N N . THR A 1 357 ? -4.992 36.281 -1.787 1 91.38 357 THR A N 1
ATOM 2692 C CA . THR A 1 357 ? -6.375 36.219 -2.246 1 91.38 357 THR A CA 1
ATOM 2693 C C . THR A 1 357 ? -6.598 35 -3.123 1 91.38 357 THR A C 1
ATOM 2695 O O . THR A 1 357 ? -5.688 34.562 -3.83 1 91.38 357 THR A O 1
ATOM 2698 N N . LEU A 1 358 ? -7.809 34.531 -2.949 1 93.69 358 LEU A N 1
ATOM 2699 C CA . LEU A 1 358 ? -8.188 33.344 -3.723 1 93.69 358 LEU A CA 1
ATOM 2700 C C . LEU A 1 358 ? -7.906 33.562 -5.207 1 93.69 358 LEU A C 1
ATOM 2702 O O . LEU A 1 358 ? -8.383 34.531 -5.797 1 93.69 358 LEU A O 1
ATOM 2706 N N . LEU A 1 359 ? -7.141 32.656 -5.758 1 91.88 359 LEU A N 1
ATOM 2707 C CA . LEU A 1 359 ? -6.793 32.75 -7.176 1 91.88 359 LEU A CA 1
ATOM 2708 C C . LEU A 1 359 ? -7.98 32.344 -8.047 1 91.88 359 LEU A C 1
ATOM 2710 O O . LEU A 1 359 ? -8.531 31.25 -7.91 1 91.88 359 L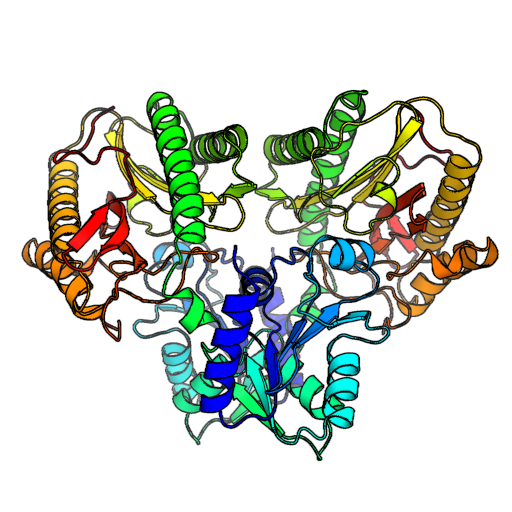EU A O 1
ATOM 2714 N N . GLU A 1 360 ? -8.336 33.25 -8.914 1 94.56 360 GLU A N 1
ATOM 2715 C CA . GLU A 1 360 ? -9.406 33.031 -9.883 1 94.56 360 GLU A CA 1
ATOM 2716 C C . GLU A 1 360 ? -8.844 32.75 -11.273 1 94.56 360 GLU A C 1
ATOM 2718 O O . GLU A 1 360 ? -8.062 33.531 -11.805 1 94.56 360 GLU A O 1
ATOM 2723 N N . LEU A 1 361 ? -9.18 31.609 -11.805 1 94 361 LEU A N 1
ATOM 2724 C CA . LEU A 1 361 ? -8.641 31.172 -13.086 1 94 361 LEU A CA 1
ATOM 2725 C C . LEU A 1 361 ? -9.617 31.469 -14.219 1 94 361 LEU A C 1
ATOM 2727 O O . LEU A 1 361 ? -10.836 31.328 -14.039 1 94 361 LEU A O 1
ATOM 2731 N N . MET B 1 1 ? -23.625 -6.258 -5.301 1 83.5 1 MET B N 1
ATOM 2732 C CA . MET B 1 1 ? -23.062 -7.129 -4.27 1 83.5 1 MET B CA 1
ATOM 2733 C C . MET B 1 1 ? -24.047 -7.293 -3.109 1 83.5 1 MET B C 1
ATOM 2735 O O . MET B 1 1 ? -24.734 -6.344 -2.73 1 83.5 1 MET B O 1
ATOM 2739 N N . ASN B 1 2 ? -24.078 -8.516 -2.668 1 90.38 2 ASN B N 1
ATOM 2740 C CA . ASN B 1 2 ? -24.969 -8.773 -1.544 1 90.38 2 ASN B CA 1
ATOM 2741 C C . ASN B 1 2 ? -24.219 -8.711 -0.211 1 90.38 2 ASN B C 1
ATOM 2743 O O . ASN B 1 2 ? -23.891 -9.75 0.369 1 90.38 2 ASN B O 1
ATOM 2747 N N . TYR B 1 3 ? -24.109 -7.535 0.303 1 94.06 3 TYR B N 1
ATOM 2748 C CA . TYR B 1 3 ? -23.312 -7.293 1.501 1 94.06 3 TYR B CA 1
ATOM 2749 C C . TYR B 1 3 ? -24 -7.871 2.734 1 94.06 3 TYR B C 1
ATOM 2751 O O . TYR B 1 3 ? -23.328 -8.375 3.643 1 94.06 3 TYR B O 1
ATOM 2759 N N . SER B 1 4 ? -25.344 -7.828 2.762 1 93.62 4 SER B N 1
ATOM 2760 C CA . SER B 1 4 ? -26.078 -8.375 3.896 1 93.62 4 SER B CA 1
ATOM 2761 C C . SER B 1 4 ? -25.812 -9.875 4.055 1 93.62 4 SER B C 1
ATOM 2763 O O . SER B 1 4 ? -25.656 -10.367 5.172 1 93.62 4 SER B O 1
ATOM 2765 N N . PHE B 1 5 ? -25.75 -10.508 2.959 1 94.44 5 PHE B N 1
ATOM 2766 C CA . PHE B 1 5 ? -25.484 -11.945 2.969 1 94.44 5 PHE B CA 1
ATOM 2767 C C . PHE B 1 5 ? -24.062 -12.219 3.471 1 94.44 5 PHE B C 1
ATOM 2769 O O . PHE B 1 5 ? -23.844 -13.188 4.203 1 94.44 5 PHE B O 1
ATOM 2776 N N . ARG B 1 6 ? -23.094 -11.383 3.139 1 96.25 6 ARG B N 1
ATOM 2777 C CA . ARG B 1 6 ? -21.719 -11.531 3.58 1 96.25 6 ARG B CA 1
ATOM 2778 C C . ARG B 1 6 ? -21.609 -11.359 5.09 1 96.25 6 ARG B C 1
ATOM 2780 O O . ARG B 1 6 ? -20.844 -12.078 5.746 1 96.25 6 ARG B O 1
ATOM 2787 N N . LEU B 1 7 ? -22.375 -10.453 5.598 1 95.94 7 LEU B N 1
ATOM 2788 C CA . LEU B 1 7 ? -22.375 -10.234 7.043 1 95.94 7 LEU B CA 1
ATOM 2789 C C . LEU B 1 7 ? -23 -11.414 7.773 1 95.94 7 LEU B C 1
ATOM 2791 O O . LEU B 1 7 ? -22.531 -11.805 8.844 1 95.94 7 LEU B O 1
ATOM 2795 N N . GLN B 1 8 ? -24 -11.992 7.176 1 95.12 8 GLN B N 1
ATOM 2796 C CA . GLN B 1 8 ? -24.609 -13.18 7.766 1 95.12 8 GLN B CA 1
ATOM 2797 C C . GLN B 1 8 ? -23.641 -14.352 7.789 1 95.12 8 GLN B C 1
ATOM 2799 O O . GLN B 1 8 ? -23.562 -15.086 8.773 1 95.12 8 GLN B O 1
ATOM 2804 N N . ASN B 1 9 ? -22.922 -14.516 6.742 1 95.75 9 ASN B N 1
ATOM 2805 C CA . ASN B 1 9 ? -21.922 -15.57 6.695 1 95.75 9 ASN B CA 1
ATOM 2806 C C . ASN B 1 9 ? -20.828 -15.344 7.734 1 95.75 9 ASN B C 1
ATOM 2808 O O . ASN B 1 9 ? -20.312 -16.297 8.32 1 95.75 9 ASN B O 1
ATOM 2812 N N . LEU B 1 10 ? -20.438 -14.047 7.926 1 96.94 10 LEU B N 1
ATOM 2813 C CA . LEU B 1 10 ? -19.438 -13.734 8.93 1 96.94 10 LEU B CA 1
ATOM 2814 C C . LEU B 1 10 ? -19.938 -14.078 10.328 1 96.94 10 LEU B C 1
ATOM 2816 O O . LEU B 1 10 ? -19.172 -14.523 11.18 1 96.94 10 LEU B O 1
ATOM 2820 N N . ARG B 1 11 ? -21.203 -13.875 10.562 1 95.12 11 ARG B N 1
ATOM 2821 C CA . ARG B 1 11 ? -21.797 -14.219 11.844 1 95.12 11 ARG B CA 1
ATOM 2822 C C . ARG B 1 11 ? -21.719 -15.719 12.109 1 95.12 11 ARG B C 1
ATOM 2824 O O . ARG B 1 11 ? -21.5 -16.141 13.242 1 95.12 11 ARG B O 1
ATOM 2831 N N . VAL B 1 12 ? -21.875 -16.469 11.109 1 93.88 12 VAL B N 1
ATOM 2832 C CA . VAL B 1 12 ? -21.703 -17.906 11.219 1 93.88 12 VAL B CA 1
ATOM 2833 C C . VAL B 1 12 ? -20.266 -18.234 11.617 1 93.88 12 VAL B C 1
ATOM 2835 O O . VAL B 1 12 ? -20.047 -19.094 12.477 1 93.88 12 VAL B O 1
ATOM 2838 N N . GLN B 1 13 ? -19.297 -17.531 11.031 1 92.75 13 GLN B N 1
ATOM 2839 C CA . GLN B 1 13 ? -17.891 -17.734 11.398 1 92.75 13 GLN B CA 1
ATOM 2840 C C . GLN B 1 13 ? -17.656 -17.359 12.859 1 92.75 13 GLN B C 1
ATOM 2842 O O . GLN B 1 13 ? -16.891 -18.031 13.555 1 92.75 13 GLN B O 1
ATOM 2847 N N . LEU B 1 14 ? -18.266 -16.266 13.266 1 94.44 14 LEU B N 1
ATOM 2848 C CA . LEU B 1 14 ? -18.141 -15.812 14.641 1 94.44 14 LEU B CA 1
ATOM 2849 C C . LEU B 1 14 ? -18.516 -16.922 15.625 1 94.44 14 LEU B C 1
ATOM 2851 O O . LEU B 1 14 ? -17.859 -17.094 16.641 1 94.44 14 LEU B O 1
ATOM 2855 N N . SER B 1 15 ? -19.531 -17.672 15.312 1 91.56 15 SER B N 1
ATOM 2856 C CA . SER B 1 15 ? -20 -18.719 16.188 1 91.56 15 SER B CA 1
ATOM 2857 C C . SER B 1 15 ? -18.969 -19.828 16.359 1 91.56 15 SER B C 1
ATOM 2859 O O . SER B 1 15 ? -18.922 -20.5 17.391 1 91.56 15 SER B O 1
ATOM 2861 N N . LYS B 1 16 ? -18.078 -19.922 15.406 1 92.06 16 LYS B N 1
ATOM 2862 C CA . LYS B 1 16 ? -17.031 -20.938 15.438 1 92.06 16 LYS B CA 1
ATOM 2863 C C . LYS B 1 16 ? -15.82 -20.453 16.219 1 92.06 16 LYS B C 1
ATOM 2865 O O . LYS B 1 16 ? -15.016 -21.266 16.672 1 92.06 16 LYS B O 1
ATOM 2870 N N . LEU B 1 17 ? -15.523 -19.125 16.391 1 92.12 17 LEU B N 1
ATOM 2871 C CA . LEU B 1 17 ? -14.336 -18.531 17 1 92.12 17 LEU B CA 1
ATOM 2872 C C . LEU B 1 17 ? -14.477 -18.453 18.516 1 92.12 17 LEU B C 1
ATOM 2874 O O . LEU B 1 17 ? -13.5 -18.203 19.219 1 92.12 17 LEU B O 1
ATOM 2878 N N . LYS B 1 18 ? -15.547 -18.812 19.125 1 89.69 18 LYS B N 1
ATOM 2879 C CA . LYS B 1 18 ? -15.789 -18.703 20.562 1 89.69 18 LYS B CA 1
ATOM 2880 C C . LYS B 1 18 ? -15.57 -17.281 21.047 1 89.69 18 LYS B C 1
ATOM 2882 O O . LYS B 1 18 ? -14.867 -17.047 22.047 1 89.69 18 LYS B O 1
ATOM 2887 N N . CYS B 1 19 ? -15.938 -16.281 20.344 1 95.38 19 CYS B N 1
ATOM 2888 C CA . CYS B 1 19 ? -15.883 -14.859 20.688 1 95.38 19 CYS B CA 1
ATOM 2889 C C . CYS B 1 19 ? -17.281 -14.258 20.75 1 95.38 19 CYS B C 1
ATOM 2891 O O . CYS B 1 19 ? -18.203 -14.734 20.078 1 95.38 19 CYS B O 1
ATOM 2893 N N . ASP B 1 20 ? -17.438 -13.266 21.594 1 96.44 20 ASP B N 1
ATOM 2894 C CA . ASP B 1 20 ? -18.703 -12.555 21.719 1 96.44 20 ASP B CA 1
ATOM 2895 C C . ASP B 1 20 ? -18.859 -11.516 20.609 1 96.44 20 ASP B C 1
ATOM 2897 O O . ASP B 1 20 ? -19.969 -11.086 20.297 1 96.44 20 ASP B O 1
ATOM 2901 N N . ALA B 1 21 ? -17.719 -11.094 20.078 1 97.31 21 ALA B N 1
ATOM 2902 C CA . ALA B 1 21 ? -17.688 -10.109 19 1 97.31 21 ALA B CA 1
ATOM 2903 C C . ALA B 1 21 ? -16.406 -10.258 18.172 1 97.31 21 ALA B C 1
ATOM 2905 O O . ALA B 1 21 ? -15.43 -10.852 18.641 1 97.31 21 ALA B O 1
ATOM 2906 N N . LEU B 1 22 ? -16.5 -9.836 16.969 1 98.06 22 LEU B N 1
ATOM 2907 C CA . LEU B 1 22 ? -15.328 -9.773 16.094 1 98.06 22 LEU B CA 1
ATOM 2908 C C . LEU B 1 22 ? -15.141 -8.367 15.539 1 98.06 22 LEU B C 1
ATOM 2910 O O . LEU B 1 22 ? -16.078 -7.777 14.992 1 98.06 22 LEU B O 1
ATOM 2914 N N . ALA B 1 23 ? -13.977 -7.832 15.789 1 98.12 23 ALA B N 1
ATOM 2915 C CA . ALA B 1 23 ? -13.602 -6.539 15.219 1 98.12 23 ALA B CA 1
ATOM 2916 C C . ALA B 1 23 ? -12.836 -6.711 13.914 1 98.12 23 ALA B C 1
ATOM 2918 O O . ALA B 1 23 ? -11.766 -7.312 13.891 1 98.12 23 ALA B O 1
ATOM 2919 N N . VAL B 1 24 ? -13.43 -6.234 12.812 1 98.44 24 VAL B N 1
ATOM 2920 C CA . VAL B 1 24 ? -12.789 -6.238 11.5 1 98.44 24 VAL B CA 1
ATOM 2921 C C . VAL B 1 24 ? -12.234 -4.852 11.195 1 98.44 24 VAL B C 1
ATOM 2923 O O . VAL B 1 24 ? -12.992 -3.896 11.016 1 98.44 24 VAL B O 1
ATOM 2926 N N . THR B 1 25 ? -10.906 -4.809 11.117 1 97.38 25 THR B N 1
ATOM 2927 C CA . THR B 1 25 ? -10.281 -3.498 10.977 1 97.38 25 THR B CA 1
ATOM 2928 C C . THR B 1 25 ? -9.523 -3.404 9.656 1 97.38 25 THR B C 1
ATOM 2930 O O . THR B 1 25 ? -9.18 -2.309 9.203 1 97.38 25 THR B O 1
ATOM 2933 N N . HIS B 1 26 ? -9.133 -4.551 9.086 1 97.69 26 HIS B N 1
ATOM 2934 C CA . HIS B 1 26 ? -8.469 -4.516 7.789 1 97.69 26 HIS B CA 1
ATOM 2935 C C . HIS B 1 26 ? -9.391 -3.936 6.719 1 97.69 26 HIS B C 1
ATOM 2937 O O . HIS B 1 26 ? -10.453 -4.488 6.441 1 97.69 26 HIS B O 1
ATOM 2943 N N . LEU B 1 27 ? -8.961 -2.877 6.098 1 97.38 27 LEU B N 1
ATOM 2944 C CA . LEU B 1 27 ? -9.852 -2.076 5.258 1 97.38 27 LEU B CA 1
ATOM 2945 C C . LEU B 1 27 ? -10.328 -2.875 4.051 1 97.38 27 LEU B C 1
ATOM 2947 O O . LEU B 1 27 ? -11.453 -2.689 3.582 1 97.38 27 LEU B O 1
ATOM 2951 N N . THR B 1 28 ? -9.5 -3.791 3.533 1 97.56 28 THR B N 1
ATOM 2952 C CA . THR B 1 28 ? -9.945 -4.645 2.438 1 97.56 28 THR B CA 1
ATOM 2953 C C . THR B 1 28 ? -11.117 -5.516 2.873 1 97.56 28 THR B C 1
ATOM 2955 O O . THR B 1 28 ? -12.078 -5.707 2.115 1 97.56 28 THR B O 1
ATOM 2958 N N . ASN B 1 29 ? -11.031 -6.008 4.109 1 98.25 29 ASN B N 1
ATOM 2959 C CA . ASN B 1 29 ? -12.117 -6.805 4.656 1 98.25 29 ASN B CA 1
ATOM 2960 C C . ASN B 1 29 ? -13.367 -5.961 4.891 1 98.25 29 ASN B C 1
ATOM 2962 O O . ASN B 1 29 ? -14.484 -6.41 4.633 1 98.25 29 ASN B O 1
ATOM 2966 N N . VAL B 1 30 ? -13.172 -4.742 5.352 1 98.25 30 VAL B N 1
ATOM 2967 C CA . VAL B 1 30 ? -14.289 -3.82 5.531 1 98.25 30 VAL B CA 1
ATOM 2968 C C . VAL B 1 30 ? -14.961 -3.553 4.188 1 98.25 30 VAL B C 1
ATOM 2970 O O . VAL B 1 30 ? -16.188 -3.629 4.078 1 98.25 30 VAL B O 1
ATOM 2973 N N . ARG B 1 31 ? -14.156 -3.293 3.17 1 96.88 31 ARG B N 1
ATOM 2974 C CA . ARG B 1 31 ? -14.664 -3.061 1.82 1 96.88 31 ARG B CA 1
ATOM 2975 C C . ARG B 1 31 ? -15.453 -4.262 1.318 1 96.88 31 ARG B C 1
ATOM 2977 O O . ARG B 1 31 ? -16.531 -4.105 0.727 1 96.88 31 ARG B O 1
ATOM 2984 N N . TYR B 1 32 ? -14.961 -5.426 1.584 1 97.81 32 TYR B N 1
ATOM 2985 C CA . TYR B 1 32 ? -15.641 -6.652 1.179 1 97.81 32 TYR B CA 1
ATOM 2986 C C . TYR B 1 32 ? -17 -6.777 1.851 1 97.81 32 TYR B C 1
ATOM 2988 O O . TYR B 1 32 ? -17.984 -7.145 1.208 1 97.81 32 TYR B O 1
ATOM 2996 N N . LEU B 1 33 ? -17.109 -6.418 3.102 1 97.88 33 LEU B N 1
ATOM 2997 C CA . LEU B 1 33 ? -18.281 -6.711 3.924 1 97.88 33 LEU B CA 1
ATOM 2998 C C . LEU B 1 33 ? -19.375 -5.66 3.717 1 97.88 33 LEU B C 1
ATOM 3000 O O . LEU B 1 33 ? -20.547 -5.926 3.951 1 97.88 33 LEU B O 1
ATOM 3004 N N . CYS B 1 34 ? -18.922 -4.383 3.273 1 97 34 CYS B N 1
ATOM 3005 C CA . CYS B 1 34 ? -19.984 -3.393 3.277 1 97 34 CYS B CA 1
ATOM 3006 C C . CYS B 1 34 ? -19.812 -2.396 2.139 1 97 34 CYS B C 1
ATOM 3008 O O . CYS B 1 34 ? -20.609 -1.479 1.979 1 97 34 CYS B O 1
ATOM 3010 N N . GLY B 1 35 ? -18.734 -2.471 1.397 1 95.62 35 GLY B N 1
ATOM 3011 C CA . GLY B 1 35 ? -18.562 -1.639 0.217 1 95.62 35 GLY B CA 1
ATOM 3012 C C . GLY B 1 35 ? -17.922 -0.294 0.522 1 95.62 35 GLY B C 1
ATOM 3013 O O . GLY B 1 35 ? -17.688 0.509 -0.384 1 95.62 35 GLY B O 1
ATOM 3014 N N . PHE B 1 36 ? -17.609 -0.023 1.83 1 95.19 36 PHE B N 1
ATOM 3015 C CA . PHE B 1 36 ? -17.016 1.26 2.213 1 95.19 36 PHE B CA 1
ATOM 3016 C C . PHE B 1 36 ? -15.617 1.406 1.65 1 95.19 36 PHE B C 1
ATOM 3018 O O . PHE B 1 36 ? -14.789 0.496 1.774 1 95.19 36 PHE B O 1
ATOM 3025 N N . SER B 1 37 ? -15.273 2.586 1.06 1 90.94 37 SER B N 1
ATOM 3026 C CA . SER B 1 37 ? -14.016 2.764 0.352 1 90.94 37 SER B CA 1
ATOM 3027 C C . SER B 1 37 ? -13.117 3.77 1.065 1 90.94 37 SER B C 1
ATOM 3029 O O . SER B 1 37 ? -12.055 4.129 0.559 1 90.94 37 SER B O 1
ATOM 3031 N N . GLY B 1 38 ? -13.578 4.262 2.24 1 90 38 GLY B N 1
ATOM 3032 C CA . GLY B 1 38 ? -12.758 5.215 2.98 1 90 38 GLY B CA 1
ATOM 3033 C C . GLY B 1 38 ? -11.547 4.582 3.629 1 90 38 GLY B C 1
ATOM 3034 O O . GLY B 1 38 ? -11.375 3.361 3.586 1 90 38 GLY B O 1
ATOM 3035 N N . SER B 1 39 ? -10.688 5.379 4.211 1 91.06 39 SER B N 1
ATOM 3036 C CA . SER B 1 39 ? -9.398 4.902 4.711 1 91.06 39 SER B CA 1
ATOM 3037 C C . SER B 1 39 ? -9.414 4.77 6.23 1 91.06 39 SER B C 1
ATOM 3039 O O . SER B 1 39 ? -8.375 4.547 6.852 1 91.06 39 SER B O 1
ATOM 3041 N N . SER B 1 40 ? -10.523 4.973 6.863 1 94.19 40 SER B N 1
ATOM 3042 C CA . SER B 1 40 ? -10.664 4.816 8.305 1 94.19 40 SER B CA 1
ATOM 3043 C C . SER B 1 40 ? -12.008 4.191 8.664 1 94.19 40 SER B C 1
ATOM 3045 O O . SER B 1 40 ? -13.047 4.844 8.57 1 94.19 40 SER B O 1
ATOM 3047 N N . ALA B 1 41 ? -11.953 2.941 9.055 1 97.62 41 ALA B N 1
ATOM 3048 C CA . ALA B 1 41 ? -13.211 2.254 9.344 1 97.62 41 ALA B CA 1
ATOM 3049 C C . ALA B 1 41 ? -12.961 0.938 10.07 1 97.62 41 ALA B C 1
ATOM 3051 O O . ALA B 1 41 ? -11.844 0.407 10.047 1 97.62 41 ALA B O 1
ATOM 3052 N N . MET B 1 42 ? -13.961 0.471 10.75 1 97.94 42 MET B N 1
ATOM 3053 C CA . MET B 1 42 ? -14.008 -0.854 11.359 1 97.94 42 MET B CA 1
ATOM 3054 C C . MET B 1 42 ? -15.438 -1.391 11.391 1 97.94 42 MET B C 1
ATOM 3056 O O . MET B 1 42 ? -16.391 -0.617 11.398 1 97.94 42 MET B O 1
ATOM 3060 N N . ILE B 1 43 ? -15.602 -2.654 11.289 1 98.38 43 ILE B N 1
ATOM 3061 C CA . ILE B 1 43 ? -16.875 -3.332 11.508 1 98.38 43 ILE B CA 1
ATOM 3062 C C . ILE B 1 43 ? -16.797 -4.164 12.789 1 98.38 43 ILE B C 1
ATOM 3064 O O . ILE B 1 43 ? -15.844 -4.906 13 1 98.38 43 ILE B O 1
ATOM 3068 N N . LEU B 1 44 ? -17.656 -3.947 13.664 1 98.12 44 LEU B N 1
ATOM 3069 C CA . LEU B 1 44 ? -17.844 -4.754 14.859 1 98.12 44 LEU B CA 1
ATOM 3070 C C . LEU B 1 44 ? -19.078 -5.625 14.75 1 98.12 44 LEU B C 1
ATOM 3072 O O . LEU B 1 44 ? -20.203 -5.109 14.719 1 98.12 44 LEU B O 1
ATOM 3076 N N . ILE B 1 45 ? -18.891 -6.941 14.695 1 97.44 45 ILE B N 1
ATOM 3077 C CA . ILE B 1 45 ? -20.031 -7.836 14.523 1 97.44 45 ILE B CA 1
ATOM 3078 C C . ILE B 1 45 ? -20.234 -8.656 15.797 1 97.44 45 ILE B C 1
ATOM 3080 O O . ILE B 1 45 ? -19.266 -9.102 16.422 1 97.44 45 ILE B O 1
ATOM 3084 N N . THR B 1 46 ? -21.469 -8.75 16.25 1 95.75 46 THR B N 1
ATOM 3085 C CA . THR B 1 46 ? -21.938 -9.578 17.359 1 95.75 46 THR B CA 1
ATOM 3086 C C . THR B 1 46 ? -22.969 -10.586 16.875 1 95.75 46 THR B C 1
ATOM 3088 O O . THR B 1 46 ? -23.359 -10.57 15.711 1 95.75 46 THR B O 1
ATOM 3091 N N . PRO B 1 47 ? -23.375 -11.5 17.75 1 93.5 47 PRO B N 1
ATOM 3092 C CA . PRO B 1 47 ? -24.391 -12.469 17.328 1 93.5 47 PRO B CA 1
ATOM 3093 C C . PRO B 1 47 ? -25.703 -11.805 16.922 1 93.5 47 PRO B C 1
ATOM 3095 O O . PRO B 1 47 ? -26.438 -12.344 16.094 1 93.5 47 PRO B O 1
ATOM 3098 N N . ASP B 1 48 ? -25.938 -10.547 17.406 1 92.38 48 ASP B N 1
ATOM 3099 C CA . ASP B 1 48 ? -27.266 -9.984 17.219 1 92.38 48 ASP B CA 1
ATOM 3100 C C . ASP B 1 48 ? -27.203 -8.664 16.469 1 92.38 48 ASP B C 1
ATOM 3102 O O . ASP B 1 48 ? -28.25 -8.125 16.062 1 92.38 48 ASP B O 1
ATOM 3106 N N . ALA B 1 49 ? -26.031 -8.109 16.281 1 94.88 49 ALA B N 1
ATOM 3107 C CA . ALA B 1 49 ? -25.938 -6.801 15.656 1 94.88 49 ALA B CA 1
ATOM 3108 C C . ALA B 1 49 ? -24.625 -6.648 14.898 1 94.88 49 ALA B C 1
ATOM 3110 O O . ALA B 1 49 ? -23.688 -7.43 15.102 1 94.88 49 ALA B O 1
ATOM 3111 N N . ALA B 1 50 ? -24.609 -5.711 13.992 1 97.12 50 ALA B N 1
ATOM 3112 C CA . ALA B 1 50 ? -23.406 -5.309 13.266 1 97.12 50 ALA B CA 1
ATOM 3113 C C . ALA B 1 50 ? -23.25 -3.789 13.258 1 97.12 50 ALA B C 1
ATOM 3115 O O . ALA B 1 50 ? -24.203 -3.064 12.969 1 97.12 50 ALA B O 1
ATOM 3116 N N . HIS B 1 51 ? -22.062 -3.367 13.648 1 98.06 51 HIS B N 1
ATOM 3117 C CA . HIS B 1 51 ? -21.781 -1.942 13.766 1 98.06 51 HIS B CA 1
ATOM 3118 C C . HIS B 1 51 ? -20.672 -1.52 12.805 1 98.06 51 HIS B C 1
ATOM 3120 O O . HIS B 1 51 ? -19.688 -2.248 12.617 1 98.06 51 HIS B O 1
ATOM 3126 N N . PHE B 1 52 ? -20.891 -0.413 12.125 1 98.56 52 PHE B N 1
ATOM 3127 C CA . PHE B 1 52 ? -19.875 0.269 11.336 1 98.56 52 PHE B CA 1
ATOM 3128 C C . PHE B 1 52 ? -19.359 1.509 12.062 1 98.56 52 PHE B C 1
ATOM 3130 O O . PHE B 1 52 ? -20.156 2.35 12.5 1 98.56 52 PHE B O 1
ATOM 3137 N N . ILE B 1 53 ? -18.047 1.587 12.242 1 98.25 53 ILE B N 1
ATOM 3138 C CA . ILE B 1 53 ? -17.453 2.707 12.969 1 98.25 53 ILE B CA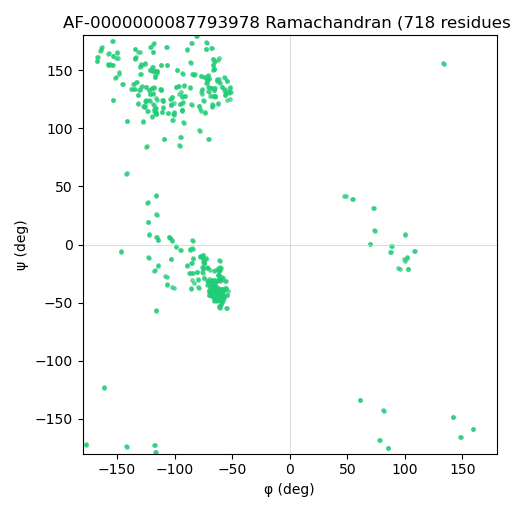 1
ATOM 3139 C C . ILE B 1 53 ? -16.453 3.43 12.07 1 98.25 53 ILE B C 1
ATOM 3141 O O . ILE B 1 53 ? -15.602 2.795 11.445 1 98.25 53 ILE B O 1
ATOM 3145 N N . THR B 1 54 ? -16.5 4.711 11.914 1 96.06 54 THR B N 1
ATOM 3146 C CA . THR B 1 54 ? -15.555 5.574 11.219 1 96.06 54 THR B CA 1
ATOM 3147 C C . THR B 1 54 ? -15.383 6.895 11.969 1 96.06 54 THR B C 1
ATOM 3149 O O . THR B 1 54 ? -15.734 7.004 13.141 1 96.06 54 THR B O 1
ATOM 3152 N N . ASP B 1 55 ? -14.664 7.797 11.406 1 90.06 55 ASP B N 1
ATOM 3153 C CA . ASP B 1 55 ? -14.492 9.094 12.055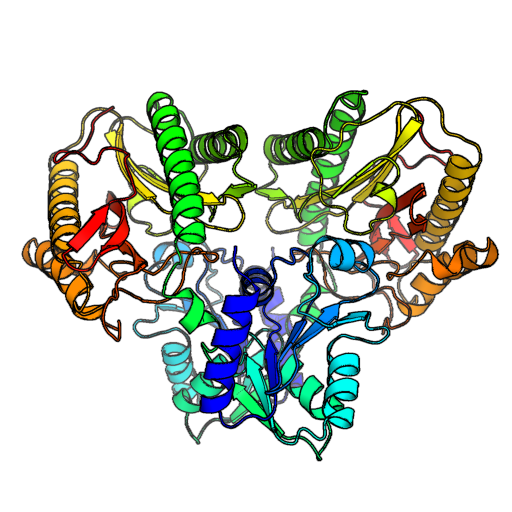 1 90.06 55 ASP B CA 1
ATOM 3154 C C . ASP B 1 55 ? -15.094 10.211 11.203 1 90.06 55 ASP B C 1
ATOM 3156 O O . ASP B 1 55 ? -15.719 9.945 10.172 1 90.06 55 ASP B O 1
ATOM 3160 N N . PHE B 1 56 ? -14.984 11.438 11.664 1 80 56 PHE B N 1
ATOM 3161 C CA . PHE B 1 56 ? -15.719 12.57 11.117 1 80 56 PHE B CA 1
ATOM 3162 C C . PHE B 1 56 ? -15.336 12.812 9.664 1 80 56 PHE B C 1
ATOM 3164 O O . PHE B 1 56 ? -16.125 13.367 8.898 1 80 56 PHE B O 1
ATOM 3171 N N . ARG B 1 57 ? -14.148 12.438 9.242 1 81.56 57 ARG B N 1
ATOM 3172 C CA . ARG B 1 57 ? -13.672 12.68 7.879 1 81.56 57 ARG B CA 1
ATOM 3173 C C . ARG B 1 57 ? -14.555 11.969 6.859 1 81.56 57 ARG B C 1
ATOM 3175 O O . ARG B 1 57 ? -14.633 12.391 5.703 1 81.56 57 ARG B O 1
ATOM 3182 N N . TYR B 1 58 ? -15.273 10.898 7.383 1 87 58 TYR B N 1
ATOM 3183 C CA . TYR B 1 58 ? -15.984 10.055 6.43 1 87 58 TYR B CA 1
ATOM 3184 C C . TYR B 1 58 ? -17.469 9.984 6.762 1 87 58 TYR B C 1
ATOM 3186 O O . TYR B 1 58 ? -18.156 9.047 6.344 1 87 58 TYR B O 1
ATOM 3194 N N . ARG B 1 59 ? -17.953 10.906 7.516 1 84.69 59 ARG B N 1
ATOM 3195 C CA . ARG B 1 59 ? -19.344 10.906 7.938 1 84.69 59 ARG B CA 1
ATOM 3196 C C . ARG B 1 59 ? -20.281 10.836 6.734 1 84.69 59 ARG B C 1
ATOM 3198 O O . ARG B 1 59 ? -21.125 9.938 6.645 1 84.69 59 ARG B O 1
ATOM 3205 N N . SER B 1 60 ? -20.094 11.766 5.82 1 82.81 60 SER B N 1
ATOM 3206 C CA . SER B 1 60 ? -20.969 11.828 4.652 1 82.81 60 SER B CA 1
ATOM 3207 C C . SER B 1 60 ? -20.781 10.602 3.758 1 82.81 60 SER B C 1
ATOM 3209 O O . SER B 1 60 ? -21.75 10.07 3.217 1 82.81 60 SER B O 1
ATOM 3211 N N . GLN B 1 61 ? -19.594 10.195 3.643 1 85.69 61 GLN B N 1
ATOM 3212 C CA . GLN B 1 61 ? -19.297 9.039 2.805 1 85.69 61 GLN B CA 1
ATOM 3213 C C . GLN B 1 61 ? -19.938 7.773 3.379 1 85.69 61 GLN B C 1
ATOM 3215 O O . GLN B 1 61 ? -20.453 6.938 2.635 1 85.69 61 GLN B O 1
ATOM 3220 N N . ALA B 1 62 ? -19.844 7.613 4.664 1 92.12 62 ALA B N 1
ATOM 3221 C CA . ALA B 1 62 ? -20.453 6.457 5.324 1 92.12 62 ALA B CA 1
ATOM 3222 C C . ALA B 1 62 ? -21.953 6.418 5.094 1 92.12 62 ALA B C 1
ATOM 3224 O O . ALA B 1 62 ? -22.516 5.355 4.832 1 92.12 62 ALA B O 1
ATOM 3225 N N . GLN B 1 63 ? -22.547 7.562 5.129 1 88.25 63 GLN B N 1
ATOM 3226 C CA . GLN B 1 63 ? -23.984 7.652 4.895 1 88.25 63 GLN B CA 1
ATOM 3227 C C . GLN B 1 63 ? -24.344 7.238 3.471 1 88.25 63 GLN B C 1
ATOM 3229 O O . GLN B 1 63 ? -25.375 6.605 3.242 1 88.25 63 GLN B O 1
ATOM 3234 N N . ALA B 1 64 ? -23.5 7.508 2.619 1 86.62 64 ALA B N 1
ATOM 3235 C CA . ALA B 1 64 ? -23.75 7.246 1.205 1 86.62 64 ALA B CA 1
ATOM 3236 C C . ALA B 1 64 ? -23.438 5.797 0.849 1 86.62 64 ALA B C 1
ATOM 3238 O O . ALA B 1 64 ? -24.094 5.203 -0.012 1 86.62 64 ALA B O 1
ATOM 3239 N N . GLN B 1 65 ? -22.453 5.172 1.495 1 91.19 65 GLN B N 1
ATOM 3240 C CA . GLN B 1 65 ? -21.906 3.908 1.01 1 91.19 65 GLN B CA 1
ATOM 3241 C C . GLN B 1 65 ? -22.359 2.746 1.894 1 91.19 65 GLN B C 1
ATOM 3243 O O . GLN B 1 65 ? -22.406 1.601 1.44 1 91.19 65 GLN B O 1
ATOM 3248 N N . VAL B 1 66 ? -22.625 2.986 3.125 1 95.75 66 VAL B N 1
ATOM 3249 C CA . VAL B 1 66 ? -22.859 1.901 4.07 1 95.75 66 VAL B CA 1
ATOM 3250 C C . VAL B 1 66 ? -24.359 1.617 4.16 1 95.75 66 VAL B C 1
ATOM 3252 O O . VAL B 1 66 ? -25.156 2.533 4.359 1 95.75 66 VAL B O 1
ATOM 3255 N N . GLY B 1 67 ? -24.766 0.354 3.99 1 93.62 67 GLY B N 1
ATOM 3256 C CA . GLY B 1 67 ? -26.172 -0.042 3.975 1 93.62 67 GLY B CA 1
ATOM 3257 C C . GLY B 1 67 ? -26.812 0 5.348 1 93.62 67 GLY B C 1
ATOM 3258 O O . GLY B 1 67 ? -26.125 0.023 6.367 1 93.62 67 GLY B O 1
ATOM 3259 N N . ALA B 1 68 ? -28.109 -0.104 5.383 1 91.94 68 ALA B N 1
ATOM 3260 C CA . ALA B 1 68 ? -28.922 0.051 6.582 1 91.94 68 ALA B CA 1
ATOM 3261 C C . ALA B 1 68 ? -28.766 -1.147 7.516 1 91.94 68 ALA B C 1
ATOM 3263 O O . ALA B 1 68 ? -29.172 -1.095 8.68 1 91.94 68 ALA B O 1
ATOM 3264 N N . TYR B 1 69 ? -28.172 -2.189 7.012 1 92.69 69 TYR B N 1
ATOM 3265 C CA . TYR B 1 69 ? -27.984 -3.393 7.816 1 92.69 69 TYR B CA 1
ATOM 3266 C C . TYR B 1 69 ? -26.859 -3.193 8.828 1 92.69 69 TYR B C 1
ATOM 3268 O O . TYR B 1 69 ? -26.672 -4.023 9.719 1 92.69 69 TYR B O 1
ATOM 3276 N N . LEU B 1 70 ? -26.109 -2.102 8.742 1 96.94 70 LEU B N 1
ATOM 3277 C CA . LEU B 1 70 ? -25.078 -1.725 9.703 1 96.94 70 LEU B CA 1
ATOM 3278 C C . LEU B 1 70 ? -25.5 -0.479 10.477 1 96.94 70 LEU B C 1
ATOM 3280 O O . LEU B 1 70 ? -26.031 0.466 9.898 1 96.94 70 LEU B O 1
ATOM 3284 N N . LYS B 1 71 ? -25.344 -0.516 11.766 1 97.06 71 LYS B N 1
ATOM 3285 C CA . LYS B 1 71 ? -25.484 0.701 12.562 1 97.06 71 LYS B CA 1
ATOM 3286 C C . LYS B 1 71 ? -24.219 1.56 12.469 1 97.06 71 LYS B C 1
ATOM 3288 O O . LYS B 1 71 ? -23.141 1.147 12.914 1 97.06 71 LYS B O 1
ATOM 3293 N N . VAL B 1 72 ? -24.328 2.764 11.969 1 97.31 72 VAL B N 1
ATOM 3294 C CA . VAL B 1 72 ? -23.172 3.615 11.695 1 97.31 72 VAL B CA 1
ATOM 3295 C C . VAL B 1 72 ? -22.875 4.473 12.922 1 97.31 72 VAL B C 1
ATOM 3297 O O . VAL B 1 72 ? -23.766 5.102 13.492 1 97.31 72 VAL B O 1
ATOM 3300 N N . HIS B 1 73 ? -21.625 4.422 13.352 1 97.19 73 HIS B N 1
ATOM 3301 C CA . HIS B 1 73 ? -21.125 5.246 14.445 1 97.19 73 HIS B CA 1
ATOM 3302 C C . HIS B 1 73 ? -19.984 6.145 13.977 1 97.19 73 HIS B C 1
ATOM 3304 O O . HIS B 1 73 ? -19.062 5.688 13.281 1 97.19 73 HIS B O 1
ATOM 3310 N N . ILE B 1 74 ? -20.047 7.387 14.359 1 93.69 74 ILE B N 1
ATOM 3311 C CA . ILE B 1 74 ? -18.953 8.32 14.102 1 93.69 74 ILE B CA 1
ATOM 3312 C C . ILE B 1 74 ? -18.125 8.516 15.375 1 93.69 74 ILE B C 1
ATOM 3314 O O . ILE B 1 74 ? -18.578 9.164 16.312 1 93.69 74 ILE B O 1
ATOM 3318 N N . ALA B 1 75 ? -16.953 7.949 15.375 1 93.94 75 ALA B N 1
ATOM 3319 C CA . ALA B 1 75 ? -16.078 8.008 16.547 1 93.94 75 ALA B CA 1
ATOM 3320 C C . ALA B 1 75 ? -15.508 9.406 16.734 1 93.94 75 ALA B C 1
ATOM 3322 O O . ALA B 1 75 ? -15.094 10.055 15.758 1 93.94 75 ALA B O 1
ATOM 3323 N N . GLU B 1 76 ? -15.398 9.82 17.922 1 84.62 76 GLU B N 1
ATOM 3324 C CA . GLU B 1 76 ? -14.867 11.148 18.234 1 84.62 76 GLU B CA 1
ATOM 3325 C C . GLU B 1 76 ? -13.414 11.062 18.703 1 84.62 76 GLU B C 1
ATOM 3327 O O . GLU B 1 76 ? -12.633 11.977 18.469 1 84.62 76 GLU B O 1
ATOM 3332 N N . ARG B 1 77 ? -13.156 9.992 19.438 1 84.44 77 ARG B N 1
ATOM 3333 C CA . ARG B 1 77 ? -11.852 9.898 20.078 1 84.44 77 ARG B CA 1
ATOM 3334 C C . ARG B 1 77 ? -11.055 8.719 19.531 1 84.44 77 ARG B C 1
ATOM 3336 O O . ARG B 1 77 ? -10.078 8.289 20.141 1 84.44 77 ARG B O 1
ATOM 3343 N N . GLY B 1 78 ? -11.57 8.062 18.516 1 91.12 78 GLY B N 1
ATOM 3344 C CA . GLY B 1 78 ? -10.898 6.906 17.938 1 91.12 78 GLY B CA 1
ATOM 3345 C C . GLY B 1 78 ? -11.828 5.73 17.703 1 91.12 78 GLY B C 1
ATOM 3346 O O . GLY B 1 78 ? -12.797 5.547 18.453 1 91.12 78 GLY B O 1
ATOM 3347 N N . LEU B 1 79 ? -11.484 4.902 16.797 1 95.44 79 LEU B N 1
ATOM 3348 C CA . LEU B 1 79 ? -12.352 3.797 16.391 1 95.44 79 LEU B CA 1
ATOM 3349 C C . LEU B 1 79 ? -12.492 2.787 17.531 1 95.44 79 LEU B C 1
ATOM 3351 O O . LEU B 1 79 ? -13.602 2.367 17.859 1 95.44 79 LEU B O 1
ATOM 3355 N N . TRP B 1 80 ? -11.352 2.455 18.188 1 95.12 80 TRP B N 1
ATOM 3356 C CA . TRP B 1 80 ? -11.391 1.424 19.219 1 95.12 80 TRP B CA 1
ATOM 3357 C C . TRP B 1 80 ? -12.047 1.946 20.484 1 95.12 80 TRP B C 1
ATOM 3359 O O . TRP B 1 80 ? -12.648 1.178 21.234 1 95.12 80 TRP B O 1
ATOM 3369 N N . GLN B 1 81 ? -11.93 3.244 20.703 1 94.75 81 GLN B N 1
ATOM 3370 C CA . GLN B 1 81 ? -12.656 3.816 21.844 1 94.75 81 GLN B CA 1
ATOM 3371 C C . GLN B 1 81 ? -14.164 3.664 21.656 1 94.75 81 GLN B C 1
ATOM 3373 O O . GLN B 1 81 ? -14.867 3.314 22.609 1 94.75 81 GLN B O 1
ATOM 3378 N N . GLU B 1 82 ? -14.586 3.973 20.453 1 95.94 82 GLU B N 1
ATOM 3379 C CA . GLU B 1 82 ? -16 3.789 20.141 1 95.94 82 GLU B CA 1
ATOM 3380 C C . GLU B 1 82 ? -16.391 2.316 20.219 1 95.94 82 GLU B C 1
ATOM 3382 O O . GLU B 1 82 ? -17.453 1.977 20.75 1 95.94 82 GLU B O 1
ATOM 3387 N N . ALA B 1 83 ? -15.578 1.439 19.719 1 96.25 83 ALA B N 1
ATOM 3388 C CA . ALA B 1 83 ? -15.828 0.001 19.766 1 96.25 83 ALA B CA 1
ATOM 3389 C C . ALA B 1 83 ? -15.945 -0.481 21.219 1 96.25 83 ALA B C 1
ATOM 3391 O O . ALA B 1 83 ? -16.828 -1.283 21.531 1 96.25 83 ALA B O 1
ATOM 3392 N N . ALA B 1 84 ? -15.039 -0.005 22.078 1 95.12 84 ALA B N 1
ATOM 3393 C CA . ALA B 1 84 ? -15.039 -0.392 23.5 1 95.12 84 ALA B CA 1
ATOM 3394 C C . ALA B 1 84 ? -16.359 -0.029 24.156 1 95.12 84 ALA B C 1
ATOM 3396 O O . ALA B 1 84 ? -16.906 -0.805 24.953 1 95.12 84 ALA B O 1
ATOM 3397 N N . LYS B 1 85 ? -16.859 1.152 23.797 1 94.5 85 LYS B N 1
ATOM 3398 C CA . LYS B 1 85 ? -18.156 1.583 24.328 1 94.5 85 LYS B CA 1
ATOM 3399 C C . LYS B 1 85 ? -19.266 0.62 23.922 1 94.5 85 LYS B C 1
ATOM 3401 O O . LYS B 1 85 ? -20.078 0.218 24.766 1 94.5 85 LYS B O 1
ATOM 3406 N N . ILE B 1 86 ? -19.281 0.263 22.703 1 95.44 86 ILE B N 1
ATOM 3407 C CA . ILE B 1 86 ? -20.297 -0.622 22.172 1 95.44 86 ILE B CA 1
ATOM 3408 C C . ILE B 1 86 ? -20.188 -1.999 22.812 1 95.44 86 ILE B C 1
ATOM 3410 O O . ILE B 1 86 ? -21.203 -2.586 23.219 1 95.44 86 ILE B O 1
ATOM 3414 N N . LEU B 1 87 ? -19 -2.479 22.969 1 95.19 87 LEU B N 1
ATOM 3415 C CA . LEU B 1 87 ? -18.75 -3.801 23.531 1 95.19 87 LEU B CA 1
ATOM 3416 C C . LEU B 1 87 ? -19.156 -3.861 24.984 1 95.19 87 LEU B C 1
ATOM 3418 O O . LEU B 1 87 ? -19.781 -4.836 25.422 1 95.19 87 LEU B O 1
ATOM 3422 N N . LYS B 1 88 ? -18.766 -2.828 25.719 1 92.44 88 LYS B N 1
ATOM 3423 C CA . LYS B 1 88 ? -19.141 -2.762 27.125 1 92.44 88 LYS B CA 1
ATOM 3424 C C . LYS B 1 88 ? -20.656 -2.754 27.297 1 92.44 88 LYS B C 1
ATOM 3426 O O . LYS B 1 88 ? -21.188 -3.449 28.172 1 92.44 88 LYS B O 1
ATOM 3431 N N . LYS B 1 89 ? -21.281 -1.984 26.469 1 92.12 89 LYS B N 1
ATOM 3432 C CA . LYS B 1 89 ? -22.734 -1.893 26.516 1 92.12 89 LYS B CA 1
ATOM 3433 C C . LYS B 1 89 ? -23.375 -3.25 26.234 1 92.12 89 LYS B C 1
ATOM 3435 O O . LYS B 1 89 ? -24.422 -3.57 26.812 1 92.12 89 LYS B O 1
ATOM 3440 N N . ASN B 1 90 ? -22.75 -4.09 25.469 1 91.06 90 ASN B N 1
ATOM 3441 C CA . ASN B 1 90 ? -23.312 -5.383 25.078 1 91.06 90 ASN B CA 1
ATOM 3442 C C . ASN B 1 90 ? -22.828 -6.5 26 1 91.06 90 ASN B C 1
ATOM 3444 O O . ASN B 1 90 ? -23.203 -7.66 25.812 1 91.06 90 ASN B O 1
ATOM 3448 N N . GLY B 1 91 ? -21.953 -6.203 26.906 1 89.62 91 GLY B N 1
ATOM 3449 C CA . GLY B 1 91 ? -21.484 -7.18 27.859 1 89.62 91 GLY B CA 1
ATOM 3450 C C . GLY B 1 91 ? -20.547 -8.203 27.25 1 89.62 91 GLY B C 1
ATOM 3451 O O . GLY B 1 91 ? -20.547 -9.375 27.641 1 89.62 91 GLY B O 1
ATOM 3452 N N . ALA B 1 92 ? -19.812 -7.793 26.266 1 92.62 92 ALA B N 1
ATOM 3453 C CA . ALA B 1 92 ? -18.891 -8.711 25.609 1 92.62 92 ALA B CA 1
ATOM 3454 C C . ALA B 1 92 ? -17.703 -9.039 26.531 1 92.62 92 ALA B C 1
ATOM 3456 O O . ALA B 1 92 ? -17.172 -8.156 27.203 1 92.62 92 ALA B O 1
ATOM 3457 N N . ALA B 1 93 ? -17.359 -10.281 26.594 1 94.12 93 ALA B N 1
ATOM 3458 C CA . ALA B 1 93 ? -16.25 -10.727 27.438 1 94.12 93 ALA B CA 1
ATOM 3459 C C . ALA B 1 93 ? -15.031 -11.086 26.578 1 94.12 93 ALA B C 1
ATOM 3461 O O . ALA B 1 93 ? -13.883 -10.922 27.016 1 94.12 93 ALA B O 1
ATOM 3462 N N . ARG B 1 94 ? -15.305 -11.602 25.469 1 95.94 94 ARG B N 1
ATOM 3463 C CA . ARG B 1 94 ? -14.242 -12.031 24.562 1 95.94 94 ARG B CA 1
ATOM 3464 C C . ARG B 1 94 ? -14.406 -11.414 23.188 1 95.94 94 ARG B C 1
ATOM 3466 O O . ARG B 1 94 ? -15.414 -11.656 22.5 1 95.94 94 ARG B O 1
ATOM 3473 N N . VAL B 1 95 ? -13.391 -10.648 22.781 1 96.88 95 VAL B N 1
ATOM 3474 C CA . VAL B 1 95 ? -13.469 -9.93 21.516 1 96.88 95 VAL B CA 1
ATOM 3475 C C . VAL B 1 95 ? -12.375 -10.43 20.562 1 96.88 95 VAL B C 1
ATOM 3477 O O . VAL B 1 95 ? -11.188 -10.344 20.891 1 96.88 95 VAL B O 1
ATOM 3480 N N . GLY B 1 96 ? -12.812 -11.016 19.438 1 97.5 96 GLY B N 1
ATOM 3481 C CA . GLY B 1 96 ? -11.859 -11.398 18.406 1 97.5 96 GLY B CA 1
ATOM 3482 C C . GLY B 1 96 ? -11.375 -10.227 17.578 1 97.5 96 GLY B C 1
ATOM 3483 O O . GLY B 1 96 ? -12.117 -9.273 17.328 1 97.5 96 GLY B O 1
ATOM 3484 N N . PHE B 1 97 ? -10.094 -10.273 17.172 1 97.81 97 PHE B N 1
ATOM 3485 C CA . PHE B 1 97 ? -9.516 -9.289 16.25 1 97.81 97 PHE B CA 1
ATOM 3486 C C . PHE B 1 97 ? -8.711 -9.977 15.156 1 97.81 97 PHE B C 1
ATOM 3488 O O . PHE B 1 97 ? -8.375 -11.156 15.273 1 97.81 97 PHE B O 1
ATOM 3495 N N . GLU B 1 98 ? -8.453 -9.328 14.102 1 97.88 98 GLU B N 1
ATOM 3496 C CA . GLU B 1 98 ? -7.715 -9.867 12.969 1 97.88 98 GLU B CA 1
ATOM 3497 C C . GLU B 1 98 ? -6.211 -9.867 13.242 1 97.88 98 GLU B C 1
ATOM 3499 O O . GLU B 1 98 ? -5.523 -8.891 12.945 1 97.88 98 GLU B O 1
ATOM 3504 N N . ALA B 1 99 ? -5.734 -10.969 13.633 1 97.75 99 ALA B N 1
ATOM 3505 C CA . ALA B 1 99 ? -4.367 -11.07 14.133 1 97.75 99 ALA B CA 1
ATOM 3506 C C . ALA B 1 99 ? -3.355 -10.797 13.023 1 97.75 99 ALA B C 1
ATOM 3508 O O . ALA B 1 99 ? -2.264 -10.289 13.281 1 97.75 99 ALA B O 1
ATOM 3509 N N . GLN B 1 100 ? -3.68 -11.109 11.773 1 96.69 100 GLN B N 1
ATOM 3510 C CA . GLN B 1 100 ? -2.771 -10.914 10.641 1 96.69 100 GLN B CA 1
ATOM 3511 C C . GLN B 1 100 ? -2.666 -9.445 10.266 1 96.69 100 GLN B C 1
ATOM 3513 O O . GLN B 1 100 ? -1.735 -9.047 9.562 1 96.69 100 GLN B O 1
ATOM 3518 N N . HIS B 1 101 ? -3.666 -8.672 10.789 1 97.12 101 HIS B N 1
ATOM 3519 C CA . HIS B 1 101 ? -3.754 -7.289 10.328 1 97.12 101 HIS B CA 1
ATOM 3520 C C . HIS B 1 101 ? -3.656 -6.309 11.492 1 97.12 101 HIS B C 1
ATOM 3522 O O . HIS B 1 101 ? -3.969 -5.125 11.336 1 97.12 101 HIS B O 1
ATOM 3528 N N . THR B 1 102 ? -3.334 -6.801 12.633 1 97.75 102 THR B N 1
ATOM 3529 C CA . THR B 1 102 ? -3.164 -5.973 13.82 1 97.75 102 THR B CA 1
ATOM 3530 C C . THR B 1 102 ? -1.732 -6.055 14.344 1 97.75 102 THR B C 1
ATOM 3532 O O . THR B 1 102 ? -1.262 -7.133 14.711 1 97.75 102 THR B O 1
ATOM 3535 N N . SER B 1 103 ? -1.092 -4.957 14.32 1 97.5 103 SER B N 1
ATOM 3536 C CA . SER B 1 103 ? 0.28 -4.953 14.82 1 97.5 103 SER B CA 1
ATOM 3537 C C . SER B 1 103 ? 0.323 -5.227 16.328 1 97.5 103 SER B C 1
ATOM 3539 O O . SER B 1 103 ? -0.671 -5.031 17.031 1 97.5 103 SER B O 1
ATOM 3541 N N . VAL B 1 104 ? 1.453 -5.652 16.812 1 97.88 104 VAL B N 1
ATOM 3542 C CA . VAL B 1 104 ? 1.64 -5.902 18.234 1 97.88 104 VAL B CA 1
ATOM 3543 C C . VAL B 1 104 ? 1.416 -4.613 19.016 1 97.88 104 VAL B C 1
ATOM 3545 O O . VAL B 1 104 ? 0.749 -4.617 20.062 1 97.88 104 VAL B O 1
ATOM 3548 N N . ALA B 1 105 ? 1.892 -3.514 18.469 1 96.44 105 ALA B N 1
ATOM 3549 C CA . ALA B 1 105 ? 1.711 -2.23 19.141 1 96.44 105 ALA B CA 1
ATOM 3550 C C . ALA B 1 105 ? 0.233 -1.86 19.234 1 96.44 105 ALA B C 1
ATOM 3552 O O . ALA B 1 105 ? -0.244 -1.432 20.297 1 96.44 105 ALA B O 1
ATOM 3553 N N . ALA B 1 106 ? -0.443 -1.99 18.141 1 95.25 106 ALA B N 1
ATOM 3554 C CA . ALA B 1 106 ? -1.875 -1.702 18.125 1 95.25 106 ALA B CA 1
ATOM 3555 C C . ALA B 1 106 ? -2.625 -2.605 19.109 1 95.25 106 ALA B C 1
ATOM 3557 O O . ALA B 1 106 ? -3.518 -2.15 19.828 1 95.25 106 ALA B O 1
ATOM 3558 N N . TRP B 1 107 ? -2.277 -3.861 19.109 1 96.81 107 TRP B N 1
ATOM 3559 C CA . TRP B 1 107 ? -2.914 -4.832 20 1 96.81 107 TRP B CA 1
ATOM 3560 C C . TRP B 1 107 ? -2.709 -4.457 21.453 1 96.81 107 TRP B C 1
ATOM 3562 O O . TRP B 1 107 ? -3.637 -4.547 22.266 1 96.81 107 TRP B O 1
ATOM 3572 N N . GLN B 1 108 ? -1.512 -4.031 21.797 1 95.19 108 GLN B N 1
ATOM 3573 C CA . GLN B 1 108 ? -1.223 -3.6 23.156 1 95.19 108 GLN B CA 1
ATOM 3574 C C . GLN B 1 108 ? -2.094 -2.412 23.547 1 95.19 108 GLN B C 1
ATOM 3576 O O . GLN B 1 108 ? -2.611 -2.361 24.672 1 95.19 108 GLN B O 1
ATOM 3581 N N . GLU B 1 109 ? -2.307 -1.53 22.641 1 92.69 109 GLU B N 1
ATOM 3582 C CA . GLU B 1 109 ? -3.164 -0.377 22.891 1 92.69 109 GLU B CA 1
ATOM 3583 C C . GLU B 1 109 ? -4.621 -0.799 23.062 1 92.69 109 GLU B C 1
ATOM 3585 O O . GLU B 1 109 ? -5.336 -0.257 23.906 1 92.69 109 GLU B O 1
ATOM 3590 N N . ILE B 1 110 ? -5.043 -1.665 22.25 1 94.25 110 ILE B N 1
ATOM 3591 C CA . ILE B 1 110 ? -6.402 -2.189 22.297 1 94.25 110 ILE B CA 1
ATOM 3592 C C . ILE B 1 110 ? -6.648 -2.836 23.672 1 94.25 110 ILE B C 1
ATOM 3594 O O . ILE B 1 110 ? -7.691 -2.613 24.281 1 94.25 110 ILE B O 1
ATOM 3598 N N . GLN B 1 111 ? -5.695 -3.582 24.109 1 95 111 GLN B N 1
ATOM 3599 C CA . GLN B 1 111 ? -5.816 -4.254 25.406 1 95 111 GLN B CA 1
ATOM 3600 C C . GLN B 1 111 ? -5.977 -3.246 26.531 1 95 111 GLN B C 1
ATOM 3602 O O . GLN B 1 111 ? -6.801 -3.438 27.438 1 95 111 GLN B O 1
ATOM 3607 N N . LYS B 1 112 ? -5.203 -2.23 26.5 1 92.94 112 LYS B N 1
ATOM 3608 C CA . LYS B 1 112 ? -5.285 -1.182 27.5 1 92.94 112 LYS B CA 1
ATOM 3609 C C . LYS B 1 112 ? -6.66 -0.516 27.5 1 92.94 112 LYS B C 1
ATOM 3611 O O . LYS B 1 112 ? -7.234 -0.242 28.547 1 92.94 112 LYS B O 1
ATOM 3616 N N . LEU B 1 113 ? -7.133 -0.28 26.328 1 91.31 113 LEU B N 1
ATOM 3617 C CA . LEU B 1 113 ? -8.406 0.403 26.156 1 91.31 113 LEU B CA 1
ATOM 3618 C C . LEU B 1 113 ? -9.562 -0.461 26.656 1 91.31 113 LEU B C 1
ATOM 3620 O O . LEU B 1 113 ? -10.492 0.046 27.281 1 91.31 113 LEU B O 1
ATOM 3624 N N . LEU B 1 114 ? -9.523 -1.719 26.359 1 93 114 LEU B N 1
ATOM 3625 C CA . LEU B 1 114 ? -10.609 -2.629 26.734 1 93 114 LEU B CA 1
ATOM 3626 C C . LEU B 1 114 ? -10.555 -2.967 28.219 1 93 114 LEU B C 1
ATOM 3628 O O . LEU B 1 114 ? -11.586 -3.283 28.812 1 93 114 LEU B O 1
ATOM 3632 N N . GLY B 1 115 ? -9.383 -2.863 28.797 1 88.69 115 GLY B N 1
ATOM 3633 C CA . GLY B 1 115 ? -9.234 -3.115 30.219 1 88.69 115 GLY B CA 1
ATOM 3634 C C . GLY B 1 115 ? -9.195 -4.594 30.562 1 88.69 115 GLY B C 1
ATOM 3635 O O . GLY B 1 115 ? -9.133 -5.441 29.672 1 88.69 115 GLY B O 1
ATOM 3636 N N . GLN B 1 116 ? -9.297 -4.91 31.797 1 86.44 116 GLN B N 1
ATOM 3637 C CA . GLN B 1 116 ? -9.094 -6.262 32.312 1 86.44 116 GLN B CA 1
ATOM 3638 C C . GLN B 1 116 ? -10.375 -7.09 32.188 1 86.44 116 GLN B C 1
ATOM 3640 O O . GLN B 1 116 ? -10.336 -8.32 32.281 1 86.44 116 GLN B O 1
ATOM 3645 N N . SER B 1 117 ? -11.453 -6.434 31.906 1 87.94 117 SER B N 1
ATOM 3646 C CA . SER B 1 117 ? -12.742 -7.129 31.906 1 87.94 117 SER B CA 1
ATOM 3647 C C . SER B 1 117 ? -13.008 -7.797 30.562 1 87.94 117 SER B C 1
ATOM 3649 O O . SER B 1 117 ? -13.914 -8.633 30.453 1 87.94 117 SER B O 1
ATOM 3651 N N . MET B 1 118 ? -12.289 -7.43 29.578 1 92.56 118 MET B N 1
ATOM 3652 C CA . MET B 1 118 ? -12.469 -7.992 28.25 1 92.56 118 MET B CA 1
ATOM 3653 C C . MET B 1 118 ? -11.18 -8.633 27.75 1 92.56 118 MET B C 1
ATOM 3655 O O . MET B 1 118 ? -10.102 -8.055 27.891 1 92.56 118 MET B O 1
ATOM 3659 N N . GLU B 1 119 ? -11.375 -9.789 27.266 1 94.75 119 GLU B N 1
ATOM 3660 C CA . GLU B 1 119 ? -10.242 -10.516 26.703 1 94.75 119 GLU B CA 1
ATOM 3661 C C . GLU B 1 119 ? -10.211 -10.383 25.188 1 94.75 119 GLU B C 1
ATOM 3663 O O . GLU B 1 119 ? -11.25 -10.438 24.531 1 94.75 119 GLU B O 1
ATOM 3668 N N . THR B 1 120 ? -9.016 -10.133 24.656 1 95.94 120 THR B N 1
ATOM 3669 C CA . THR B 1 120 ? -8.859 -10.125 23.203 1 95.94 120 THR B CA 1
ATOM 3670 C C . THR B 1 120 ? -8.453 -11.508 22.703 1 95.94 120 THR B C 1
ATOM 3672 O O . THR B 1 120 ? -7.656 -12.203 23.344 1 95.94 120 THR B O 1
ATOM 3675 N N . SER B 1 121 ? -9.023 -11.945 21.656 1 96.56 121 SER B N 1
ATOM 3676 C CA . SER B 1 121 ? -8.727 -13.234 21.031 1 96.56 121 SER B CA 1
ATOM 3677 C C . SER B 1 121 ? -8.211 -13.055 19.609 1 96.56 121 SER B C 1
ATOM 3679 O O . SER B 1 121 ? -8.891 -12.477 18.766 1 96.56 121 SER B O 1
ATOM 3681 N N . ALA B 1 122 ? -6.973 -13.555 19.375 1 96.69 122 ALA B N 1
ATOM 3682 C CA . ALA B 1 122 ? -6.395 -13.5 18.031 1 96.69 122 ALA B CA 1
ATOM 3683 C C . ALA B 1 122 ? -7.156 -14.406 17.078 1 96.69 122 ALA B C 1
ATOM 3685 O O . ALA B 1 122 ? -7.328 -15.602 17.344 1 96.69 122 ALA B O 1
ATOM 3686 N N . THR B 1 123 ? -7.668 -13.852 16.078 1 96.38 123 THR B N 1
ATOM 3687 C CA . THR B 1 123 ? -8.32 -14.625 15.023 1 96.38 123 THR B CA 1
ATOM 3688 C C . THR B 1 123 ? -7.621 -14.406 13.68 1 96.38 123 THR B C 1
ATOM 3690 O O . THR B 1 123 ? -6.969 -13.383 13.469 1 96.38 123 THR B O 1
ATOM 3693 N N . SER B 1 124 ? -7.691 -15.484 12.852 1 93.44 124 SER B N 1
ATOM 3694 C CA . SER B 1 124 ? -7.098 -15.383 11.516 1 93.44 124 SER B CA 1
ATOM 3695 C C . SER B 1 124 ? -8.047 -15.914 10.453 1 93.44 124 SER B C 1
ATOM 3697 O O . SER B 1 124 ? -8.82 -16.844 10.703 1 93.44 124 SER B O 1
ATOM 3699 N N . MET B 1 125 ? -8.148 -15.289 9.32 1 94.38 125 MET B N 1
ATOM 3700 C CA . MET B 1 125 ? -8.75 -15.773 8.086 1 94.38 125 MET B CA 1
ATOM 3701 C C . MET B 1 125 ? -10.273 -15.789 8.195 1 94.38 125 MET B C 1
ATOM 3703 O O . MET B 1 125 ? -10.953 -16.359 7.344 1 94.38 125 MET B O 1
ATOM 3707 N N . ALA B 1 126 ? -10.852 -15.148 9.258 1 96.06 126 ALA B N 1
ATOM 3708 C CA . ALA B 1 126 ? -12.297 -15.203 9.43 1 96.06 126 ALA B CA 1
ATOM 3709 C C . ALA B 1 126 ? -13.016 -14.602 8.227 1 96.06 126 ALA B C 1
ATOM 3711 O O . ALA B 1 126 ? -13.984 -15.18 7.727 1 96.06 126 ALA B O 1
ATOM 3712 N N . VAL B 1 127 ? -12.562 -13.469 7.77 1 97.56 127 VAL B N 1
ATOM 3713 C CA . VAL B 1 127 ? -13.172 -12.82 6.617 1 97.56 127 VAL B CA 1
ATOM 3714 C C . VAL B 1 127 ? -12.562 -13.375 5.328 1 97.56 127 VAL B C 1
ATOM 3716 O O . VAL B 1 127 ? -13.281 -13.648 4.363 1 97.56 127 VAL B O 1
ATOM 3719 N N . GLU B 1 128 ? -11.25 -13.656 5.328 1 96.94 128 GLU B N 1
ATOM 3720 C CA . GLU B 1 128 ? -10.539 -14.148 4.152 1 96.94 128 GLU B CA 1
ATOM 3721 C C . GLU B 1 128 ? -11.109 -15.484 3.686 1 96.94 128 GLU B C 1
ATOM 3723 O O . GLU B 1 128 ? -11.141 -15.773 2.486 1 96.94 128 GLU B O 1
ATOM 3728 N N . ASN B 1 129 ? -11.594 -16.266 4.598 1 96 129 ASN B N 1
ATOM 3729 C CA . ASN B 1 129 ? -12.18 -17.547 4.23 1 96 129 ASN B CA 1
ATOM 3730 C C . ASN B 1 129 ? -13.469 -17.375 3.432 1 96 129 ASN B C 1
ATOM 3732 O O . ASN B 1 129 ? -13.773 -18.172 2.547 1 96 129 ASN B O 1
ATOM 3736 N N . LEU B 1 130 ? -14.188 -16.328 3.781 1 97.06 130 LEU B N 1
ATOM 3737 C CA . LEU B 1 130 ? -15.391 -16.016 3.01 1 97.06 130 LEU B CA 1
ATOM 3738 C C . LEU B 1 130 ? -15.023 -15.531 1.611 1 97.06 130 LEU B C 1
ATOM 3740 O O . LEU B 1 130 ? -15.742 -15.805 0.647 1 97.06 130 LEU B O 1
ATOM 3744 N N . ARG B 1 131 ? -13.859 -14.867 1.493 1 97.62 131 ARG B N 1
ATOM 3745 C CA . ARG B 1 131 ? -13.422 -14.281 0.232 1 97.62 131 ARG B CA 1
ATOM 3746 C C . ARG B 1 131 ? -12.859 -15.344 -0.704 1 97.62 131 ARG B C 1
ATOM 3748 O O . ARG B 1 131 ? -12.656 -15.094 -1.893 1 97.62 131 ARG B O 1
ATOM 3755 N N . LEU B 1 132 ? -12.648 -16.578 -0.183 1 97.62 132 LEU B N 1
ATOM 3756 C CA . LEU B 1 132 ? -12.078 -17.656 -0.989 1 97.62 132 LEU B CA 1
ATOM 3757 C C . LEU B 1 132 ? -13 -18 -2.158 1 97.62 132 LEU B C 1
ATOM 3759 O O . LEU B 1 132 ? -12.523 -18.266 -3.266 1 97.62 132 LEU B O 1
ATOM 3763 N N . ILE B 1 133 ? -14.266 -18.016 -1.818 1 97.81 133 ILE B N 1
ATOM 3764 C CA . ILE B 1 133 ? -15.258 -18.391 -2.816 1 97.81 133 ILE B CA 1
ATOM 3765 C C . ILE B 1 133 ? -15.938 -17.141 -3.375 1 97.81 133 ILE B C 1
ATOM 3767 O O . ILE B 1 133 ? -16.672 -16.469 -2.666 1 97.81 133 ILE B O 1
ATOM 3771 N N . LYS B 1 134 ? -15.68 -16.875 -4.613 1 98.19 134 LYS B N 1
ATOM 3772 C CA . LYS B 1 134 ? -16.266 -15.695 -5.25 1 98.19 134 LYS B CA 1
ATOM 3773 C C . LYS B 1 134 ? -17.734 -15.93 -5.594 1 98.19 134 LYS B C 1
ATOM 3775 O O . LYS B 1 134 ? -18.094 -17 -6.082 1 98.19 134 LYS B O 1
ATOM 3780 N N . ASP B 1 135 ? -18.578 -14.953 -5.273 1 96.38 135 ASP B N 1
ATOM 3781 C CA . ASP B 1 135 ? -19.969 -15.031 -5.746 1 96.38 135 ASP B CA 1
ATOM 3782 C C . ASP B 1 135 ? -20.078 -14.539 -7.188 1 96.38 135 ASP B C 1
ATOM 3784 O O . ASP B 1 135 ? -19.078 -14.156 -7.801 1 96.38 135 ASP B O 1
ATOM 3788 N N . GLU B 1 136 ? -21.266 -14.57 -7.734 1 96.81 136 GLU B N 1
ATOM 3789 C CA . GLU B 1 136 ? -21.469 -14.281 -9.148 1 96.81 136 GLU B CA 1
ATOM 3790 C C . GLU B 1 136 ? -21.125 -12.828 -9.477 1 96.81 136 GLU B C 1
ATOM 3792 O O . GLU B 1 136 ? -20.609 -12.539 -10.555 1 96.81 136 GLU B O 1
ATOM 3797 N N . ASP B 1 137 ? -21.422 -11.977 -8.586 1 96.88 137 ASP B N 1
ATOM 3798 C CA . ASP B 1 137 ? -21.109 -10.562 -8.797 1 96.88 137 ASP B CA 1
ATOM 3799 C C . ASP B 1 137 ? -19.609 -10.328 -8.844 1 96.88 137 ASP B C 1
ATOM 3801 O O . ASP B 1 137 ? -19.125 -9.562 -9.68 1 96.88 137 ASP B O 1
ATOM 3805 N N . GLU B 1 138 ? -18.906 -10.953 -7.941 1 97.94 138 GLU B N 1
ATOM 3806 C CA . GLU B 1 138 ? -17.453 -10.852 -7.926 1 97.94 138 GLU B CA 1
ATOM 3807 C C . GLU B 1 138 ? -16.844 -11.375 -9.227 1 97.94 138 GLU B C 1
ATOM 3809 O O . GLU B 1 138 ? -15.961 -10.75 -9.805 1 97.94 138 GLU B O 1
ATOM 3814 N N . VAL B 1 139 ? -17.328 -12.5 -9.672 1 98.5 139 VAL B N 1
ATOM 3815 C CA . VAL B 1 139 ? -16.812 -13.125 -10.883 1 98.5 139 VAL B CA 1
ATOM 3816 C C . VAL B 1 139 ? -17 -12.18 -12.07 1 98.5 139 VAL B C 1
ATOM 3818 O O . VAL B 1 139 ? -16.094 -12.023 -12.891 1 98.5 139 VAL B O 1
ATOM 3821 N N . LYS B 1 140 ? -18.125 -11.586 -12.133 1 98.31 140 LYS B N 1
ATOM 3822 C CA . LYS B 1 140 ? -18.406 -10.656 -13.219 1 98.31 140 LYS B CA 1
ATOM 3823 C C . LYS B 1 140 ? -17.406 -9.5 -13.234 1 98.31 140 LYS B C 1
ATOM 3825 O O . LYS B 1 140 ? -16.875 -9.148 -14.281 1 98.31 140 LYS B O 1
ATOM 3830 N N . VAL B 1 141 ? -17.172 -8.922 -12.078 1 98.12 141 VAL B N 1
ATOM 3831 C CA . VAL B 1 141 ? -16.266 -7.789 -11.969 1 98.12 141 VAL B CA 1
ATOM 3832 C C . VAL B 1 141 ? -14.844 -8.227 -12.305 1 98.12 141 VAL B C 1
ATOM 3834 O O . VAL B 1 141 ? -14.109 -7.512 -12.992 1 98.12 141 VAL B O 1
ATOM 3837 N N . ILE B 1 142 ? -14.461 -9.398 -11.859 1 98.69 142 ILE B N 1
ATOM 3838 C CA . ILE B 1 142 ? -13.125 -9.914 -12.125 1 98.69 142 ILE B CA 1
ATOM 3839 C C . ILE B 1 142 ? -12.969 -10.18 -13.625 1 98.69 142 ILE B C 1
ATOM 3841 O O . ILE B 1 142 ? -11.914 -9.898 -14.203 1 98.69 142 ILE B O 1
ATOM 3845 N N . ARG B 1 143 ? -14.008 -10.688 -14.273 1 98.69 143 ARG B N 1
ATOM 3846 C CA . ARG B 1 143 ? -13.977 -10.867 -15.719 1 98.69 143 ARG B CA 1
ATOM 3847 C C . ARG B 1 143 ? -13.719 -9.547 -16.438 1 98.69 143 ARG B C 1
ATOM 3849 O O . ARG B 1 143 ? -12.992 -9.5 -17.422 1 98.69 143 ARG B O 1
ATOM 3856 N N . ASP B 1 144 ? -14.32 -8.531 -15.922 1 98.5 144 ASP B N 1
ATOM 3857 C CA . ASP B 1 144 ? -14.094 -7.207 -16.484 1 98.5 144 ASP B CA 1
ATOM 3858 C C . ASP B 1 144 ? -12.641 -6.773 -16.312 1 98.5 144 ASP B C 1
ATOM 3860 O O . ASP B 1 144 ? -12.023 -6.23 -17.234 1 98.5 144 ASP B O 1
ATOM 3864 N N . ALA B 1 145 ? -12.086 -7 -15.117 1 98.69 145 ALA B N 1
ATOM 3865 C CA . ALA B 1 145 ? -10.68 -6.676 -14.867 1 98.69 145 ALA B CA 1
ATOM 3866 C C . ALA B 1 145 ? -9.758 -7.441 -15.812 1 98.69 145 ALA B C 1
ATOM 3868 O O . ALA B 1 145 ? -8.797 -6.879 -16.344 1 98.69 145 ALA B O 1
ATOM 3869 N N . VAL B 1 146 ? -10.07 -8.68 -16.031 1 98.81 146 VAL B N 1
ATOM 3870 C CA . VAL B 1 146 ? -9.289 -9.531 -16.922 1 98.81 146 VAL B CA 1
ATOM 3871 C C . VAL B 1 146 ? -9.383 -9.016 -18.344 1 98.81 146 VAL B C 1
ATOM 3873 O O . VAL B 1 146 ? -8.375 -8.922 -19.047 1 98.81 146 VAL B O 1
ATOM 3876 N N . ARG B 1 147 ? -10.555 -8.68 -18.766 1 98.69 147 ARG B N 1
ATOM 3877 C CA . ARG B 1 147 ? -10.773 -8.148 -20.109 1 98.69 147 ARG B CA 1
ATOM 3878 C C . ARG B 1 147 ? -9.953 -6.883 -20.344 1 98.69 147 ARG B C 1
ATOM 3880 O O . ARG B 1 147 ? -9.312 -6.73 -21.375 1 98.69 147 ARG B O 1
ATOM 3887 N N . ILE B 1 148 ? -9.953 -6.02 -19.359 1 98.44 148 ILE B N 1
ATOM 3888 C CA . ILE B 1 148 ? -9.188 -4.777 -19.438 1 98.44 148 ILE B CA 1
ATOM 3889 C C . ILE B 1 148 ? -7.703 -5.094 -19.625 1 98.44 148 ILE B C 1
ATOM 3891 O O . ILE B 1 148 ? -7.035 -4.508 -20.469 1 98.44 148 ILE B O 1
ATOM 3895 N N . ALA B 1 149 ? -7.207 -6.008 -18.844 1 98.69 149 ALA B N 1
ATOM 3896 C CA . ALA B 1 149 ? -5.805 -6.402 -18.938 1 98.69 149 ALA B CA 1
ATOM 3897 C C . ALA B 1 149 ? -5.492 -7.027 -20.297 1 98.69 149 ALA B C 1
ATOM 3899 O O . ALA B 1 149 ? -4.484 -6.695 -20.922 1 98.69 149 ALA B O 1
ATOM 3900 N N . ASP B 1 150 ? -6.383 -7.879 -20.766 1 98.69 150 ASP B N 1
ATOM 3901 C CA . ASP B 1 150 ? -6.215 -8.531 -22.062 1 98.69 150 ASP B CA 1
ATOM 3902 C C . ASP B 1 150 ? -6.133 -7.512 -23.188 1 98.69 150 ASP B C 1
ATOM 3904 O O . ASP B 1 150 ? -5.207 -7.551 -24 1 98.69 150 ASP B O 1
ATOM 3908 N N . GLU B 1 151 ? -7.039 -6.656 -23.234 1 98.62 151 GLU B N 1
ATOM 3909 C CA . GLU B 1 151 ? -7.102 -5.648 -24.297 1 98.62 151 GLU B CA 1
ATOM 3910 C C . GLU B 1 151 ? -5.898 -4.711 -24.234 1 98.62 151 GLU B C 1
ATOM 3912 O O . GLU B 1 151 ? -5.375 -4.305 -25.266 1 98.62 151 GLU B O 1
ATOM 3917 N N . THR B 1 152 ? -5.496 -4.371 -23.047 1 98.38 152 THR B N 1
ATOM 3918 C CA . THR B 1 152 ? -4.34 -3.498 -22.875 1 98.38 152 THR B CA 1
ATOM 3919 C C . THR B 1 152 ? -3.072 -4.168 -23.391 1 98.38 152 THR B C 1
ATOM 3921 O O . THR B 1 152 ? -2.295 -3.549 -24.125 1 98.38 152 THR B O 1
ATOM 3924 N N . LEU B 1 15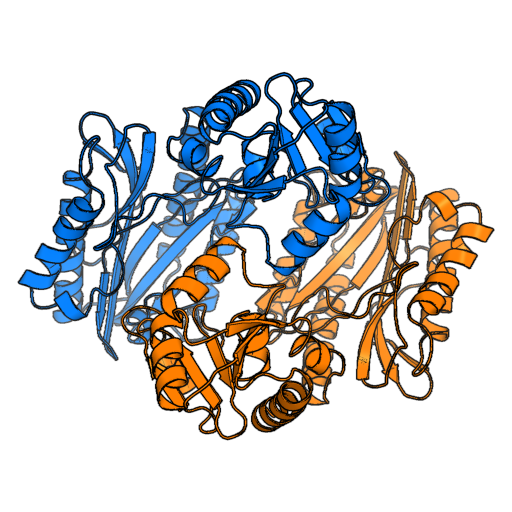3 ? -2.871 -5.426 -23.031 1 98.44 153 LEU B N 1
ATOM 3925 C CA . LEU B 1 153 ? -1.664 -6.109 -23.484 1 98.44 153 LEU B CA 1
ATOM 3926 C C . LEU B 1 153 ? -1.646 -6.234 -25 1 98.44 153 LEU B C 1
ATOM 3928 O O . LEU B 1 153 ? -0.596 -6.086 -25.625 1 98.44 153 LEU B O 1
ATOM 3932 N N . ALA B 1 154 ? -2.773 -6.523 -25.594 1 97.94 154 ALA B N 1
ATOM 3933 C CA . ALA B 1 154 ? -2.861 -6.621 -27.047 1 97.94 154 ALA B CA 1
ATOM 3934 C C . ALA B 1 154 ? -2.35 -5.344 -27.703 1 97.94 154 ALA B C 1
ATOM 3936 O O . ALA B 1 154 ? -1.585 -5.402 -28.672 1 97.94 154 ALA B O 1
ATOM 3937 N N . GLU B 1 155 ? -2.701 -4.262 -27.219 1 97.38 155 GLU B N 1
ATOM 3938 C CA . GLU B 1 155 ? -2.27 -2.973 -27.75 1 97.38 155 GLU B CA 1
ATOM 3939 C C . GLU B 1 155 ? -0.779 -2.748 -27.516 1 97.38 155 GLU B C 1
ATOM 3941 O O . GLU B 1 155 ? -0.067 -2.275 -28.406 1 97.38 155 GLU B O 1
ATOM 3946 N N . VAL B 1 156 ? -0.338 -3.084 -26.359 1 97.44 156 VAL B N 1
ATOM 3947 C CA . VAL B 1 156 ? 1.046 -2.832 -25.969 1 97.44 156 VAL B CA 1
ATOM 3948 C C . VAL B 1 156 ? 1.983 -3.701 -26.797 1 97.44 156 VAL B C 1
ATOM 3950 O O . VAL B 1 156 ? 3.07 -3.264 -27.188 1 97.44 156 VAL B O 1
ATOM 3953 N N . LEU B 1 157 ? 1.573 -4.902 -27.078 1 97.31 157 LEU B N 1
ATOM 3954 C CA . LEU B 1 157 ? 2.396 -5.805 -27.875 1 97.31 157 LEU B CA 1
ATOM 3955 C C . LEU B 1 157 ? 2.664 -5.223 -29.25 1 97.31 157 LEU B C 1
ATOM 3957 O O . LEU B 1 157 ? 3.742 -5.418 -29.812 1 97.31 157 LEU B O 1
ATOM 3961 N N . GLU B 1 158 ? 1.788 -4.434 -29.766 1 96.62 158 GLU B N 1
ATOM 3962 C CA . GLU B 1 158 ? 1.937 -3.812 -31.078 1 96.62 158 GLU B CA 1
ATOM 3963 C C . GLU B 1 158 ? 2.941 -2.664 -31.031 1 96.62 158 GLU B C 1
ATOM 3965 O O . GLU B 1 158 ? 3.484 -2.268 -32.062 1 96.62 158 GLU B O 1
ATOM 3970 N N . LEU B 1 159 ? 3.15 -2.209 -29.859 1 95.38 159 LEU B N 1
ATOM 3971 C CA . LEU B 1 159 ? 4.02 -1.051 -29.688 1 95.38 159 LEU B CA 1
ATOM 3972 C C . LEU B 1 159 ? 5.473 -1.483 -29.5 1 95.38 159 LEU B C 1
ATOM 3974 O O . LEU B 1 159 ? 6.387 -0.665 -29.609 1 95.38 159 LEU B O 1
ATOM 3978 N N . LEU B 1 160 ? 5.73 -2.748 -29.156 1 97.38 160 LEU B N 1
ATOM 3979 C CA . LEU B 1 160 ? 7.066 -3.205 -28.781 1 97.38 160 LEU B CA 1
ATOM 3980 C C . LEU B 1 160 ? 8.016 -3.115 -29.969 1 97.38 160 LEU B C 1
ATOM 3982 O O . LEU B 1 160 ? 7.703 -3.59 -31.062 1 97.38 160 LEU B O 1
ATOM 3986 N N . ARG B 1 161 ? 9.141 -2.471 -29.781 1 97.44 161 ARG B N 1
ATOM 3987 C CA . ARG B 1 161 ? 10.203 -2.312 -30.781 1 97.44 161 ARG B CA 1
ATOM 3988 C C . ARG B 1 161 ? 11.539 -2.014 -30.109 1 97.44 161 ARG B C 1
ATOM 3990 O O . ARG B 1 161 ? 11.578 -1.508 -28.984 1 97.44 161 ARG B O 1
ATOM 3997 N N . PRO B 1 162 ? 12.602 -2.365 -30.828 1 97.25 162 PRO B N 1
ATOM 3998 C CA . PRO B 1 162 ? 13.906 -1.998 -30.266 1 97.25 162 PRO B CA 1
ATOM 3999 C C . PRO B 1 162 ? 14.008 -0.509 -29.953 1 97.25 162 PRO B C 1
ATOM 4001 O O . PRO B 1 162 ? 13.492 0.325 -30.688 1 97.25 162 PRO B O 1
ATOM 4004 N N . GLY B 1 163 ? 14.641 -0.227 -28.828 1 97.44 163 GLY B N 1
ATOM 4005 C CA . GLY B 1 163 ? 14.859 1.164 -28.469 1 97.44 163 GLY B CA 1
ATOM 4006 C C . GLY B 1 163 ? 13.906 1.666 -27.406 1 97.44 163 GLY B C 1
ATOM 4007 O O . GLY B 1 163 ? 14.195 2.65 -26.719 1 97.44 163 GLY B O 1
ATOM 4008 N N . LEU B 1 164 ? 12.773 1.003 -27.234 1 96.44 164 LEU B N 1
ATOM 4009 C CA . LEU B 1 164 ? 11.875 1.327 -26.125 1 96.44 164 LEU B CA 1
ATOM 4010 C C . LEU B 1 164 ? 12.461 0.866 -24.797 1 96.44 164 LEU B C 1
ATOM 4012 O O . LEU B 1 164 ? 13.055 -0.21 -24.719 1 96.44 164 LEU B O 1
ATOM 4016 N N . SER B 1 165 ? 12.281 1.618 -23.797 1 95.94 165 SER B N 1
ATOM 4017 C CA . SER B 1 165 ? 12.711 1.158 -22.484 1 95.94 165 SER B CA 1
ATOM 4018 C C . SER B 1 165 ? 11.633 0.314 -21.812 1 95.94 165 SER B C 1
ATOM 4020 O O . SER B 1 165 ? 10.453 0.434 -22.141 1 95.94 165 SER B O 1
ATOM 4022 N N . GLU B 1 166 ? 12.062 -0.522 -20.891 1 96.38 166 GLU B N 1
ATOM 4023 C CA . GLU B 1 166 ? 11.102 -1.276 -20.094 1 96.38 166 GLU B CA 1
ATOM 4024 C C . GLU B 1 166 ? 10.117 -0.346 -19.391 1 96.38 166 GLU B C 1
ATOM 4026 O O . GLU B 1 166 ? 8.922 -0.648 -19.312 1 96.38 166 GLU B O 1
ATOM 4031 N N . ARG B 1 167 ? 10.594 0.777 -18.938 1 91.25 167 ARG B N 1
ATOM 4032 C CA . ARG B 1 167 ? 9.773 1.75 -18.234 1 91.25 167 ARG B CA 1
ATOM 4033 C C . ARG B 1 167 ? 8.703 2.34 -19.156 1 91.25 167 ARG B C 1
ATOM 4035 O O . ARG B 1 167 ? 7.574 2.582 -18.719 1 91.25 167 ARG B O 1
ATOM 4042 N N . GLU B 1 168 ? 9.094 2.605 -20.359 1 91.38 168 GLU B N 1
ATOM 4043 C CA . GLU B 1 168 ? 8.125 3.123 -21.328 1 91.38 168 GLU B CA 1
ATOM 4044 C C . GLU B 1 168 ? 7.023 2.105 -21.594 1 91.38 168 GLU B C 1
ATOM 4046 O O . GLU B 1 168 ? 5.859 2.475 -21.766 1 91.38 168 GLU B O 1
ATOM 4051 N N . VAL B 1 169 ? 7.395 0.842 -21.656 1 96 169 VAL B N 1
ATOM 4052 C CA . VAL B 1 169 ? 6.41 -0.221 -21.859 1 96 169 VAL B CA 1
ATOM 4053 C C . VAL B 1 169 ? 5.465 -0.275 -20.656 1 96 169 VAL B C 1
ATOM 4055 O O . VAL B 1 169 ? 4.246 -0.337 -20.828 1 96 169 VAL B O 1
ATOM 4058 N N . ALA B 1 170 ? 6.016 -0.223 -19.484 1 94.19 170 ALA B N 1
ATOM 4059 C CA . ALA B 1 170 ? 5.207 -0.233 -18.266 1 94.19 170 ALA B CA 1
ATOM 4060 C C . ALA B 1 170 ? 4.246 0.951 -18.234 1 94.19 170 ALA B C 1
ATOM 4062 O O . ALA B 1 170 ? 3.094 0.813 -17.812 1 94.19 170 ALA B O 1
ATOM 4063 N N . LEU B 1 171 ? 4.727 2.078 -18.641 1 88.81 171 LEU B N 1
ATOM 4064 C CA . LEU B 1 171 ? 3.891 3.273 -18.688 1 88.81 171 LEU B CA 1
ATOM 4065 C C . LEU B 1 171 ? 2.734 3.092 -19.656 1 88.81 171 LEU B C 1
ATOM 4067 O O . LEU B 1 171 ? 1.603 3.486 -19.375 1 88.81 171 LEU B O 1
ATOM 4071 N N . ALA B 1 172 ? 3.037 2.527 -20.812 1 93.56 172 ALA B N 1
ATOM 4072 C CA . ALA B 1 172 ? 1.993 2.256 -21.797 1 93.56 172 ALA B CA 1
ATOM 4073 C C . ALA B 1 172 ? 0.922 1.333 -21.219 1 93.56 172 ALA B C 1
ATOM 4075 O O . ALA B 1 172 ? -0.269 1.519 -21.484 1 93.56 172 ALA B O 1
ATOM 4076 N N . ILE B 1 173 ? 1.312 0.375 -20.453 1 96.25 173 ILE B N 1
ATOM 4077 C CA . ILE B 1 173 ? 0.388 -0.56 -19.828 1 96.25 173 ILE B CA 1
ATOM 4078 C C . ILE B 1 173 ? -0.493 0.184 -18.828 1 96.25 173 ILE B C 1
ATOM 4080 O O . ILE B 1 173 ? -1.714 0.014 -18.812 1 96.25 173 ILE B O 1
ATOM 4084 N N . GLU B 1 174 ? 0.104 0.979 -17.984 1 91.56 174 GLU B N 1
ATOM 4085 C CA . GLU B 1 174 ? -0.646 1.749 -17 1 91.56 174 GLU B CA 1
ATOM 4086 C C . GLU B 1 174 ? -1.672 2.656 -17.672 1 91.56 174 GLU B C 1
ATOM 4088 O O . GLU B 1 174 ? -2.826 2.723 -17.234 1 91.56 174 GLU B O 1
ATOM 4093 N N . GLN B 1 175 ? -1.228 3.34 -18.703 1 87.69 175 GLN B N 1
ATOM 4094 C CA . GLN B 1 175 ? -2.133 4.211 -19.438 1 87.69 175 GLN B CA 1
ATOM 4095 C C . GLN B 1 175 ? -3.262 3.412 -20.094 1 87.69 175 GLN B C 1
ATOM 4097 O O . GLN B 1 175 ? -4.41 3.859 -20.109 1 87.69 175 GLN B O 1
ATOM 4102 N N . GLY B 1 176 ? -2.943 2.266 -20.578 1 94 176 GLY B N 1
ATOM 4103 C CA . GLY B 1 176 ? -3.924 1.421 -21.25 1 94 176 GLY B CA 1
ATOM 4104 C C . GLY B 1 176 ? -5.031 0.951 -20.328 1 94 176 GLY B C 1
ATOM 4105 O O . GLY B 1 176 ? -6.211 1.025 -20.672 1 94 176 GLY B O 1
ATOM 4106 N N . VAL B 1 177 ? -4.664 0.491 -19.141 1 95.5 177 VAL B N 1
ATOM 4107 C CA . VAL B 1 177 ? -5.684 -0.024 -18.234 1 95.5 177 VAL B CA 1
ATOM 4108 C C . VAL B 1 177 ? -6.574 1.12 -17.766 1 95.5 177 VAL B C 1
ATOM 4110 O O . VAL B 1 177 ? -7.785 0.95 -17.609 1 95.5 177 VAL B O 1
ATOM 4113 N N . ARG B 1 178 ? -5.988 2.275 -17.5 1 87.38 178 ARG B N 1
ATOM 4114 C CA . ARG B 1 178 ? -6.758 3.434 -17.062 1 87.38 178 ARG B CA 1
ATOM 4115 C C . ARG B 1 178 ? -7.715 3.902 -18.156 1 87.38 178 ARG B C 1
ATOM 4117 O O . ARG B 1 178 ? -8.859 4.262 -17.875 1 87.38 178 ARG B O 1
ATOM 4124 N N . ALA B 1 179 ? -7.219 3.914 -19.375 1 87.5 179 ALA B N 1
ATOM 4125 C CA . ALA B 1 179 ? -8.031 4.34 -20.516 1 87.5 179 ALA B CA 1
ATOM 4126 C C . ALA B 1 179 ? -9.258 3.445 -20.672 1 87.5 179 ALA B C 1
ATOM 4128 O O . ALA B 1 179 ? -10.258 3.859 -21.25 1 87.5 179 ALA B O 1
ATOM 4129 N N . ARG B 1 180 ? -9.203 2.316 -20.109 1 94 180 ARG B N 1
ATOM 4130 C CA . ARG B 1 180 ? -10.273 1.342 -20.281 1 94 180 ARG B CA 1
ATOM 4131 C C . ARG B 1 180 ? -11.141 1.252 -19.031 1 94 180 ARG B C 1
ATOM 4133 O O . ARG B 1 180 ? -11.938 0.32 -18.875 1 94 180 ARG B O 1
ATOM 4140 N N . GLY B 1 181 ? -10.914 2.084 -18.109 1 88.94 181 GLY B N 1
ATOM 4141 C CA . GLY B 1 181 ? -11.852 2.26 -17.016 1 88.94 181 GLY B CA 1
ATOM 4142 C C . GLY B 1 181 ? -11.344 1.699 -15.703 1 88.94 181 GLY B C 1
ATOM 4143 O O . GLY B 1 181 ? -12 1.83 -14.672 1 88.94 181 GLY B O 1
ATOM 4144 N N . ALA B 1 182 ? -10.164 1.017 -15.758 1 93.62 182 ALA B N 1
ATOM 4145 C CA . ALA B 1 182 ? -9.609 0.513 -14.5 1 93.62 182 ALA B CA 1
ATOM 4146 C C . ALA B 1 182 ? -9.203 1.661 -13.578 1 93.62 182 ALA B C 1
ATOM 4148 O O . ALA B 1 182 ? -8.859 2.748 -14.055 1 93.62 182 ALA B O 1
ATOM 4149 N N . SER B 1 183 ? -9.242 1.44 -12.227 1 87.5 183 SER B N 1
ATOM 4150 C CA . SER B 1 183 ? -8.75 2.424 -11.273 1 87.5 183 SER B CA 1
ATOM 4151 C C . SER B 1 183 ? -7.23 2.51 -11.297 1 87.5 183 SER B C 1
ATOM 4153 O O . SER B 1 183 ? -6.652 3.518 -10.883 1 87.5 183 SER B O 1
ATOM 4155 N N . GLY B 1 184 ? -6.582 1.528 -11.805 1 89.88 184 GLY B N 1
ATOM 4156 C CA . GLY B 1 184 ? -5.137 1.434 -11.914 1 89.88 184 GLY B CA 1
ATOM 4157 C C . GLY B 1 184 ? -4.641 0.009 -12.07 1 89.88 184 GLY B C 1
ATOM 4158 O O . GLY B 1 184 ? -5.375 -0.86 -12.547 1 89.88 184 GLY B O 1
ATOM 4159 N N . LEU B 1 185 ? -3.406 -0.156 -11.75 1 93.94 185 LEU B N 1
ATOM 4160 C CA . LEU B 1 185 ? -2.785 -1.475 -11.812 1 93.94 185 LEU B CA 1
ATOM 4161 C C . LEU B 1 185 ? -3.055 -2.262 -10.531 1 93.94 185 LEU B C 1
ATOM 4163 O O . LEU B 1 185 ? -3.201 -1.677 -9.461 1 93.94 185 LEU B O 1
ATOM 4167 N N . SER B 1 186 ? -3.186 -3.572 -10.688 1 96.94 186 SER B N 1
ATOM 4168 C CA . SER B 1 186 ? -3.359 -4.406 -9.5 1 96.94 186 SER B CA 1
ATOM 4169 C C . SER B 1 186 ? -2.045 -4.578 -8.75 1 96.94 186 SER B C 1
ATOM 4171 O O . SER B 1 186 ? -2.037 -4.984 -7.586 1 96.94 186 SER B O 1
ATOM 4173 N N . PHE B 1 187 ? -0.944 -4.371 -9.375 1 93.81 187 PHE B N 1
ATOM 4174 C CA . PHE B 1 187 ? 0.407 -4.418 -8.828 1 93.81 187 PHE B CA 1
ATOM 4175 C C . PHE B 1 187 ? 1.395 -3.734 -9.766 1 93.81 187 PHE B C 1
ATOM 4177 O O . PHE B 1 187 ? 1.048 -3.391 -10.898 1 93.81 187 PHE B O 1
ATOM 4184 N N . ASP B 1 188 ? 2.592 -3.523 -9.289 1 88.94 188 ASP B N 1
ATOM 4185 C CA . ASP B 1 188 ? 3.596 -2.898 -10.148 1 88.94 188 ASP B CA 1
ATOM 4186 C C . ASP B 1 188 ? 3.945 -3.795 -11.328 1 88.94 188 ASP B C 1
ATOM 4188 O O . ASP B 1 188 ? 4.34 -4.949 -11.148 1 88.94 188 ASP B O 1
ATOM 4192 N N . THR B 1 189 ? 3.855 -3.23 -12.5 1 94.62 189 THR B N 1
ATOM 4193 C CA . THR B 1 189 ? 4.055 -3.996 -13.727 1 94.62 189 THR B CA 1
ATOM 4194 C C . THR B 1 189 ? 5.496 -4.488 -13.828 1 94.62 189 THR B C 1
ATOM 4196 O O . THR B 1 189 ? 6.434 -3.742 -13.539 1 94.62 189 THR B O 1
ATOM 4199 N N . ILE B 1 190 ? 5.648 -5.734 -14.148 1 94.94 190 ILE B N 1
ATOM 4200 C CA . ILE B 1 190 ? 6.957 -6.305 -14.453 1 94.94 190 ILE B CA 1
ATOM 4201 C C . ILE B 1 190 ? 7.176 -6.297 -15.969 1 94.94 190 ILE B C 1
ATOM 4203 O O . ILE B 1 190 ? 6.344 -6.801 -16.719 1 94.94 190 ILE B O 1
ATOM 4207 N N . VAL B 1 191 ? 8.172 -5.648 -16.375 1 97 191 VAL B N 1
ATOM 4208 C CA . VAL B 1 191 ? 8.711 -5.727 -17.734 1 97 191 VAL B CA 1
ATOM 4209 C C . VAL B 1 191 ? 10.211 -6.031 -17.688 1 97 191 VAL B C 1
ATOM 4211 O O . VAL B 1 191 ? 11.016 -5.16 -17.344 1 97 191 VAL B O 1
ATOM 4214 N N . ALA B 1 192 ? 10.539 -7.23 -18.016 1 96 192 ALA B N 1
ATOM 4215 C CA . ALA B 1 192 ? 11.93 -7.672 -17.938 1 96 192 ALA B CA 1
ATOM 4216 C C . ALA B 1 192 ? 12.391 -8.258 -19.266 1 96 192 ALA B C 1
ATOM 4218 O O . ALA B 1 192 ? 11.836 -9.258 -19.734 1 96 192 ALA B O 1
ATOM 4219 N N . SER B 1 193 ? 13.422 -7.629 -19.891 1 97.5 193 SER B N 1
ATOM 4220 C CA . SER B 1 193 ? 13.875 -8.047 -21.203 1 97.5 193 SER B CA 1
ATOM 4221 C C . SER B 1 193 ? 15.297 -8.586 -21.156 1 97.5 193 SER B C 1
ATOM 4223 O O . SER B 1 193 ? 16.094 -8.172 -20.312 1 97.5 193 SER B O 1
ATOM 4225 N N . GLY B 1 194 ? 15.57 -9.5 -22.016 1 96.5 194 GLY B N 1
ATOM 4226 C CA . GLY B 1 194 ? 16.906 -10.086 -22.062 1 96.5 194 GLY B CA 1
ATOM 4227 C C . GLY B 1 194 ? 17.297 -10.773 -20.766 1 96.5 194 GLY B C 1
ATOM 4228 O O . GLY B 1 194 ? 16.531 -11.57 -20.219 1 96.5 194 GLY B O 1
ATOM 4229 N N . ALA B 1 195 ? 18.469 -10.508 -20.328 1 94.56 195 ALA B N 1
ATOM 4230 C CA . ALA B 1 195 ? 19.016 -11.156 -19.125 1 94.56 195 ALA B CA 1
ATOM 4231 C C . ALA B 1 195 ? 18.188 -10.812 -17.906 1 94.56 195 ALA B C 1
ATOM 4233 O O . ALA B 1 195 ? 18.125 -11.594 -16.938 1 94.56 195 ALA B O 1
ATOM 4234 N N . ARG B 1 196 ? 17.422 -9.727 -17.969 1 93.75 196 ARG B N 1
ATOM 4235 C CA . ARG B 1 196 ? 16.625 -9.305 -16.828 1 93.75 196 ARG B CA 1
ATOM 4236 C C . ARG B 1 196 ? 15.398 -10.195 -16.656 1 93.75 196 ARG B C 1
ATOM 4238 O O . ARG B 1 196 ? 14.758 -10.18 -15.609 1 93.75 196 ARG B O 1
ATOM 4245 N N . GLY B 1 197 ? 15.109 -10.961 -17.734 1 93.81 197 GLY B N 1
ATOM 4246 C CA . GLY B 1 197 ? 14.023 -11.922 -17.625 1 93.81 197 GLY B CA 1
ATOM 4247 C C . GLY B 1 197 ? 14.258 -12.977 -16.562 1 93.81 197 GLY B C 1
ATOM 4248 O O . GLY B 1 197 ? 13.336 -13.688 -16.156 1 93.81 197 GLY B O 1
ATOM 4249 N N . ALA B 1 198 ? 15.484 -13.055 -16.078 1 91.38 198 ALA B N 1
ATOM 4250 C CA . ALA B 1 198 ? 15.836 -14 -15.031 1 91.38 198 ALA B CA 1
ATOM 4251 C C . ALA B 1 198 ? 15.344 -13.523 -13.672 1 91.38 198 ALA B C 1
ATOM 4253 O O . ALA B 1 198 ? 15.328 -14.281 -12.703 1 91.38 198 ALA B O 1
ATOM 4254 N N . LEU B 1 199 ? 14.875 -12.305 -13.555 1 87.5 199 LEU B N 1
ATOM 4255 C CA . LEU B 1 199 ? 14.367 -11.719 -12.32 1 87.5 199 LEU B CA 1
ATOM 4256 C C . LEU B 1 199 ? 12.859 -11.914 -12.211 1 87.5 199 LEU B C 1
ATOM 4258 O O . LEU B 1 199 ? 12.086 -11.195 -12.844 1 87.5 199 LEU B O 1
ATOM 4262 N N . PRO B 1 200 ? 12.438 -12.844 -11.336 1 85.5 200 PRO B N 1
ATOM 4263 C CA . PRO B 1 200 ? 10.992 -13.078 -11.242 1 85.5 200 PRO B CA 1
ATOM 4264 C C . PRO B 1 200 ? 10.211 -11.812 -10.922 1 85.5 200 PRO B C 1
ATOM 4266 O O . PRO B 1 200 ? 9.055 -11.672 -11.344 1 85.5 200 PRO B O 1
ATOM 4269 N N . HIS B 1 201 ? 10.812 -10.891 -10.18 1 86.38 201 HIS B N 1
ATOM 4270 C CA . HIS B 1 201 ? 10.164 -9.625 -9.828 1 86.38 201 HIS B CA 1
ATOM 4271 C C . HIS B 1 201 ? 10.914 -8.438 -10.43 1 86.38 201 HIS B C 1
ATOM 4273 O O . HIS B 1 201 ? 11.102 -7.418 -9.773 1 86.38 201 HIS B O 1
ATOM 4279 N N . GLY B 1 202 ? 11.32 -8.625 -11.727 1 84.25 202 GLY B N 1
ATOM 4280 C CA . GLY B 1 202 ? 12.078 -7.598 -12.422 1 84.25 202 GLY B CA 1
ATOM 4281 C C . GLY B 1 202 ? 11.242 -6.371 -12.758 1 84.25 202 GLY B C 1
ATOM 4282 O O . GLY B 1 202 ? 10.68 -6.277 -13.844 1 84.25 202 GLY B O 1
ATOM 4283 N N . VAL B 1 203 ? 11.242 -5.414 -11.852 1 84.38 203 VAL B N 1
ATOM 4284 C CA . VAL B 1 203 ? 10.539 -4.152 -12.078 1 84.38 203 VAL B CA 1
ATOM 4285 C C . VAL B 1 203 ? 11.125 -3.445 -13.297 1 84.38 203 VAL B C 1
ATOM 4287 O O . VAL B 1 203 ? 12.344 -3.451 -13.5 1 84.38 203 VAL B O 1
ATOM 4290 N N . ALA B 1 204 ? 10.25 -2.846 -14.117 1 90.62 204 ALA B N 1
ATOM 4291 C CA . ALA B 1 204 ? 10.641 -2.191 -15.367 1 90.62 204 ALA B CA 1
ATOM 4292 C C . ALA B 1 204 ? 11.758 -1.184 -15.125 1 90.62 204 ALA B C 1
ATOM 4294 O O . ALA B 1 204 ? 11.672 -0.354 -14.219 1 90.62 204 ALA B O 1
ATOM 4295 N N . SER B 1 205 ? 12.797 -1.276 -15.922 1 89.19 205 SER B N 1
ATOM 4296 C CA . SER B 1 205 ? 13.977 -0.434 -15.773 1 89.19 205 SER B CA 1
ATOM 4297 C C . SER B 1 205 ? 14.18 0.451 -17 1 89.19 205 SER B C 1
ATOM 4299 O O . SER B 1 205 ? 13.312 0.531 -17.859 1 89.19 205 SER B O 1
ATOM 4301 N N . ASP B 1 206 ? 15.336 1.128 -16.969 1 90.88 206 ASP B N 1
ATOM 4302 C CA . ASP B 1 206 ? 15.672 1.991 -18.094 1 90.88 206 ASP B CA 1
ATOM 4303 C C . ASP B 1 206 ? 16.328 1.195 -19.219 1 90.88 206 ASP B C 1
ATOM 4305 O O . ASP B 1 206 ? 16.703 1.759 -20.25 1 90.88 206 ASP B O 1
ATOM 4309 N N . LYS B 1 207 ? 16.406 -0.105 -18.984 1 94.81 207 LYS B N 1
ATOM 4310 C CA . LYS B 1 207 ? 17 -0.917 -20.047 1 94.81 207 LYS B CA 1
ATOM 4311 C C . LYS B 1 207 ? 16.219 -0.773 -21.344 1 94.81 207 LYS B C 1
ATOM 4313 O O . LYS B 1 207 ? 14.984 -0.796 -21.344 1 94.81 207 LYS B O 1
ATOM 4318 N N . LEU B 1 208 ? 16.938 -0.622 -22.406 1 97.56 208 LEU B N 1
ATOM 4319 C CA . LEU B 1 208 ? 16.328 -0.539 -23.734 1 97.56 208 LEU B CA 1
ATOM 4320 C C . LEU B 1 208 ? 16.125 -1.929 -24.328 1 97.56 208 LEU B C 1
ATOM 4322 O O . LEU B 1 208 ? 17 -2.791 -24.203 1 97.56 208 LEU B O 1
ATOM 4326 N N . LEU B 1 209 ? 14.969 -2.156 -24.906 1 98.06 209 LEU B N 1
ATOM 4327 C CA . LEU B 1 209 ? 14.695 -3.402 -25.609 1 98.06 209 LEU B CA 1
ATOM 4328 C C . LEU B 1 209 ? 15.617 -3.561 -26.812 1 98.06 209 LEU B C 1
ATOM 4330 O O . LEU B 1 209 ? 15.945 -2.578 -27.484 1 98.06 209 LEU B O 1
ATOM 4334 N N . LYS B 1 210 ? 16.047 -4.82 -27.062 1 97.75 210 LYS B N 1
ATOM 4335 C CA . LYS B 1 210 ? 16.906 -5.145 -28.203 1 97.75 210 LYS B CA 1
ATOM 4336 C C . LYS B 1 210 ? 16.344 -6.324 -28.984 1 97.75 210 LYS B C 1
ATOM 4338 O O . LYS B 1 210 ? 15.633 -7.168 -28.438 1 97.75 210 LYS B O 1
ATOM 4343 N N . ASN B 1 211 ? 16.734 -6.293 -30.297 1 97.19 211 ASN B N 1
ATOM 4344 C CA . ASN B 1 211 ? 16.422 -7.484 -31.078 1 97.19 211 ASN B CA 1
ATOM 4345 C C . ASN B 1 211 ? 17.016 -8.734 -30.453 1 97.19 211 ASN B C 1
ATOM 4347 O O . ASN B 1 211 ? 18.188 -8.742 -30.062 1 97.19 211 ASN B O 1
ATOM 4351 N N . GLY B 1 212 ? 16.125 -9.719 -30.344 1 97.31 212 GLY B N 1
ATOM 4352 C CA . GLY B 1 212 ? 16.562 -10.961 -29.734 1 97.31 212 GLY B CA 1
ATOM 4353 C C . GLY B 1 212 ? 16.156 -11.086 -28.281 1 97.31 212 GLY B C 1
ATOM 4354 O O . GLY B 1 212 ? 16.219 -12.18 -27.703 1 97.31 212 GLY B O 1
ATOM 4355 N N . ASP B 1 213 ? 15.703 -10.008 -27.672 1 97.5 213 ASP B N 1
ATOM 4356 C CA . ASP B 1 213 ? 15.281 -10.031 -26.281 1 97.5 213 ASP B CA 1
ATOM 4357 C C . ASP B 1 213 ? 13.992 -10.844 -26.109 1 97.5 213 ASP B C 1
ATOM 4359 O O . ASP B 1 213 ? 13.031 -10.648 -26.844 1 97.5 213 ASP B O 1
ATOM 4363 N N . MET B 1 214 ? 14.016 -11.766 -25.203 1 97.5 214 MET B N 1
ATOM 4364 C CA . MET B 1 214 ? 12.766 -12.227 -24.609 1 97.5 214 MET B CA 1
ATOM 4365 C C . MET B 1 214 ? 12.234 -11.227 -23.594 1 97.5 214 MET B C 1
ATOM 4367 O O . MET B 1 214 ? 12.992 -10.75 -22.75 1 97.5 214 MET B O 1
ATOM 4371 N N . ILE B 1 215 ? 11.008 -10.883 -23.734 1 98.06 215 ILE B N 1
ATOM 4372 C CA . ILE B 1 215 ? 10.398 -9.883 -22.859 1 98.06 215 ILE B CA 1
ATOM 4373 C C . ILE B 1 215 ? 9.258 -10.523 -22.062 1 98.06 215 ILE B C 1
ATOM 4375 O O . ILE B 1 215 ? 8.266 -10.977 -22.641 1 98.06 215 ILE B O 1
ATOM 4379 N N . THR B 1 216 ? 9.43 -10.602 -20.766 1 97.88 216 THR B N 1
ATOM 4380 C CA . THR B 1 216 ? 8.367 -11.062 -19.875 1 97.88 216 THR B CA 1
ATOM 4381 C C . THR B 1 216 ? 7.562 -9.875 -19.344 1 97.88 216 THR B C 1
ATOM 4383 O O . THR B 1 216 ? 8.125 -8.953 -18.75 1 97.88 216 THR B O 1
ATOM 4386 N N . ILE B 1 217 ? 6.309 -9.906 -19.594 1 98.19 217 ILE B N 1
ATOM 4387 C CA . ILE B 1 217 ? 5.398 -8.867 -19.125 1 98.19 217 ILE B CA 1
ATOM 4388 C C . ILE B 1 217 ? 4.391 -9.469 -18.141 1 98.19 217 ILE B C 1
ATOM 4390 O O . ILE B 1 217 ? 3.607 -10.344 -18.516 1 98.19 217 ILE B O 1
ATOM 4394 N N . ASP B 1 218 ? 4.449 -9.109 -16.906 1 98.12 218 ASP B N 1
ATOM 4395 C CA . ASP B 1 218 ? 3.508 -9.445 -15.844 1 98.12 218 ASP B CA 1
ATOM 4396 C C . ASP B 1 218 ? 2.701 -8.227 -15.414 1 98.12 218 ASP B C 1
ATOM 4398 O O . ASP B 1 218 ? 3.264 -7.25 -14.906 1 98.12 218 ASP B O 1
ATOM 4402 N N . MET B 1 219 ? 1.382 -8.312 -15.602 1 98.19 219 MET B N 1
ATOM 4403 C CA . MET B 1 219 ? 0.553 -7.125 -15.43 1 98.19 219 MET B CA 1
ATOM 4404 C C . MET B 1 219 ? -0.849 -7.5 -14.961 1 98.19 219 MET B C 1
ATOM 4406 O O . MET B 1 219 ? -1.244 -8.664 -15.047 1 98.19 219 MET B O 1
ATOM 4410 N N . GLY B 1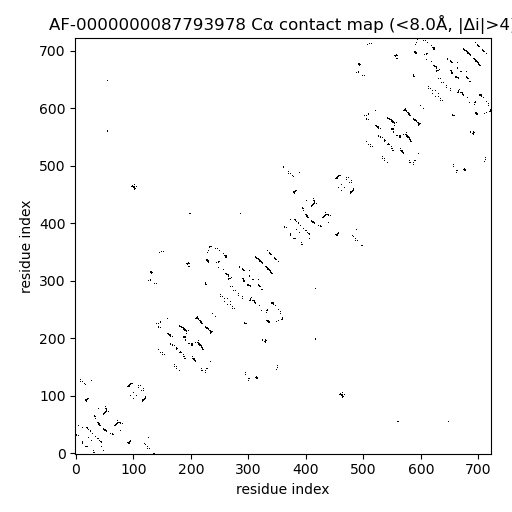 220 ? -1.53 -6.531 -14.508 1 98.25 220 GLY B N 1
ATOM 4411 C CA . GLY B 1 220 ? -2.926 -6.664 -14.117 1 98.25 220 GLY B CA 1
ATOM 4412 C C . GLY B 1 220 ? -3.619 -5.332 -13.914 1 98.25 220 GLY B C 1
ATOM 4413 O O . GLY B 1 220 ? -2.961 -4.293 -13.805 1 98.25 220 GLY B O 1
ATOM 4414 N N . ALA B 1 221 ? -4.922 -5.383 -13.938 1 98.12 221 ALA B N 1
ATOM 4415 C CA . ALA B 1 221 ? -5.77 -4.207 -13.742 1 98.12 221 ALA B CA 1
ATOM 4416 C C . ALA B 1 221 ? -6.637 -4.359 -12.492 1 98.12 221 ALA B C 1
ATOM 4418 O O . ALA B 1 221 ? -7.043 -5.469 -12.148 1 98.12 221 ALA B O 1
ATOM 4419 N N . LYS B 1 222 ? -6.824 -3.289 -11.859 1 97.31 222 LYS B N 1
ATOM 4420 C CA . LYS B 1 222 ? -7.809 -3.213 -10.781 1 97.31 222 LYS B CA 1
ATOM 4421 C C . LYS B 1 222 ? -9.078 -2.5 -11.242 1 97.31 222 LYS B C 1
ATOM 4423 O O . LYS B 1 222 ? -9.023 -1.341 -11.664 1 97.31 222 LYS B O 1
ATOM 4428 N N . PHE B 1 223 ? -10.172 -3.236 -11.156 1 95.81 223 PHE B N 1
ATOM 4429 C CA . PHE B 1 223 ? -11.461 -2.713 -11.609 1 95.81 223 PHE B CA 1
ATOM 4430 C C . PHE B 1 223 ? -12.539 -2.951 -10.555 1 95.81 223 PHE B C 1
ATOM 4432 O O . PHE B 1 223 ? -12.773 -4.094 -10.156 1 95.81 223 PHE B O 1
ATOM 4439 N N . ASN B 1 224 ? -13.164 -1.872 -10.094 1 93.12 224 ASN B N 1
ATOM 4440 C CA . ASN B 1 224 ? -14.164 -1.944 -9.031 1 93.12 224 ASN B CA 1
ATOM 4441 C C . ASN B 1 224 ? -13.688 -2.795 -7.859 1 93.12 224 ASN B C 1
ATOM 4443 O O . ASN B 1 224 ? -14.383 -3.709 -7.422 1 93.12 224 ASN B O 1
ATOM 4447 N N . ASP B 1 225 ? -12.438 -2.648 -7.473 1 94.69 225 ASP B N 1
ATOM 4448 C CA . ASP B 1 225 ? -11.789 -3.168 -6.273 1 94.69 225 ASP B CA 1
ATOM 4449 C C . ASP B 1 225 ? -11.227 -4.566 -6.516 1 94.69 225 ASP B C 1
ATOM 4451 O O . ASP B 1 225 ? -10.508 -5.109 -5.676 1 94.69 225 ASP B O 1
ATOM 4455 N N . TYR B 1 226 ? -11.492 -5.129 -7.617 1 98.25 226 TYR B N 1
ATOM 4456 C CA . TYR B 1 226 ? -11.031 -6.488 -7.871 1 98.25 226 TYR B CA 1
ATOM 4457 C C . TYR B 1 226 ? -9.875 -6.496 -8.867 1 98.25 226 TYR B C 1
ATOM 4459 O O . TYR B 1 226 ? -9.789 -5.617 -9.727 1 98.25 226 TYR B O 1
ATOM 4467 N N . CYS B 1 227 ? -9.047 -7.535 -8.797 1 98.75 227 CYS B N 1
ATOM 4468 C CA . CYS B 1 227 ? -7.773 -7.551 -9.508 1 98.75 227 CYS B CA 1
ATOM 4469 C C . CYS B 1 227 ? -7.785 -8.578 -10.625 1 98.75 227 CYS B C 1
ATOM 4471 O O . CYS B 1 227 ? -8.547 -9.547 -10.586 1 98.75 227 CYS B O 1
ATOM 4473 N N . SER B 1 228 ? -6.977 -8.312 -11.578 1 98.81 228 SER B N 1
ATOM 4474 C CA . SER B 1 228 ? -6.559 -9.32 -12.547 1 98.81 228 SER B CA 1
ATOM 4475 C C . SER B 1 228 ? -5.051 -9.539 -12.492 1 98.81 228 SER B C 1
ATOM 4477 O O . SER B 1 228 ? -4.324 -8.766 -11.859 1 98.81 228 SER B O 1
ATOM 4479 N N . ASP B 1 229 ? -4.59 -10.633 -13.102 1 98.75 229 ASP B N 1
ATOM 4480 C CA . ASP B 1 229 ? -3.189 -11.047 -13.117 1 98.75 229 ASP B CA 1
ATOM 4481 C C . ASP B 1 229 ? -2.881 -11.883 -14.359 1 98.75 229 ASP B C 1
ATOM 4483 O O . ASP B 1 229 ? -3.537 -12.891 -14.617 1 98.75 229 ASP B O 1
ATOM 4487 N N . MET B 1 230 ? -1.873 -11.406 -15.102 1 98.19 230 MET B N 1
ATOM 4488 C CA . MET B 1 230 ? -1.492 -12.141 -16.297 1 98.19 230 MET B CA 1
ATOM 4489 C C . MET B 1 230 ? -0.014 -11.945 -16.609 1 98.19 230 MET B C 1
ATOM 4491 O O . MET B 1 230 ? 0.544 -10.875 -16.359 1 98.19 230 MET B O 1
ATOM 4495 N N . THR B 1 231 ? 0.58 -12.992 -17.094 1 98.5 231 THR B N 1
ATOM 4496 C CA . THR B 1 231 ? 1.952 -12.898 -17.578 1 98.5 231 THR B CA 1
ATOM 4497 C C . THR B 1 231 ? 2.078 -13.516 -18.969 1 98.5 231 THR B C 1
ATOM 4499 O O . THR B 1 231 ? 1.518 -14.578 -19.234 1 98.5 231 THR B O 1
ATOM 4502 N N . ARG B 1 232 ? 2.752 -12.781 -19.891 1 98.56 232 ARG B N 1
ATOM 4503 C CA . ARG B 1 232 ? 3.174 -13.312 -21.172 1 98.56 232 ARG B CA 1
ATOM 4504 C C . ARG B 1 232 ? 4.652 -13.031 -21.422 1 98.56 232 ARG B C 1
ATOM 4506 O O . ARG B 1 232 ? 5.188 -12.023 -20.969 1 98.56 232 ARG B O 1
ATOM 4513 N N . THR B 1 233 ? 5.238 -13.938 -22.094 1 98.44 233 THR B N 1
ATOM 4514 C CA . THR B 1 233 ? 6.602 -13.75 -22.578 1 98.44 233 THR B CA 1
ATOM 4515 C C . THR B 1 233 ? 6.645 -13.812 -24.094 1 98.44 233 THR B C 1
ATOM 4517 O O . THR B 1 233 ? 6.09 -14.734 -24.703 1 98.44 233 THR B O 1
ATOM 4520 N N . VAL B 1 234 ? 7.281 -12.805 -24.719 1 98.31 234 VAL B N 1
ATOM 4521 C CA . VAL B 1 234 ? 7.426 -12.742 -26.172 1 98.31 234 VAL B CA 1
ATOM 4522 C C . VAL B 1 234 ? 8.883 -12.477 -26.531 1 98.31 234 VAL B C 1
ATOM 4524 O O . VAL B 1 234 ? 9.703 -12.172 -25.656 1 98.31 234 VAL B O 1
ATOM 4527 N N . CYS B 1 235 ? 9.188 -12.688 -27.797 1 98.12 235 CYS B N 1
ATOM 4528 C CA . CYS B 1 235 ? 10.531 -12.398 -28.281 1 98.12 235 CYS B CA 1
ATOM 4529 C C . CYS B 1 235 ? 10.508 -11.281 -29.312 1 98.12 235 CYS B C 1
ATOM 4531 O O . CYS B 1 235 ? 9.703 -11.32 -30.25 1 98.12 235 CYS B O 1
ATOM 4533 N N . LEU B 1 236 ? 11.266 -10.258 -29.062 1 97.44 236 LEU B N 1
ATOM 4534 C CA . LEU B 1 236 ? 11.438 -9.227 -30.078 1 97.44 236 LEU B CA 1
ATOM 4535 C C . LEU B 1 236 ? 12.406 -9.68 -31.172 1 97.44 236 LEU B C 1
ATOM 4537 O O . LEU B 1 236 ? 13.594 -9.891 -30.891 1 97.44 236 LEU B O 1
ATOM 4541 N N . GLY B 1 237 ? 11.938 -9.844 -32.375 1 96.25 237 GLY B N 1
ATOM 4542 C CA . GLY B 1 237 ? 12.758 -10.43 -33.438 1 96.25 237 GLY B CA 1
ATOM 4543 C C . GLY B 1 237 ? 12.797 -11.945 -33.406 1 96.25 237 GLY B C 1
ATOM 4544 O O . GLY B 1 237 ? 11.789 -12.586 -33.062 1 96.25 237 GLY B O 1
ATOM 4545 N N . LYS B 1 238 ? 14.008 -12.5 -33.75 1 96.56 238 LYS B N 1
ATOM 4546 C CA . LYS B 1 238 ? 14.141 -13.945 -33.844 1 96.56 238 LYS B CA 1
ATOM 4547 C C . LYS B 1 238 ? 14.664 -14.547 -32.531 1 96.56 238 LYS B C 1
ATOM 4549 O O . LYS B 1 238 ? 15.695 -14.102 -32.031 1 96.56 238 LYS B O 1
ATOM 4554 N N . ALA B 1 239 ? 13.961 -15.578 -32.094 1 96.94 239 ALA B N 1
ATOM 4555 C CA . ALA B 1 239 ? 14.375 -16.281 -30.875 1 96.94 239 ALA B CA 1
ATOM 4556 C C . ALA B 1 239 ? 15.469 -17.297 -31.172 1 96.94 239 ALA B C 1
ATOM 4558 O O . ALA B 1 239 ? 15.508 -17.875 -32.281 1 96.94 239 ALA B O 1
ATOM 4559 N N . ASN B 1 240 ? 16.375 -17.5 -30.25 1 96.44 240 ASN B N 1
ATOM 4560 C CA . ASN B 1 240 ? 17.344 -18.578 -30.391 1 96.44 240 ASN B CA 1
ATOM 4561 C C . ASN B 1 240 ? 16.797 -19.906 -29.875 1 96.44 240 ASN B C 1
ATOM 4563 O O . ASN B 1 240 ? 15.672 -19.953 -29.375 1 96.44 240 ASN B O 1
ATOM 4567 N N . ALA B 1 241 ? 17.5 -20.984 -30.047 1 97.19 241 ALA B N 1
ATOM 4568 C CA . ALA B 1 241 ? 17.016 -22.344 -29.766 1 97.19 241 ALA B CA 1
ATOM 4569 C C . ALA B 1 241 ? 16.719 -22.531 -28.281 1 97.19 241 ALA B C 1
ATOM 4571 O O . ALA B 1 241 ? 15.727 -23.156 -27.906 1 97.19 241 ALA B O 1
ATOM 4572 N N . ARG B 1 242 ? 17.547 -21.953 -27.469 1 97.06 242 ARG B N 1
ATOM 4573 C CA . ARG B 1 242 ? 17.375 -22.109 -26.031 1 97.06 242 ARG B CA 1
ATOM 4574 C C . ARG B 1 242 ? 16.141 -21.359 -25.531 1 97.06 242 ARG B C 1
ATOM 4576 O O . ARG B 1 242 ? 15.422 -21.844 -24.656 1 97.06 242 ARG B O 1
ATOM 4583 N N . GLN B 1 243 ? 15.922 -20.172 -26.047 1 97.69 243 GLN B N 1
ATOM 4584 C CA . GLN B 1 243 ? 14.734 -19.391 -25.734 1 97.69 243 GLN B CA 1
ATOM 4585 C C . GLN B 1 243 ? 13.461 -20.156 -26.078 1 97.69 243 GLN B C 1
ATOM 4587 O O . GLN B 1 243 ? 12.531 -20.234 -25.281 1 97.69 243 GLN B O 1
ATOM 4592 N N . LYS B 1 244 ? 13.453 -20.781 -27.219 1 98.12 244 LYS B N 1
ATOM 4593 C CA . LYS B 1 244 ? 12.305 -21.562 -27.656 1 98.12 244 LYS B CA 1
ATOM 4594 C C . LYS B 1 244 ? 12.102 -22.781 -26.75 1 98.12 244 LYS B C 1
ATOM 4596 O O . LYS B 1 244 ? 10.961 -23.125 -26.406 1 98.12 244 LYS B O 1
ATOM 4601 N N . GLU B 1 245 ? 13.141 -23.344 -26.391 1 98 245 GLU B N 1
ATOM 4602 C CA . GLU B 1 245 ? 13.094 -24.547 -25.562 1 98 245 GLU B CA 1
ATOM 4603 C C . GLU B 1 245 ? 12.422 -24.25 -24.219 1 98 245 GLU B C 1
ATOM 4605 O O . GLU B 1 245 ? 11.461 -24.906 -23.828 1 98 245 GLU B O 1
ATOM 4610 N N . ILE B 1 246 ? 12.914 -23.25 -23.516 1 98.19 246 ILE B N 1
ATOM 4611 C CA . ILE B 1 246 ? 12.406 -23 -22.172 1 98.19 246 ILE B CA 1
ATOM 4612 C C . ILE B 1 246 ? 10.977 -22.469 -22.25 1 98.19 246 ILE B C 1
ATOM 4614 O O . ILE B 1 246 ? 10.156 -22.75 -21.375 1 98.19 246 ILE B O 1
ATOM 4618 N N . TYR B 1 247 ? 10.656 -21.75 -23.359 1 98.56 247 TYR B N 1
ATOM 4619 C CA . TYR B 1 247 ? 9.273 -21.328 -23.547 1 98.56 247 TYR B CA 1
ATOM 4620 C C . TYR B 1 247 ? 8.344 -22.531 -23.703 1 98.56 247 TYR B C 1
ATOM 4622 O O . TYR B 1 247 ? 7.309 -22.609 -23.047 1 98.56 247 TYR B O 1
ATOM 4630 N N . GLU B 1 248 ? 8.719 -23.453 -24.531 1 98.56 248 GLU B N 1
ATOM 4631 C CA . GLU B 1 248 ? 7.875 -24.609 -24.812 1 98.56 248 GLU B CA 1
ATOM 4632 C C . GLU B 1 248 ? 7.668 -25.453 -23.562 1 98.56 248 GLU B C 1
ATOM 4634 O O . GLU B 1 248 ? 6.566 -25.969 -23.328 1 98.56 248 GLU B O 1
ATOM 4639 N N . ILE B 1 249 ? 8.734 -25.625 -22.812 1 98.69 249 ILE B N 1
ATOM 4640 C CA . ILE B 1 249 ? 8.633 -26.375 -21.562 1 98.69 249 ILE B CA 1
ATOM 4641 C C . ILE B 1 249 ? 7.664 -25.672 -20.609 1 98.69 249 ILE B C 1
ATOM 4643 O O . ILE B 1 249 ? 6.789 -26.312 -20.031 1 98.69 249 ILE B O 1
ATOM 4647 N N . THR B 1 250 ? 7.793 -24.344 -20.438 1 98.75 250 THR B N 1
ATOM 4648 C CA . THR B 1 250 ? 6.926 -23.562 -19.562 1 98.75 250 THR B CA 1
ATOM 4649 C C . THR B 1 250 ? 5.48 -23.625 -20.047 1 98.75 250 THR B C 1
ATOM 4651 O O . THR B 1 250 ? 4.559 -23.781 -19.234 1 98.75 250 THR B O 1
ATOM 4654 N N . TYR B 1 251 ? 5.297 -23.531 -21.344 1 98.62 251 TYR B N 1
ATOM 4655 C CA . TYR B 1 251 ? 3.967 -23.625 -21.953 1 98.62 251 TYR B CA 1
ATOM 4656 C C . TYR B 1 251 ? 3.311 -24.953 -21.609 1 98.62 251 TYR B C 1
ATOM 4658 O O . TYR B 1 251 ? 2.156 -25 -21.188 1 98.62 251 TYR B O 1
ATOM 4666 N N . ARG B 1 252 ? 4.043 -26.031 -21.797 1 98.62 252 ARG B N 1
ATOM 4667 C CA . ARG B 1 252 ? 3.51 -27.359 -21.5 1 98.62 252 ARG B CA 1
ATOM 4668 C C . ARG B 1 252 ? 3.121 -27.484 -20.047 1 98.62 252 ARG B C 1
ATOM 4670 O O . ARG B 1 252 ? 2.072 -28.047 -19.719 1 98.62 252 ARG B O 1
ATOM 4677 N N . ALA B 1 253 ? 3.969 -26.984 -19.188 1 98.75 253 ALA B N 1
ATOM 4678 C CA . ALA B 1 253 ? 3.691 -27.016 -17.75 1 98.75 253 ALA B CA 1
ATOM 4679 C C . ALA B 1 253 ? 2.43 -26.219 -17.422 1 98.75 253 ALA B C 1
ATOM 4681 O O . ALA B 1 253 ? 1.59 -26.688 -16.641 1 98.75 253 ALA B O 1
ATOM 4682 N N . GLN B 1 254 ? 2.326 -25.062 -17.984 1 98.69 254 GLN B N 1
ATOM 4683 C CA . GLN B 1 254 ? 1.194 -24.172 -17.75 1 98.69 254 GLN B CA 1
ATOM 4684 C C . GLN B 1 254 ? -0.114 -24.812 -18.203 1 98.69 254 GLN B C 1
ATOM 4686 O O . GLN B 1 254 ? -1.099 -24.828 -17.469 1 98.69 254 GLN B O 1
ATOM 4691 N N . VAL B 1 255 ? -0.122 -25.359 -19.391 1 98.56 255 VAL B N 1
ATOM 4692 C CA . VAL B 1 255 ? -1.306 -25.984 -19.953 1 98.56 255 VAL B CA 1
ATOM 4693 C C . VAL B 1 255 ? -1.701 -27.203 -19.125 1 98.56 255 VAL B C 1
ATOM 4695 O O . VAL B 1 255 ? -2.881 -27.406 -18.812 1 98.56 255 VAL B O 1
ATOM 4698 N N . ALA B 1 256 ? -0.735 -27.984 -18.75 1 98.75 256 ALA B N 1
ATOM 4699 C CA . ALA B 1 256 ? -1.003 -29.172 -17.938 1 98.75 256 ALA B CA 1
ATOM 4700 C C . ALA B 1 256 ? -1.631 -28.797 -16.609 1 98.75 256 ALA B C 1
ATOM 4702 O O . ALA B 1 256 ? -2.578 -29.453 -16.156 1 98.75 256 ALA B O 1
ATOM 4703 N N . ALA B 1 257 ? -1.081 -27.797 -15.977 1 98.75 257 ALA B N 1
ATOM 4704 C CA . ALA B 1 257 ? -1.621 -27.344 -14.695 1 98.75 257 ALA B CA 1
ATOM 4705 C C . ALA B 1 257 ? -3.055 -26.844 -14.852 1 98.75 257 ALA B C 1
ATOM 4707 O O . ALA B 1 257 ? -3.928 -27.172 -14.047 1 98.75 257 ALA B O 1
ATOM 4708 N N . CYS B 1 258 ? -3.316 -26.047 -15.883 1 98.62 258 CYS B N 1
ATOM 4709 C CA . CYS B 1 258 ? -4.656 -25.531 -16.141 1 98.62 258 CYS B CA 1
ATOM 4710 C C . CYS B 1 258 ? -5.652 -26.672 -16.328 1 98.62 258 CYS B C 1
ATOM 4712 O O . CYS B 1 258 ? -6.777 -26.609 -15.828 1 98.62 258 CYS B O 1
ATOM 4714 N N . LYS B 1 259 ? -5.23 -27.719 -16.969 1 98.38 259 LYS B N 1
ATOM 4715 C CA . LYS B 1 259 ? -6.102 -28.859 -17.234 1 98.38 259 LYS B CA 1
ATOM 4716 C C . LYS B 1 259 ? -6.375 -29.641 -15.961 1 98.38 259 LYS B C 1
ATOM 4718 O O . LYS B 1 259 ? -7.453 -30.219 -15.797 1 98.38 259 LYS B O 1
ATOM 4723 N N . ALA B 1 260 ? -5.453 -29.672 -15.07 1 98.44 260 ALA B N 1
ATOM 4724 C CA . ALA B 1 260 ? -5.559 -30.469 -13.852 1 98.44 260 ALA B CA 1
ATOM 4725 C C . ALA B 1 260 ? -6.43 -29.766 -12.812 1 98.44 260 ALA B C 1
ATOM 4727 O O . ALA B 1 260 ? -7.059 -30.422 -11.977 1 98.44 260 ALA B O 1
ATOM 4728 N N . ILE B 1 261 ? -6.484 -28.469 -12.781 1 98.62 261 ILE B N 1
ATOM 4729 C CA . ILE B 1 261 ? -7.16 -27.672 -11.773 1 98.62 261 ILE B CA 1
ATOM 4730 C C . ILE B 1 261 ? -8.672 -27.875 -11.875 1 98.62 261 ILE B C 1
ATOM 4732 O O . ILE B 1 261 ? -9.266 -27.594 -12.922 1 98.62 261 ILE B O 1
ATOM 4736 N N . THR B 1 262 ? -9.211 -28.375 -10.836 1 98.56 262 THR B N 1
ATOM 4737 C CA . THR B 1 262 ? -10.648 -28.609 -10.703 1 98.56 262 THR B CA 1
ATOM 4738 C C . THR B 1 262 ? -11.055 -28.656 -9.234 1 98.56 262 THR B C 1
ATOM 4740 O O . THR B 1 262 ? -10.195 -28.734 -8.352 1 98.56 262 THR B O 1
ATOM 4743 N N . ALA B 1 263 ? -12.359 -28.547 -9.023 1 98.44 263 ALA B N 1
ATOM 4744 C CA . ALA B 1 263 ? -12.836 -28.672 -7.648 1 98.44 263 ALA B CA 1
ATOM 4745 C C . ALA B 1 263 ? -12.414 -30 -7.035 1 98.44 263 ALA B C 1
ATOM 4747 O O . ALA B 1 263 ? -12.477 -31.047 -7.695 1 98.44 263 ALA B O 1
ATOM 4748 N N . GLY B 1 264 ? -11.898 -29.891 -5.805 1 98.31 264 GLY B N 1
ATOM 4749 C CA . GLY B 1 264 ? -11.477 -31.094 -5.09 1 98.31 264 GLY B CA 1
ATOM 4750 C C . GLY B 1 264 ? -9.992 -31.375 -5.242 1 98.31 264 GLY B C 1
ATOM 4751 O O . GLY B 1 264 ? -9.422 -32.156 -4.465 1 98.31 264 GLY B O 1
ATOM 4752 N N . PHE B 1 265 ? -9.352 -30.828 -6.293 1 98.19 265 PHE B N 1
ATOM 4753 C CA . PHE B 1 265 ? -7.93 -31.047 -6.523 1 98.19 265 PHE B CA 1
ATOM 4754 C C . PHE B 1 265 ? -7.094 -30.328 -5.473 1 98.19 265 PHE B C 1
ATOM 4756 O O . PHE B 1 265 ? -7.441 -29.234 -5.035 1 98.19 265 PHE B O 1
ATOM 4763 N N . GLY B 1 266 ? -6.02 -30.906 -5.035 1 98.56 266 GLY B N 1
ATOM 4764 C CA . GLY B 1 266 ? -5.184 -30.328 -3.99 1 98.56 266 GLY B CA 1
ATOM 4765 C C . GLY B 1 266 ? -4.363 -29.141 -4.465 1 98.56 266 GLY B C 1
ATOM 4766 O O . GLY B 1 266 ? -3.863 -29.141 -5.59 1 98.56 266 GLY B O 1
ATOM 4767 N N . CYS B 1 267 ? -4.195 -28.188 -3.588 1 98.56 267 CYS B N 1
ATOM 4768 C CA . CYS B 1 267 ? -3.383 -27.016 -3.918 1 98.56 267 CYS B CA 1
ATOM 4769 C C . CYS B 1 267 ? -1.933 -27.422 -4.164 1 98.56 267 CYS B C 1
ATOM 4771 O O . CYS B 1 267 ? -1.315 -26.953 -5.129 1 98.56 267 CYS B O 1
ATOM 4773 N N . LYS B 1 268 ? -1.403 -28.219 -3.314 1 98.38 268 LYS B N 1
ATOM 4774 C CA . LYS B 1 268 ? -0.051 -28.75 -3.484 1 98.38 268 LYS B CA 1
ATOM 4775 C C . LYS B 1 268 ? 0.058 -29.578 -4.754 1 98.38 268 LYS B C 1
ATOM 4777 O O . LYS B 1 268 ? 1.055 -29.5 -5.473 1 98.38 268 LYS B O 1
ATOM 4782 N N . ALA B 1 269 ? -0.908 -30.375 -5 1 98.56 269 ALA B N 1
ATOM 4783 C CA . ALA B 1 269 ? -0.919 -31.25 -6.172 1 98.56 269 ALA B CA 1
ATOM 4784 C C . ALA B 1 269 ? -0.916 -30.438 -7.461 1 98.56 269 ALA B C 1
ATOM 4786 O O . ALA B 1 269 ? -0.28 -30.812 -8.445 1 98.56 269 ALA B O 1
ATOM 4787 N N . ALA B 1 270 ? -1.654 -29.375 -7.477 1 98.62 270 ALA B N 1
ATOM 4788 C CA . ALA B 1 270 ? -1.673 -28.516 -8.648 1 98.62 270 ALA B CA 1
ATOM 4789 C C . ALA B 1 270 ? -0.272 -28 -8.977 1 98.62 270 ALA B C 1
ATOM 4791 O O . ALA B 1 270 ? 0.148 -28.016 -10.133 1 98.62 270 ALA B O 1
ATOM 4792 N N . ASP B 1 271 ? 0.388 -27.562 -7.949 1 98.69 271 ASP B N 1
ATOM 4793 C CA . ASP B 1 271 ? 1.766 -27.109 -8.109 1 98.69 271 ASP B CA 1
ATOM 4794 C C . ASP B 1 271 ? 2.654 -28.234 -8.648 1 98.69 271 ASP B C 1
ATOM 4796 O O . ASP B 1 271 ? 3.479 -28 -9.539 1 98.69 271 ASP B O 1
ATOM 4800 N N . ALA B 1 272 ? 2.471 -29.391 -8.172 1 98.62 272 ALA B N 1
ATOM 4801 C CA . ALA B 1 272 ? 3.307 -30.531 -8.516 1 98.62 272 ALA B CA 1
ATOM 4802 C C . ALA B 1 272 ? 3.188 -30.875 -10 1 98.62 272 ALA B C 1
ATOM 4804 O O . ALA B 1 272 ? 4.148 -31.328 -10.617 1 98.62 272 ALA B O 1
ATOM 4805 N N . VAL B 1 273 ? 2.051 -30.625 -10.57 1 98.69 273 VAL B N 1
ATOM 4806 C CA . VAL B 1 273 ? 1.828 -30.922 -11.977 1 98.69 273 VAL B CA 1
ATOM 4807 C C . VAL B 1 273 ? 2.807 -30.141 -12.844 1 98.69 273 VAL B C 1
ATOM 4809 O O . VAL B 1 273 ? 3.541 -30.703 -13.648 1 98.69 273 VAL B O 1
ATOM 4812 N N . ALA B 1 274 ? 2.854 -28.875 -12.664 1 98.69 274 ALA B N 1
ATOM 4813 C CA . ALA B 1 274 ? 3.738 -28.016 -13.445 1 98.69 274 ALA B CA 1
ATOM 4814 C C . ALA B 1 274 ? 5.199 -28.234 -13.07 1 98.69 274 ALA B C 1
ATOM 4816 O O . ALA B 1 274 ? 6.066 -28.328 -13.945 1 98.69 274 ALA B O 1
ATOM 4817 N N . ARG B 1 275 ? 5.414 -28.328 -11.797 1 98.56 275 ARG B N 1
ATOM 4818 C CA . ARG B 1 275 ? 6.773 -28.484 -11.289 1 98.56 275 ARG B CA 1
ATOM 4819 C C . ARG B 1 275 ? 7.414 -29.766 -11.82 1 98.56 275 ARG B C 1
ATOM 4821 O O . ARG B 1 275 ? 8.609 -29.781 -12.125 1 98.56 275 ARG B O 1
ATOM 4828 N N . LYS B 1 276 ? 6.695 -30.812 -11.93 1 98.62 276 LYS B N 1
ATOM 4829 C CA . LYS B 1 276 ? 7.215 -32.094 -12.445 1 98.62 276 LYS B CA 1
ATOM 4830 C C . LYS B 1 276 ? 7.668 -31.938 -13.898 1 98.62 276 LYS B C 1
ATOM 4832 O O . LYS B 1 276 ? 8.734 -32.438 -14.273 1 98.62 276 LYS B O 1
ATOM 4837 N N . ILE B 1 277 ? 6.914 -31.297 -14.695 1 98.75 277 ILE B N 1
ATOM 4838 C CA . ILE B 1 277 ? 7.223 -31.125 -16.109 1 98.75 277 ILE B CA 1
ATOM 4839 C C . ILE B 1 277 ? 8.516 -30.328 -16.25 1 98.75 277 ILE B C 1
ATOM 4841 O O . ILE B 1 277 ? 9.406 -30.703 -17.031 1 98.75 277 ILE B O 1
ATOM 4845 N N . ILE B 1 278 ? 8.648 -29.266 -15.492 1 98.69 278 ILE B N 1
ATOM 4846 C CA . ILE B 1 278 ? 9.812 -28.406 -15.562 1 98.69 278 ILE B CA 1
ATOM 4847 C C . ILE B 1 278 ? 11.039 -29.125 -15.008 1 98.69 278 ILE B C 1
ATOM 4849 O O . ILE B 1 278 ? 12.125 -29.062 -15.586 1 98.69 278 ILE B O 1
ATOM 4853 N N . SER B 1 279 ? 10.828 -29.875 -13.945 1 98.44 279 SER B N 1
ATOM 4854 C CA . SER B 1 279 ? 11.922 -30.625 -13.336 1 98.44 279 SER B CA 1
ATOM 4855 C C . SER B 1 279 ? 12.398 -31.75 -14.258 1 98.44 279 SER B C 1
ATOM 4857 O O . SER B 1 279 ? 13.602 -31.953 -14.406 1 98.44 279 SER B O 1
ATOM 4859 N N . ASP B 1 280 ? 11.5 -32.438 -14.844 1 98.56 280 ASP B N 1
ATOM 4860 C CA . ASP B 1 280 ? 11.836 -33.531 -15.75 1 98.56 280 ASP B CA 1
ATOM 4861 C C . ASP B 1 280 ? 12.633 -33.031 -16.953 1 98.56 280 ASP B C 1
ATOM 4863 O O . ASP B 1 280 ? 13.438 -33.75 -17.531 1 98.56 280 ASP B O 1
ATOM 4867 N N . ALA B 1 281 ? 12.438 -31.812 -17.266 1 98.5 281 ALA B N 1
ATOM 4868 C CA . ALA B 1 281 ? 13.148 -31.219 -18.406 1 98.5 281 ALA B CA 1
ATOM 4869 C C . ALA B 1 281 ? 14.516 -30.688 -17.969 1 98.5 281 ALA B C 1
ATOM 4871 O O . ALA B 1 281 ? 15.258 -30.125 -18.781 1 98.5 281 ALA B O 1
ATOM 4872 N N . GLY B 1 282 ? 14.82 -30.75 -16.656 1 98 282 GLY B N 1
ATOM 4873 C CA . GLY B 1 282 ? 16.141 -30.391 -16.172 1 98 282 GLY B CA 1
ATOM 4874 C C . GLY B 1 282 ? 16.219 -29 -15.594 1 98 282 GLY B C 1
ATOM 4875 O O . GLY B 1 282 ? 17.297 -28.5 -15.266 1 98 282 GLY B O 1
ATOM 4876 N N . TYR B 1 283 ? 15.016 -28.344 -15.422 1 97.69 283 TYR B N 1
ATOM 4877 C CA . TYR B 1 283 ? 15.023 -26.953 -14.984 1 97.69 283 TYR B CA 1
ATOM 4878 C C . TYR B 1 283 ? 14.367 -26.797 -13.617 1 97.69 283 TYR B C 1
ATOM 4880 O O . TYR B 1 283 ? 13.852 -25.734 -13.273 1 97.69 283 TYR B O 1
ATOM 4888 N N . GLY B 1 284 ? 14.344 -27.797 -12.781 1 96 284 GLY B N 1
ATOM 4889 C CA . GLY B 1 284 ? 13.688 -27.781 -11.484 1 96 284 GLY B CA 1
ATOM 4890 C C . GLY B 1 284 ? 14.188 -26.688 -10.57 1 96 284 GLY B C 1
ATOM 4891 O O . GLY B 1 284 ? 13.398 -26.016 -9.898 1 96 284 GLY B O 1
ATOM 4892 N N . LYS B 1 285 ? 15.461 -26.438 -10.578 1 91.81 285 LYS B N 1
ATOM 4893 C CA . LYS B 1 285 ? 16.078 -25.438 -9.695 1 91.81 285 LYS B CA 1
ATOM 4894 C C . LYS B 1 285 ? 15.781 -24.016 -10.18 1 91.81 285 LYS B C 1
ATOM 4896 O O . LYS B 1 285 ? 16 -23.047 -9.445 1 91.81 285 LYS B O 1
ATOM 4901 N N . ASP B 1 286 ? 15.281 -23.891 -11.383 1 92.38 286 ASP B N 1
ATOM 4902 C CA . ASP B 1 286 ? 15.055 -22.594 -12 1 92.38 286 ASP B CA 1
ATOM 4903 C C . ASP B 1 286 ? 13.594 -22.156 -11.875 1 92.38 286 ASP B C 1
ATOM 4905 O O . ASP B 1 286 ? 13.203 -21.125 -12.398 1 92.38 286 ASP B O 1
ATOM 4909 N N . PHE B 1 287 ? 12.781 -23.016 -11.273 1 94.12 287 PHE B N 1
ATOM 4910 C CA . PHE B 1 287 ? 11.406 -22.719 -10.898 1 94.12 287 PHE B CA 1
ATOM 4911 C C . PHE B 1 287 ? 11.266 -22.609 -9.383 1 94.12 287 PHE B C 1
ATOM 4913 O O . PHE B 1 287 ? 10.891 -23.578 -8.719 1 94.12 287 PHE B O 1
ATOM 4920 N N . GLY B 1 288 ? 11.43 -21.344 -8.852 1 87.62 288 GLY B N 1
ATOM 4921 C CA . GLY B 1 288 ? 11.656 -21.188 -7.418 1 87.62 288 GLY B CA 1
ATOM 4922 C C . GLY B 1 288 ? 10.422 -20.719 -6.668 1 87.62 288 GLY B C 1
ATOM 4923 O O . GLY B 1 288 ? 10.406 -20.719 -5.434 1 87.62 288 GLY B O 1
ATOM 4924 N N . HIS B 1 289 ? 9.414 -20.281 -7.352 1 90.25 289 HIS B N 1
ATOM 4925 C CA . HIS B 1 289 ? 8.195 -19.828 -6.688 1 90.25 289 HIS B CA 1
ATOM 4926 C C . HIS B 1 289 ? 7.059 -20.812 -6.879 1 90.25 289 HIS B C 1
ATOM 4928 O O . HIS B 1 289 ? 7.199 -21.797 -7.617 1 90.25 289 HIS B O 1
ATOM 4934 N N . GLY B 1 290 ? 5.961 -20.609 -6.156 1 95.25 290 GLY B N 1
ATOM 4935 C CA . GLY B 1 290 ? 4.793 -21.469 -6.328 1 95.25 290 GLY B CA 1
ATOM 4936 C C . GLY B 1 290 ? 4.117 -21.281 -7.676 1 95.25 290 GLY B C 1
ATOM 4937 O O . GLY B 1 290 ? 4.438 -20.359 -8.414 1 95.25 290 GLY B O 1
ATOM 4938 N N . LEU B 1 291 ? 3.217 -22.203 -7.93 1 98.25 291 LEU B N 1
ATOM 4939 C CA . LEU B 1 291 ? 2.506 -22.203 -9.203 1 98.25 291 LEU B CA 1
ATOM 4940 C C . LEU B 1 291 ? 1.57 -21 -9.297 1 98.25 291 LEU B C 1
ATOM 4942 O O . LEU B 1 291 ? 1.391 -20.438 -10.383 1 98.25 291 LEU B O 1
ATOM 4946 N N . GLY B 1 292 ? 0.964 -20.734 -8.141 1 98.31 292 GLY B N 1
ATOM 4947 C CA . GLY B 1 292 ? -0.016 -19.656 -8.227 1 98.31 292 GLY B CA 1
ATOM 4948 C C . GLY B 1 292 ? -0.641 -19.312 -6.883 1 98.31 292 GLY B C 1
ATOM 4949 O O . GLY B 1 292 ? -0.151 -19.75 -5.836 1 98.31 292 GLY B O 1
ATOM 4950 N N . HIS B 1 293 ? -1.641 -18.469 -6.953 1 98.44 293 HIS B N 1
ATOM 4951 C CA . HIS B 1 293 ? -2.33 -17.969 -5.77 1 98.44 293 HIS B CA 1
ATOM 4952 C C . HIS B 1 293 ? -3.764 -17.562 -6.094 1 98.44 293 HIS B C 1
ATOM 4954 O O . HIS B 1 293 ? -4.121 -17.406 -7.266 1 98.44 293 HIS B O 1
ATOM 4960 N N . GLY B 1 294 ? -4.539 -17.453 -5.02 1 98.62 294 GLY B N 1
ATOM 4961 C CA . GLY B 1 294 ? -5.855 -16.859 -5.188 1 98.62 294 GLY B CA 1
ATOM 4962 C C . GLY B 1 294 ? -5.812 -15.391 -5.559 1 98.62 294 GLY B C 1
ATOM 4963 O O . GLY B 1 294 ? -4.844 -14.695 -5.242 1 98.62 294 GLY B O 1
ATOM 4964 N N . VAL B 1 295 ? -6.902 -14.922 -6.238 1 98.75 295 VAL B N 1
ATOM 4965 C CA . VAL B 1 295 ? -7.031 -13.523 -6.637 1 98.75 295 VAL B CA 1
ATOM 4966 C C . VAL B 1 295 ? -8.445 -13.031 -6.344 1 98.75 295 VAL B C 1
ATOM 4968 O O . VAL B 1 295 ? -9.414 -13.758 -6.539 1 98.75 295 VAL B O 1
ATOM 4971 N N . GLY B 1 296 ? -8.609 -11.898 -5.848 1 98.38 296 GLY B N 1
ATOM 4972 C CA . GLY B 1 296 ? -9.859 -11.211 -5.578 1 98.38 296 GLY B CA 1
ATOM 4973 C C . GLY B 1 296 ? -9.695 -9.719 -5.398 1 98.38 296 GLY B C 1
ATOM 4974 O O . GLY B 1 296 ? -9.133 -9.039 -6.27 1 98.38 296 GLY B O 1
ATOM 4975 N N . ILE B 1 297 ? -10.148 -9.281 -4.234 1 97.81 297 ILE B N 1
ATOM 4976 C CA . ILE B 1 297 ? -9.922 -7.871 -3.92 1 97.81 297 ILE B CA 1
ATOM 4977 C C . ILE B 1 297 ? -8.43 -7.613 -3.736 1 97.81 297 ILE B C 1
ATOM 4979 O O . ILE B 1 297 ? -7.918 -6.574 -4.16 1 97.81 297 ILE B O 1
ATOM 4983 N N . ASP B 1 298 ? -7.805 -8.586 -3.166 1 97.69 298 ASP B N 1
ATOM 4984 C CA . ASP B 1 298 ? -6.344 -8.555 -3.102 1 97.69 298 ASP B CA 1
ATOM 4985 C C . ASP B 1 298 ? -5.727 -9.312 -4.273 1 97.69 298 ASP B C 1
ATOM 4987 O O . ASP B 1 298 ? -6.254 -10.336 -4.703 1 97.69 298 ASP B O 1
ATOM 4991 N N . ILE B 1 299 ? -4.559 -8.828 -4.719 1 98 299 ILE B N 1
ATOM 4992 C CA . ILE B 1 299 ? -3.869 -9.461 -5.84 1 98 299 ILE B CA 1
ATOM 4993 C C . ILE B 1 299 ? -3.369 -10.844 -5.422 1 98 299 ILE B C 1
ATOM 4995 O O . ILE B 1 299 ? -3.365 -11.773 -6.23 1 98 299 ILE B O 1
ATOM 4999 N N . HIS B 1 300 ? -2.939 -10.969 -4.172 1 96.25 300 HIS B N 1
ATOM 5000 C CA . HIS B 1 300 ? -2.539 -12.25 -3.6 1 96.25 300 HIS B CA 1
ATOM 5001 C C . HIS B 1 300 ? -3.459 -12.648 -2.451 1 96.25 300 HIS B C 1
ATOM 5003 O O . HIS B 1 300 ? -3.5 -11.977 -1.418 1 96.25 300 HIS B O 1
ATOM 5009 N N . GLU B 1 301 ? -4.191 -13.656 -2.596 1 96.38 301 GLU B N 1
ATOM 5010 C CA . GLU B 1 301 ? -5.066 -14.258 -1.586 1 96.38 301 GLU B CA 1
ATOM 5011 C C . GLU B 1 301 ? -4.914 -15.773 -1.553 1 96.38 301 GLU B C 1
ATOM 5013 O O . GLU B 1 301 ? -4.219 -16.344 -2.391 1 96.38 301 GLU B O 1
ATOM 5018 N N . ALA B 1 302 ? -5.488 -16.297 -0.513 1 96.5 302 ALA B N 1
ATOM 5019 C CA . ALA B 1 302 ? -5.59 -17.766 -0.5 1 96.5 302 ALA B CA 1
ATOM 5020 C C . ALA B 1 302 ? -6.508 -18.25 -1.612 1 96.5 302 ALA B C 1
ATOM 5022 O O . ALA B 1 302 ? -7.391 -17.531 -2.072 1 96.5 302 ALA B O 1
ATOM 5023 N N . PRO B 1 303 ? -6.219 -19.453 -2.064 1 97.88 303 PRO B N 1
ATOM 5024 C CA . PRO B 1 303 ? -5.203 -20.422 -1.634 1 97.88 303 PRO B CA 1
ATOM 5025 C C . PRO B 1 303 ? -3.867 -20.234 -2.348 1 97.88 303 PRO B C 1
ATOM 5027 O O . PRO B 1 303 ? -3.785 -19.469 -3.32 1 97.88 303 PRO B O 1
ATOM 5030 N N . ARG B 1 304 ? -2.93 -20.906 -1.812 1 97.62 304 ARG B N 1
ATOM 5031 C CA . ARG B 1 304 ? -1.624 -20.953 -2.461 1 97.62 304 ARG B CA 1
ATOM 5032 C C . ARG B 1 304 ? -1.429 -22.281 -3.191 1 97.62 304 ARG B C 1
ATOM 5034 O O . ARG B 1 304 ? -1.67 -23.344 -2.625 1 97.62 304 ARG B O 1
ATOM 5041 N N . LEU B 1 305 ? -1.091 -22.172 -4.426 1 98.5 305 LEU B N 1
ATOM 5042 C CA . LEU B 1 305 ? -0.671 -23.344 -5.184 1 98.5 305 LEU B CA 1
ATOM 5043 C C . LEU B 1 305 ? 0.848 -23.484 -5.18 1 98.5 305 LEU B C 1
ATOM 5045 O O . LEU B 1 305 ? 1.526 -22.953 -6.066 1 98.5 305 LEU B O 1
ATOM 5049 N N . ALA B 1 306 ? 1.277 -24.219 -4.238 1 96.94 306 ALA B N 1
ATOM 5050 C CA . ALA B 1 306 ? 2.711 -24.328 -3.982 1 96.94 306 ALA B CA 1
ATOM 5051 C C . ALA B 1 306 ? 3.047 -25.656 -3.303 1 96.94 306 ALA B C 1
ATOM 5053 O O . ALA B 1 306 ? 2.148 -26.406 -2.906 1 96.94 306 ALA B O 1
ATOM 5054 N N . LYS B 1 307 ? 4.336 -25.875 -3.129 1 94.5 307 LYS B N 1
ATOM 5055 C CA . LYS B 1 307 ? 4.797 -27.062 -2.416 1 94.5 307 LYS B CA 1
ATOM 5056 C C . LYS B 1 307 ? 4.219 -27.109 -1.005 1 94.5 307 LYS B C 1
ATOM 5058 O O . LYS B 1 307 ? 3.961 -28.188 -0.472 1 94.5 307 LYS B O 1
ATOM 5063 N N . THR B 1 308 ? 3.949 -25.906 -0.474 1 92.06 308 THR B N 1
ATOM 5064 C CA . THR B 1 308 ? 3.467 -25.812 0.899 1 92.06 308 THR B CA 1
ATOM 5065 C C . THR B 1 308 ? 1.961 -25.562 0.928 1 92.06 308 THR B C 1
ATOM 5067 O O . THR B 1 308 ? 1.395 -25.266 1.981 1 92.06 308 THR B O 1
ATOM 5070 N N . GLY B 1 309 ? 1.435 -25.562 -0.234 1 94.62 309 GLY B N 1
ATOM 5071 C CA . GLY B 1 309 ? 0.007 -25.297 -0.312 1 94.62 309 GLY B CA 1
ATOM 5072 C C . GLY B 1 309 ? -0.827 -26.266 0.505 1 94.62 309 GLY B C 1
ATOM 5073 O O . GLY B 1 309 ? -0.489 -27.453 0.613 1 94.62 309 GLY B O 1
ATOM 5074 N N . LYS B 1 310 ? -1.889 -25.781 1.091 1 95.31 310 LYS B N 1
ATOM 5075 C CA . LYS B 1 310 ? -2.783 -26.609 1.896 1 95.31 310 LYS B CA 1
ATOM 5076 C C . LYS B 1 310 ? -4.207 -26.578 1.35 1 95.31 310 LYS B C 1
ATOM 5078 O O . LYS B 1 310 ? -4.613 -25.594 0.731 1 95.31 310 LYS B O 1
ATOM 5083 N N . GLY B 1 311 ? -4.855 -27.656 1.574 1 96.69 311 GLY B N 1
ATOM 5084 C CA . GLY B 1 311 ? -6.27 -27.703 1.24 1 96.69 311 GLY B CA 1
ATOM 5085 C C . GLY B 1 311 ? -6.527 -28.078 -0.211 1 96.69 311 GLY B C 1
ATOM 5086 O O . GLY B 1 311 ? -5.613 -28.484 -0.926 1 96.69 311 GLY B O 1
ATOM 5087 N N . ASN B 1 312 ? -7.828 -28.016 -0.545 1 98.25 312 ASN B N 1
ATOM 5088 C CA . ASN B 1 312 ? -8.289 -28.359 -1.888 1 98.25 312 ASN B CA 1
ATOM 5089 C C . ASN B 1 312 ? -8.977 -27.172 -2.553 1 98.25 312 ASN B C 1
ATOM 5091 O O . ASN B 1 312 ? -9.508 -26.281 -1.871 1 98.25 312 ASN B O 1
ATOM 5095 N N . LEU B 1 313 ? -8.906 -27.203 -3.842 1 98.62 313 LEU B N 1
ATOM 5096 C CA . LEU B 1 313 ? -9.617 -26.188 -4.625 1 98.62 313 LEU B CA 1
ATOM 5097 C C . LEU B 1 313 ? -11.125 -26.422 -4.566 1 98.62 313 LEU B C 1
ATOM 5099 O O . LEU B 1 313 ? -11.578 -27.562 -4.469 1 98.62 313 LEU B O 1
ATOM 5103 N N . GLU B 1 314 ? -11.844 -25.359 -4.574 1 98.62 314 GLU B N 1
ATOM 5104 C CA . GLU B 1 314 ? -13.297 -25.438 -4.523 1 98.62 314 GLU B CA 1
ATOM 5105 C C . GLU B 1 314 ? -13.93 -24.594 -5.629 1 98.62 314 GLU B C 1
ATOM 5107 O O . GLU B 1 314 ? -13.328 -23.625 -6.098 1 98.62 314 GLU B O 1
ATOM 5112 N N . THR B 1 315 ? -15.164 -25.031 -5.969 1 98.56 315 THR B N 1
ATOM 5113 C CA . THR B 1 315 ? -15.914 -24.266 -6.961 1 98.56 315 THR B CA 1
ATOM 5114 C C . THR B 1 315 ? -16.062 -22.812 -6.527 1 98.56 315 THR B C 1
ATOM 5116 O O . THR B 1 315 ? -16.406 -22.531 -5.379 1 98.56 315 THR B O 1
ATOM 5119 N N . GLY B 1 316 ? -15.711 -21.938 -7.434 1 98.5 316 GLY B N 1
ATOM 5120 C CA . GLY B 1 316 ? -15.859 -20.516 -7.152 1 98.5 316 GLY B CA 1
ATOM 5121 C C . GLY B 1 316 ? -14.555 -19.844 -6.777 1 98.5 316 GLY B C 1
ATOM 5122 O O . GLY B 1 316 ? -14.477 -18.609 -6.727 1 98.5 316 GLY B O 1
ATOM 5123 N N . MET B 1 317 ? -13.508 -20.625 -6.531 1 98.81 317 MET B N 1
ATOM 5124 C CA . MET B 1 317 ? -12.18 -20.047 -6.312 1 98.81 317 MET B CA 1
ATOM 5125 C C . MET B 1 317 ? -11.594 -19.516 -7.617 1 98.81 317 MET B C 1
ATOM 5127 O O . MET B 1 317 ? -11.797 -20.109 -8.68 1 98.81 317 MET B O 1
ATOM 5131 N N . ILE B 1 318 ? -10.984 -18.422 -7.566 1 98.88 318 ILE B N 1
ATOM 5132 C CA . ILE B 1 318 ? -10.203 -17.906 -8.688 1 98.88 318 ILE B CA 1
ATOM 5133 C C . ILE B 1 318 ? -8.719 -17.953 -8.336 1 98.88 318 ILE B C 1
ATOM 5135 O O . ILE B 1 318 ? -8.289 -17.391 -7.324 1 98.88 318 ILE B O 1
ATOM 5139 N N . VAL B 1 319 ? -7.918 -18.641 -9.172 1 98.88 319 VAL B N 1
ATOM 5140 C CA . VAL B 1 319 ? -6.496 -18.828 -8.898 1 98.88 319 VAL B CA 1
ATOM 5141 C C . VAL B 1 319 ? -5.688 -18.547 -10.164 1 98.88 319 VAL B C 1
ATOM 5143 O O . VAL B 1 319 ? -6.23 -18.547 -11.266 1 98.88 319 VAL B O 1
ATOM 5146 N N . THR B 1 320 ? -4.434 -18.281 -9.977 1 98.81 320 THR B N 1
ATOM 5147 C CA . THR B 1 320 ? -3.51 -18.156 -11.102 1 98.81 320 THR B CA 1
ATOM 5148 C C . THR B 1 320 ? -2.746 -19.469 -11.305 1 98.81 320 THR B C 1
ATOM 5150 O O . THR B 1 320 ? -2.57 -20.25 -10.367 1 98.81 320 THR B O 1
ATOM 5153 N N . SER B 1 321 ? -2.381 -19.734 -12.469 1 98.75 321 SER B N 1
ATOM 5154 C CA . SER B 1 321 ? -1.352 -20.688 -12.859 1 98.75 321 SER B CA 1
ATOM 5155 C C . SER B 1 321 ? -0.221 -20 -13.625 1 98.75 321 SER B C 1
ATOM 5157 O O . SER B 1 321 ? -0.409 -19.562 -14.758 1 98.75 321 SER B O 1
ATOM 5159 N N . GLU B 1 322 ? 0.91 -19.938 -12.953 1 98.62 322 GLU B N 1
ATOM 5160 C CA . GLU B 1 322 ? 1.952 -19.078 -13.5 1 98.62 322 GLU B CA 1
ATOM 5161 C C . GLU B 1 322 ? 3.334 -19.703 -13.336 1 98.62 322 GLU B C 1
ATOM 5163 O O . GLU B 1 322 ? 4.242 -19.078 -12.789 1 98.62 322 GLU B O 1
ATOM 5168 N N . PRO B 1 323 ? 3.549 -20.859 -13.938 1 98.44 323 PRO B N 1
ATOM 5169 C CA . PRO B 1 323 ? 4.902 -21.422 -13.883 1 98.44 323 PRO B CA 1
ATOM 5170 C C . PRO B 1 323 ? 5.926 -20.562 -14.633 1 98.44 323 PRO B C 1
ATOM 5172 O O . PRO B 1 323 ? 5.551 -19.75 -15.469 1 98.44 323 PRO B O 1
ATOM 5175 N N . GLY B 1 324 ? 7.188 -20.766 -14.211 1 97.44 324 GLY B N 1
ATOM 5176 C CA . GLY B 1 324 ? 8.25 -20.031 -14.867 1 97.44 324 GLY B CA 1
ATOM 5177 C C . GLY B 1 324 ? 9.609 -20.703 -14.75 1 97.44 324 GLY B C 1
ATOM 5178 O O . GLY B 1 324 ? 9.805 -21.562 -13.891 1 97.44 324 GLY B O 1
ATOM 5179 N N . ILE B 1 325 ? 10.477 -20.406 -15.672 1 97.44 325 ILE B N 1
ATOM 5180 C CA . ILE B 1 325 ? 11.883 -20.812 -15.68 1 97.44 325 ILE B CA 1
ATOM 5181 C C . ILE B 1 325 ? 12.773 -19.578 -15.75 1 97.44 325 ILE B C 1
ATOM 5183 O O . ILE B 1 325 ? 12.656 -18.766 -16.672 1 97.44 325 ILE B O 1
ATOM 5187 N N . TYR B 1 326 ? 13.664 -19.438 -14.805 1 93.88 326 TYR B N 1
ATOM 5188 C CA . TYR B 1 326 ? 14.523 -18.266 -14.711 1 93.88 326 TYR B CA 1
ATOM 5189 C C . TYR B 1 326 ? 15.992 -18.656 -14.711 1 93.88 326 TYR B C 1
ATOM 5191 O O . TYR B 1 326 ? 16.469 -19.297 -13.773 1 93.88 326 TYR B O 1
ATOM 5199 N N . LEU B 1 327 ? 16.672 -18.25 -15.727 1 93.94 327 LEU B N 1
ATOM 5200 C CA . LEU B 1 327 ? 18.078 -18.594 -15.922 1 93.94 327 LEU B CA 1
ATOM 5201 C C . LEU B 1 327 ? 18.969 -17.375 -15.75 1 93.94 327 LEU B C 1
ATOM 5203 O O . LEU B 1 327 ? 18.938 -16.453 -16.562 1 93.94 327 LEU B O 1
ATOM 5207 N N . ALA B 1 328 ? 19.75 -17.438 -14.742 1 88.5 328 ALA B N 1
ATOM 5208 C CA . ALA B 1 328 ? 20.656 -16.328 -14.445 1 88.5 328 ALA B CA 1
ATOM 5209 C C . ALA B 1 328 ? 21.484 -15.945 -15.664 1 88.5 328 ALA B C 1
ATOM 5211 O O . ALA B 1 328 ? 21.984 -16.828 -16.375 1 88.5 328 ALA B O 1
ATOM 5212 N N . GLU B 1 329 ? 21.578 -14.641 -15.914 1 89.62 329 GLU B N 1
ATOM 5213 C CA . GLU B 1 329 ? 22.422 -14.031 -16.938 1 89.62 329 GLU B CA 1
ATOM 5214 C C . GLU B 1 329 ? 21.891 -14.344 -18.344 1 89.62 329 GLU B C 1
ATOM 5216 O O . GLU B 1 329 ? 22.5 -13.977 -19.344 1 89.62 329 GLU B O 1
ATOM 5221 N N . PHE B 1 330 ? 20.812 -15.062 -18.453 1 94.06 330 PHE B N 1
ATOM 5222 C CA . PHE B 1 330 ? 20.25 -15.438 -19.75 1 94.06 330 PHE B CA 1
ATOM 5223 C C . PHE B 1 330 ? 18.875 -14.82 -19.938 1 94.06 330 PHE B C 1
ATOM 5225 O O . PHE B 1 330 ? 18.609 -14.156 -20.938 1 94.06 330 PHE B O 1
ATOM 5232 N N . GLY B 1 331 ? 17.984 -15.086 -19.062 1 94.62 331 GLY B N 1
ATOM 5233 C CA . GLY B 1 331 ? 16.594 -14.641 -19.141 1 94.62 331 GLY B CA 1
ATOM 5234 C C . GLY B 1 331 ? 15.625 -15.609 -18.5 1 94.62 331 GLY B C 1
ATOM 5235 O O . GLY B 1 331 ? 16.016 -16.438 -17.688 1 94.62 331 GLY B O 1
ATOM 5236 N N . GLY B 1 332 ? 14.344 -15.398 -18.812 1 95.5 332 GLY B N 1
ATOM 5237 C CA . GLY B 1 332 ? 13.336 -16.281 -18.25 1 95.5 332 GLY B CA 1
ATOM 5238 C C . GLY B 1 332 ? 12 -16.188 -18.953 1 95.5 332 GLY B C 1
ATOM 5239 O O . GLY B 1 332 ? 11.82 -15.359 -19.859 1 95.5 332 GLY B O 1
ATOM 5240 N N . VAL B 1 333 ? 11.164 -17.203 -18.609 1 97.81 333 VAL B N 1
ATOM 5241 C CA . VAL B 1 333 ? 9.812 -17.297 -19.141 1 97.81 333 VAL B CA 1
ATOM 5242 C C . VAL B 1 333 ? 8.812 -17.469 -18 1 97.81 333 VAL B C 1
ATOM 5244 O O . VAL B 1 333 ? 9.094 -18.172 -17.031 1 97.81 333 VAL B O 1
ATOM 5247 N N . ARG B 1 334 ? 7.777 -16.781 -18.078 1 98.19 334 ARG B N 1
ATOM 5248 C CA . ARG B 1 334 ? 6.586 -17.016 -17.266 1 98.19 334 ARG B CA 1
ATOM 5249 C C . ARG B 1 334 ? 5.316 -16.875 -18.109 1 98.19 334 ARG B C 1
ATOM 5251 O O . ARG B 1 334 ? 5.211 -15.977 -18.938 1 98.19 334 ARG B O 1
ATOM 5258 N N . ILE B 1 335 ? 4.457 -17.781 -17.969 1 98.69 335 ILE B N 1
ATOM 5259 C CA . ILE B 1 335 ? 3.141 -17.75 -18.594 1 98.69 335 ILE B CA 1
ATOM 5260 C C . ILE B 1 335 ? 2.061 -17.906 -17.516 1 98.69 335 ILE B C 1
ATOM 5262 O O . ILE B 1 335 ? 2.092 -18.859 -16.734 1 98.69 335 ILE B O 1
ATOM 5266 N N . GLU B 1 336 ? 1.163 -16.953 -17.469 1 98.75 336 GLU B N 1
ATOM 5267 C CA . GLU B 1 336 ? 0.206 -16.938 -16.375 1 98.75 336 GLU B CA 1
ATOM 5268 C C . GLU B 1 336 ? -1.209 -16.672 -16.875 1 98.75 336 GLU B C 1
ATOM 5270 O O . GLU B 1 336 ? -1.426 -15.758 -17.672 1 98.75 336 GLU B O 1
ATOM 5275 N N . ASP B 1 337 ? -2.152 -17.453 -16.406 1 98.75 337 ASP B N 1
ATOM 5276 C CA . ASP B 1 337 ? -3.584 -17.234 -16.578 1 98.75 337 ASP B CA 1
ATOM 5277 C C . ASP B 1 337 ? -4.312 -17.219 -15.242 1 98.75 337 ASP B C 1
ATOM 5279 O O . ASP B 1 337 ? -3.824 -17.781 -14.266 1 98.75 337 ASP B O 1
ATOM 5283 N N . MET B 1 338 ? -5.41 -16.562 -15.281 1 98.81 338 MET B N 1
ATOM 5284 C CA . MET B 1 338 ? -6.367 -16.656 -14.18 1 98.81 338 MET B CA 1
ATOM 5285 C C . MET B 1 338 ? -7.453 -17.688 -14.5 1 98.81 338 MET B C 1
ATOM 5287 O O . MET B 1 338 ? -7.977 -17.719 -15.609 1 98.81 338 MET B O 1
ATOM 5291 N N . LEU B 1 339 ? -7.758 -18.484 -13.508 1 98.88 339 LEU B N 1
ATOM 5292 C CA . LEU B 1 339 ? -8.719 -19.562 -13.68 1 98.88 339 LEU B CA 1
ATOM 5293 C C . LEU B 1 339 ? -9.844 -19.469 -12.656 1 98.88 339 LEU B C 1
ATOM 5295 O O . LEU B 1 339 ? -9.602 -19.188 -11.484 1 98.88 339 LEU B O 1
ATOM 5299 N N . LEU B 1 340 ? -11.086 -19.656 -13.117 1 98.88 340 LEU B N 1
ATOM 5300 C CA . LEU B 1 340 ? -12.227 -19.891 -12.25 1 98.88 340 LEU B CA 1
ATOM 5301 C C . LEU B 1 340 ? -12.477 -21.375 -12.07 1 98.88 340 LEU B C 1
ATOM 5303 O O . LEU B 1 340 ? -12.781 -22.078 -13.031 1 98.88 340 LEU B O 1
ATOM 5307 N N . VAL B 1 341 ? -12.32 -21.844 -10.859 1 98.88 341 VAL B N 1
ATOM 5308 C CA . VAL B 1 341 ? -12.484 -23.266 -10.586 1 98.88 341 VAL B CA 1
ATOM 5309 C C . VAL B 1 341 ? -13.961 -23.656 -10.711 1 98.88 341 VAL B C 1
ATOM 5311 O O . VAL B 1 341 ? -14.828 -22.969 -10.164 1 98.88 341 VAL B O 1
ATOM 5314 N N . THR B 1 342 ? -14.242 -24.703 -11.422 1 98.38 342 THR B N 1
ATOM 5315 C CA . THR B 1 342 ? -15.578 -25.234 -11.617 1 98.38 342 THR B CA 1
ATOM 5316 C C . THR B 1 342 ? -15.672 -26.672 -11.125 1 98.38 342 THR B C 1
ATOM 5318 O O . THR B 1 342 ? -14.656 -27.281 -10.773 1 98.38 342 THR B O 1
ATOM 5321 N N . PRO B 1 343 ? -16.859 -27.234 -11.039 1 97.5 343 PRO B N 1
ATOM 5322 C CA . PRO B 1 343 ? -17 -28.594 -10.547 1 97.5 343 PRO B CA 1
ATOM 5323 C C . PRO B 1 343 ? -16.25 -29.625 -11.398 1 97.5 343 PRO B C 1
ATOM 5325 O O . PRO B 1 343 ? -15.758 -30.625 -10.875 1 97.5 343 PRO B O 1
ATOM 5328 N N . ASP B 1 344 ? -16.109 -29.312 -12.766 1 96.69 344 ASP B N 1
ATOM 5329 C CA . ASP B 1 344 ? -15.508 -30.297 -13.656 1 96.69 344 ASP B CA 1
ATOM 5330 C C . ASP B 1 344 ? -14.305 -29.719 -14.398 1 96.69 344 ASP B C 1
ATOM 5332 O O . ASP B 1 344 ? -14.055 -30.062 -15.555 1 96.69 344 ASP B O 1
ATOM 5336 N N . GLY B 1 345 ? -13.617 -28.922 -13.727 1 97.94 345 GLY B N 1
ATOM 5337 C CA . GLY B 1 345 ? -12.453 -28.281 -14.336 1 97.94 345 GLY B CA 1
ATOM 5338 C C . GLY B 1 345 ? -12.281 -26.828 -13.914 1 97.94 345 GLY B C 1
ATOM 5339 O O . GLY B 1 345 ? -12.5 -26.484 -12.75 1 97.94 345 GLY B O 1
ATOM 5340 N N . ALA B 1 346 ? -11.742 -26.078 -14.852 1 98.38 346 ALA B N 1
ATOM 5341 C CA . ALA B 1 346 ? -11.578 -24.641 -14.617 1 98.38 346 ALA B CA 1
ATOM 5342 C C . ALA B 1 346 ? -11.766 -23.844 -15.906 1 98.38 346 ALA B C 1
ATOM 5344 O O . ALA B 1 346 ? -11.375 -24.297 -16.984 1 98.38 346 ALA B O 1
ATOM 5345 N N . GLU B 1 347 ? -12.422 -22.797 -15.781 1 98.56 347 GLU B N 1
ATOM 5346 C CA . GLU B 1 347 ? -12.531 -21.844 -16.891 1 98.56 347 GLU B CA 1
ATOM 5347 C C . GLU B 1 347 ? -11.352 -20.891 -16.922 1 98.56 347 GLU B C 1
ATOM 5349 O O . GLU B 1 347 ? -11.07 -20.203 -15.93 1 98.56 347 GLU B O 1
ATOM 5354 N N . ILE B 1 348 ? -10.625 -20.891 -18 1 98.69 348 ILE B N 1
ATOM 5355 C CA . ILE B 1 348 ? -9.562 -19.906 -18.172 1 98.69 348 ILE B CA 1
ATOM 5356 C C . ILE B 1 348 ? -10.172 -18.547 -18.469 1 98.69 348 ILE B C 1
ATOM 5358 O O . ILE B 1 348 ? -10.789 -18.344 -19.516 1 98.69 348 ILE B O 1
ATOM 5362 N N . LEU B 1 349 ? -9.992 -17.609 -17.547 1 98.81 349 LEU B N 1
ATOM 5363 C CA . LEU B 1 349 ? -10.57 -16.281 -17.703 1 98.81 349 LEU B CA 1
ATOM 5364 C C . LEU B 1 349 ? -9.734 -15.422 -18.656 1 98.81 349 LEU B C 1
ATOM 5366 O O . LEU B 1 349 ? -10.281 -14.633 -19.422 1 98.81 349 LEU B O 1
ATOM 5370 N N . THR B 1 350 ? -8.391 -15.578 -18.594 1 98.56 350 THR B N 1
ATOM 5371 C CA . THR B 1 350 ? -7.473 -14.828 -19.438 1 98.56 350 THR B CA 1
ATOM 5372 C C . THR B 1 350 ? -7.656 -15.227 -20.906 1 98.56 350 THR B C 1
ATOM 5374 O O . THR B 1 350 ? -7.691 -16.422 -21.234 1 98.56 350 THR B O 1
ATOM 5377 N N . GLN B 1 351 ? -7.699 -14.203 -21.734 1 97.25 351 GLN B N 1
ATOM 5378 C CA . GLN B 1 351 ? -8.008 -14.508 -23.125 1 97.25 351 GLN B CA 1
ATOM 5379 C C . GLN B 1 351 ? -6.816 -14.195 -24.031 1 97.25 351 GLN B C 1
ATOM 5381 O O . GLN B 1 351 ? -6.789 -14.609 -25.188 1 97.25 351 GLN B O 1
ATOM 5386 N N . THR B 1 352 ? -5.902 -13.43 -23.594 1 97.06 352 THR B N 1
ATOM 5387 C CA . THR B 1 352 ? -4.711 -13.195 -24.391 1 97.06 352 THR B CA 1
ATOM 5388 C C . THR B 1 352 ? -4.082 -14.508 -24.844 1 97.06 352 THR B C 1
ATOM 5390 O O . THR B 1 352 ? -3.85 -15.398 -24.016 1 97.06 352 THR B O 1
ATOM 5393 N N . PRO B 1 353 ? -3.773 -14.594 -26.109 1 94.12 353 PRO B N 1
ATOM 5394 C CA . PRO B 1 353 ? -3.219 -15.859 -26.594 1 94.12 353 PRO B CA 1
ATOM 5395 C C . PRO B 1 353 ? -1.879 -16.203 -25.953 1 94.12 353 PRO B C 1
ATOM 5397 O O . PRO B 1 353 ? -1.097 -15.312 -25.625 1 94.12 353 PRO B O 1
ATOM 5400 N N . LYS B 1 354 ? -1.737 -17.5 -25.672 1 92.75 354 LYS B N 1
ATOM 5401 C CA . LYS B 1 354 ? -0.453 -18.078 -25.297 1 92.75 354 LYS B CA 1
ATOM 5402 C C . LYS B 1 354 ? -0.079 -19.234 -26.219 1 92.75 354 LYS B C 1
ATOM 5404 O O . LYS B 1 354 ? -0.236 -20.406 -25.859 1 92.75 354 LYS B O 1
ATOM 5409 N N . PRO B 1 355 ? 0.521 -18.828 -27.344 1 89.19 355 PRO B N 1
ATOM 5410 C CA . PRO B 1 355 ? 0.831 -19.859 -28.344 1 89.19 355 PRO B CA 1
ATOM 5411 C C . PRO B 1 355 ? 1.804 -20.906 -27.812 1 89.19 355 PRO B C 1
ATOM 5413 O O . PRO B 1 355 ? 2.562 -20.641 -26.875 1 89.19 355 PRO B O 1
ATOM 5416 N N . ALA B 1 356 ? 1.775 -22.062 -28.484 1 91.62 356 ALA B N 1
ATOM 5417 C CA . ALA B 1 356 ? 2.637 -23.188 -28.109 1 91.62 356 ALA B CA 1
ATOM 5418 C C . ALA B 1 356 ? 4.098 -22.875 -28.422 1 91.62 356 ALA B C 1
ATOM 5420 O O . ALA B 1 356 ? 5.004 -23.516 -27.875 1 91.62 356 ALA B O 1
ATOM 5421 N N . THR B 1 357 ? 4.207 -21.953 -29.328 1 90.56 357 THR B N 1
ATOM 5422 C CA . THR B 1 357 ? 5.555 -21.516 -29.656 1 90.56 357 THR B CA 1
ATOM 5423 C C . THR B 1 357 ? 5.762 -20.047 -29.281 1 90.56 357 THR B C 1
ATOM 5425 O O . THR B 1 357 ? 4.82 -19.25 -29.297 1 90.56 357 THR B O 1
ATOM 5428 N N . LEU B 1 358 ? 7.008 -19.828 -28.922 1 92.75 358 LEU B N 1
ATOM 5429 C CA . LEU B 1 358 ? 7.371 -18.469 -28.531 1 92.75 358 LEU B CA 1
ATOM 5430 C C . LEU B 1 358 ? 7 -17.469 -29.625 1 92.75 358 LEU B C 1
ATOM 5432 O O . LEU B 1 358 ? 7.414 -17.625 -30.781 1 92.75 358 LEU B O 1
ATOM 5436 N N . LEU B 1 359 ? 6.219 -16.484 -29.234 1 91.31 359 LEU B N 1
ATOM 5437 C CA . LEU B 1 359 ? 5.777 -15.469 -30.188 1 91.31 359 LEU B CA 1
ATOM 5438 C C . LEU B 1 359 ? 6.914 -14.516 -30.531 1 91.31 359 LEU B C 1
ATOM 5440 O O . LEU B 1 359 ? 7.484 -13.875 -29.656 1 91.31 359 LEU B O 1
ATOM 5444 N N . GLU B 1 360 ? 7.191 -14.438 -31.812 1 93.69 360 GLU B N 1
ATOM 5445 C CA . GLU B 1 360 ? 8.195 -13.516 -32.344 1 93.69 360 GLU B CA 1
ATOM 5446 C C . GLU B 1 360 ? 7.539 -12.281 -32.938 1 93.69 360 GLU B C 1
ATOM 5448 O O . GLU B 1 360 ? 6.676 -12.398 -33.812 1 93.69 360 GLU B O 1
ATOM 5453 N N . LEU B 1 361 ? 7.883 -11.141 -32.438 1 93.94 361 LEU B N 1
ATOM 5454 C CA . LEU B 1 361 ? 7.281 -9.883 -32.875 1 93.94 361 LEU B CA 1
ATOM 5455 C C . LEU B 1 361 ? 8.18 -9.172 -33.875 1 93.94 361 LEU B C 1
ATOM 5457 O O . LEU B 1 361 ? 9.406 -9.203 -33.75 1 93.94 361 LEU B O 1
#

Sequence (722 aa):
MNYSFRLQNLRVQLSKLKCDALAVTHLTNVRYLCGFSGSSAMILITPDAAHFITDFRYRSQAQAQVGAYLKVHIAERGLWQEAAKILKKNGAARVGFEAQHTSVAAWQEIQKLLGQSMETSATSMAVENLRLIKDEDEVKVIRDAVRIADETLAEVLELLRPGLSEREVALAIEQGVRARGASGLSFDTIVASGARGALPHGVASDKLLKNGDMITIDMGAKFNDYCSDMTRTVCLGKANARQKEIYEITYRAQVAACKAITAGFGCKAADAVARKIISDAGYGKDFGHGLGHGVGIDIHEAPRLAKTGKGNLETGMIVTSEPGIYLAEFGGVRIEDMLLVTPDGAEILTQTPKPATLLELMNYSFRLQNLRVQLSKLKCDALAVTHLTNVRYLCGFSGSSAMILITPDAAHFITDFRYRSQAQAQVGAYLKVHIAERGLWQEAAKILKKNGAARVGFEAQHTSVAAWQEIQKLLGQSMETSATSMAVENLRLIKDEDEVKVIRDAVRIADETLAEVLELLRPGLSEREVALAIEQGVRARGASGLSFDTIVASGARGALPHGVASDKLLKNGDMITIDMGAKFNDYCSDMTRTVCLGKANARQKEIYEITYRAQVAACKAITAGFGCKAADAVARKIISDAGYGKDFGHGLGHGVGIDIHEAPRLAKTGKGNLETGMIVTSEPGIYLAEFGGVRIEDMLLVTPDGAEILTQTPKPATLLEL

pLDDT: mean 95.53, std 3.67, range [79.81, 98.88]